Protein 7T63 (pdb70)

Foldseek 3Di:
DAPAADDPVCLVVVVVCQVVCVVAQVVLFDDPVRDDALCVLAQPPVDPCSVVRLVVLLVLLVPPDPLLLLLLLVLLLLLLLLVLVLVVLQLAPNLHDPPQDDPRSSHVCSVSLSVNSNRLSVNSLVSVVSNPQWDSVLSVLQSVQQNVVRFCLSQNSHVLLVLLLLLLVLLLQLLQLQLSLVVSVVSVNNSSSVSSNSVSVSSVSVNVSSLVVLLVCCVVPVASSLVSNLVSVVSPNDRRRCCTDRVPDNRSNVQSVVSSVVSPRRHLLVSLVSLVCSCVSSVLVPRPDYDPNSVVSSVVSVCVSVVSVVVDDWAFDVGRVRDTD/DVAADDPVCLVVVVVCQVVCVVAQVVLFDDPVRDDALCVLAQDPVDPCSVVRLVVLLVLCVPPDPLLVLLLLVLLLLLLLLVLLLVVLQLAPNLHDPPCDDPRSSHVCSVSLSVNSNRLSVNSLVSVVSNPQWDNVLSVLQSVQQNVVRFCLPQNSHVLLVLLLLLLVLLLSLQQLQLSLVVSVVSVNNSSSVSSNSVSVSSVSVNVSSLVVLLVCCVVPVQSSLLSNLVSVVSPRDRRRCCTDRVPDRRSNVLSVLSSVVSVRRHLLVSLVSLVVSCVSSVLQPRDDYDPSSVVSSVVSVPVSVVSVVVVVVCVVVPDDDDWAFDVGRVRDTD

Solvent-accessible surface area: 25269 Å² total; per-residue (Å²): 188,126,90,45,66,20,34,114,124,46,24,118,22,0,80,65,4,55,43,38,1,86,108,53,0,38,93,60,32,80,70,24,86,114,8,35,0,1,35,59,17,10,9,59,6,69,38,155,22,2,51,131,66,5,55,73,2,42,132,64,1,53,151,3,50,33,42,0,0,0,1,1,0,0,11,2,0,19,13,18,1,5,4,3,24,1,2,22,27,20,17,10,52,48,9,64,1,86,44,1,28,4,114,62,6,9,0,47,4,9,14,22,14,0,2,2,9,32,7,0,2,12,0,2,1,2,0,1,7,0,4,12,47,1,34,7,66,20,0,9,19,0,5,6,37,2,0,19,34,1,5,74,8,16,15,18,22,4,0,5,0,14,16,0,16,14,0,0,21,11,44,2,30,4,42,20,3,29,11,0,3,111,18,0,135,126,86,48,0,107,91,0,2,96,0,0,34,31,0,14,57,8,2,93,49,0,7,41,0,1,4,59,0,0,58,33,0,11,118,70,14,23,32,9,0,0,40,0,1,12,21,0,5,106,60,148,14,41,51,14,0,42,73,4,54,1,31,135,23,118,73,1,44,121,39,6,22,51,3,10,77,113,37,26,4,30,33,59,118,23,41,4,37,0,1,68,61,2,21,80,94,16,24,0,84,146,22,147,61,20,175,111,85,0,117,122,0,28,110,50,0,44,26,6,15,81,158,55,90,222,91,121,132,123,27,80,1,17,0,0,92,41,99,87,14,170,107,45,63,17,33,114,121,44,20,123,30,0,75,80,7,51,42,37,1,89,111,52,0,37,94,62,34,79,72,25,80,117,5,32,0,0,43,60,17,12,10,63,6,72,34,150,20,2,43,118,67,5,48,86,0,44,145,65,1,52,145,6,51,32,43,0,0,0,1,1,0,0,15,1,0,20,12,18,1,5,5,3,26,1,2,19,27,18,16,10,51,49,10,67,1,91,36,1,26,3,114,69,5,13,2,46,4,10,12,22,12,0,2,3,10,33,8,0,2,12,0,1,2,2,0,3,6,0,4,12,49,0,34,7,70,19,0,12,15,0,6,6,37,2,0,19,38,1,4,80,6,18,11,20,18,4,0,3,0,12,17,0,16,13,0,0,19,11,47,2,36,3,44,16,3,29,10,0,3,128,22,0,139,130,81,54,0,108,83,0,1,96,1,0,35,31,0,15,57,8,2,94,52,0,7,31,0,1,1,54,2,0,62,29,0,13,114,75,17,38,37,10,0,0,47,0,2,32,19,0,6,110,63,143,13,42,52,17,0,40,66,4,55,1,35,124,23,119,73,0,43,119,41,6,22,54,2,9,80,87,38,27,7,21,32,62,129,24,39,2,39,0,2,68,62,2,18,79,101,14,20,0,82,158,22,148,77,34,168,90,83,0,139,149,0,14,81,66,0,43,27,11,15,61,162,53,64,143,101,31,123,144,56,158,70,218,74,165,184,84,79,115,27,81,0,16,0,0,87,39,98,86,10

B-factor: mean 32.15, std 7.55, range [19.86, 80.08]

Structure (mmCIF, N/CA/C/O backbone):
data_7T63
#
_entry.id   7T63
#
_cell.length_a   100.896
_cell.length_b   129.700
_cell.length_c   62.996
_cell.angle_alpha   90.000
_cell.angle_beta   90.000
_cell.angle_gamma   90.000
#
_symmetry.space_group_name_H-M   'P 21 21 2'
#
loop_
_entity.id
_entity.type
_entity.pdbx_description
1 polymer DESATURASE
2 non-polymer 'FE (II) ION'
3 water water
#
loop_
_atom_site.group_PDB
_atom_site.id
_atom_site.type_symbol
_atom_site.label_atom_id
_atom_site.label_alt_id
_atom_site.label_comp_id
_atom_site.label_asym_id
_atom_site.label_entity_id
_atom_site.label_seq_id
_atom_site.pdbx_PDB_ins_code
_atom_site.Cartn_x
_atom_site.Cartn_y
_atom_site.Cartn_z
_atom_site.occupancy
_atom_site.B_iso_or_equiv
_atom_site.auth_seq_id
_atom_site.auth_comp_id
_atom_site.auth_asym_id
_atom_site.auth_atom_id
_atom_site.pdbx_PDB_model_num
ATOM 1 N N . VAL A 1 11 ? 96.06903 20.99990 26.65933 1.000 51.41190 22 VAL A N 1
ATOM 2 C CA . VAL A 1 11 ? 96.21800 20.83706 25.21867 1.000 51.81446 22 VAL A CA 1
ATOM 3 C C . VAL A 1 11 ? 94.86857 20.96991 24.52374 1.000 48.51657 22 VAL A C 1
ATOM 4 O O . VAL A 1 11 ? 93.96627 20.16099 24.74208 1.000 49.16080 22 VAL A O 1
ATOM 8 N N . ARG A 1 12 ? 94.73400 21.99413 23.68545 1.000 46.33316 23 ARG A N 1
ATOM 9 C CA . ARG A 1 12 ? 93.51675 22.20735 22.91378 1.000 45.14248 23 ARG A CA 1
ATOM 10 C C . ARG A 1 12 ? 93.64371 21.48293 21.57915 1.000 44.44763 23 ARG A C 1
ATOM 11 O O . ARG A 1 12 ? 94.58527 21.73317 20.81837 1.000 46.28985 23 ARG A O 1
ATOM 19 N N . THR A 1 13 ? 92.69725 20.58818 21.29715 1.000 40.09710 24 THR A N 1
ATOM 20 C CA . THR A 1 13 ? 92.73189 19.80515 20.07021 1.000 40.79775 24 THR A CA 1
ATOM 21 C C . THR A 1 13 ? 92.01311 20.47616 18.90897 1.000 39.51302 24 THR A C 1
ATOM 22 O O . THR A 1 13 ? 92.26221 20.11324 17.75402 1.000 39.46459 24 THR A O 1
ATOM 26 N N . HIS A 1 14 ? 91.13295 21.44121 19.17965 1.000 36.53677 25 HIS A N 1
ATOM 27 C CA . HIS A 1 14 ? 90.29815 22.04641 18.14055 1.000 36.31497 25 HIS A CA 1
ATOM 28 C C . HIS A 1 14 ? 90.04598 23.51140 18.47567 1.000 36.18454 25 HIS A C 1
ATOM 29 O O . HIS A 1 14 ? 88.91607 23.91400 18.77217 1.000 32.48723 25 HIS A O 1
ATOM 36 N N . PRO A 1 15 ? 91.08556 24.34412 18.43264 1.000 37.67774 26 PRO A N 1
ATOM 37 C CA . PRO A 1 15 ? 90.87148 25.78021 18.63462 1.000 37.31041 26 PRO A CA 1
ATOM 38 C C . PRO A 1 15 ? 90.23246 26.41065 17.40865 1.000 36.64433 26 PRO A C 1
ATOM 39 O O . PRO A 1 15 ? 90.37131 25.92178 16.28467 1.000 35.13162 26 PRO A O 1
ATOM 43 N N . MET A 1 16 ? 89.52191 27.51144 17.63623 1.000 34.13727 27 MET A N 1
ATOM 44 C CA . MET A 1 16 ? 88.83594 28.19659 16.55065 1.000 36.69457 27 MET A CA 1
ATOM 45 C C . MET A 1 16 ? 89.83296 28.99965 15.72616 1.000 38.04608 27 MET A C 1
ATOM 46 O O . MET A 1 16 ? 90.69297 29.69309 16.27865 1.000 37.50320 27 MET A O 1
ATOM 51 N N . ALA A 1 17 ? 89.72051 28.89545 14.40611 1.000 39.57909 28 ALA A N 1
ATOM 52 C CA . ALA A 1 17 ? 90.53780 29.71397 13.52520 1.000 41.01291 28 ALA A CA 1
ATOM 53 C C . ALA A 1 17 ? 90.21641 31.19050 13.74653 1.000 42.44882 28 ALA A C 1
ATOM 54 O O . ALA A 1 17 ? 89.04705 31.55043 13.93035 1.000 40.33190 28 ALA A O 1
ATOM 56 N N . PRO A 1 18 ? 91.22279 32.06818 13.74826 1.000 43.37292 29 PRO A N 1
ATOM 57 C CA . PRO A 1 18 ? 90.95444 33.48287 14.05626 1.000 43.22326 29 PRO A CA 1
ATOM 58 C C . PRO A 1 18 ? 90.04307 34.16323 13.05049 1.000 43.17298 29 PRO A C 1
ATOM 59 O O . PRO A 1 18 ? 89.33169 35.10714 13.41701 1.000 43.70664 29 PRO A O 1
ATOM 63 N N . GLU A 1 19 ? 90.03705 33.71605 11.79269 1.000 44.46378 30 GLU A N 1
ATOM 64 C CA . GLU A 1 19 ? 89.17932 34.33476 10.78924 1.000 45.24092 30 GLU A CA 1
ATOM 65 C C . GLU A 1 19 ? 87.70285 34.03396 11.00962 1.000 45.56798 30 GLU A C 1
ATOM 66 O O . GLU A 1 19 ? 86.85794 34.69287 10.39411 1.000 46.18598 30 GLU A O 1
ATOM 72 N N . LYS A 1 20 ? 87.37178 33.06370 11.86490 1.000 39.69501 31 LYS A N 1
ATOM 73 C CA . LYS A 1 20 ? 85.97766 32.77261 12.17411 1.000 40.95448 31 LYS A CA 1
ATOM 74 C C . LYS A 1 20 ? 85.33413 33.84978 13.03748 1.000 40.86332 31 LYS A C 1
ATOM 75 O O . LYS A 1 20 ? 84.11238 33.82210 13.22196 1.000 39.77930 31 LYS A O 1
ATOM 81 N N . ALA A 1 21 ? 86.12586 34.78497 13.57266 1.000 40.33874 32 ALA A N 1
ATOM 82 C CA . ALA A 1 21 ? 85.57326 35.89901 14.33741 1.000 39.42793 32 ALA A CA 1
ATOM 83 C C . ALA A 1 21 ? 84.60407 36.73442 13.51273 1.000 41.92779 32 ALA A C 1
ATOM 84 O O . ALA A 1 21 ? 83.62778 37.26602 14.05450 1.000 40.77348 32 ALA A O 1
ATOM 86 N N . GLU A 1 22 ? 84.85780 36.86667 12.20850 1.000 41.86978 33 GLU A N 1
ATOM 87 C CA . GLU A 1 22 ? 83.99195 37.67785 11.35884 1.000 43.03135 33 GLU A CA 1
ATOM 88 C C . GLU A 1 22 ? 82.58447 37.09897 11.27065 1.000 41.83422 33 GLU A C 1
ATOM 89 O O . GLU A 1 22 ? 81.61761 37.84431 11.07133 1.000 41.85301 33 GLU A O 1
ATOM 95 N N . ILE A 1 23 ? 82.44463 35.78353 11.44077 1.000 41.41559 34 ILE A N 1
ATOM 96 C CA . ILE A 1 23 ? 81.12275 35.16433 11.41016 1.000 41.43172 34 ILE A CA 1
ATOM 97 C C . ILE A 1 23 ? 80.29314 35.61828 12.60601 1.000 39.78300 34 ILE A C 1
ATOM 98 O O . ILE A 1 23 ? 79.14115 36.04326 12.45852 1.000 38.14400 34 ILE A O 1
ATOM 103 N N . PHE A 1 24 ? 80.86640 35.53710 13.80914 1.000 38.01605 35 PHE A N 1
ATOM 104 C CA . PHE A 1 24 ? 80.12398 35.91402 15.00762 1.000 37.51724 35 PHE A CA 1
ATOM 105 C C . PHE A 1 24 ? 79.89620 37.41847 15.08538 1.000 36.97843 35 PHE A C 1
ATOM 106 O O . PHE A 1 24 ? 78.86165 37.85925 15.59912 1.000 37.57963 35 PHE A O 1
ATOM 114 N N . ASN A 1 25 ? 80.84144 38.21956 14.58738 1.000 39.75909 36 ASN A N 1
ATOM 115 C CA . ASN A 1 25 ? 80.66582 39.66726 14.59346 1.000 40.22280 36 ASN A CA 1
ATOM 116 C C . ASN A 1 25 ? 79.57340 40.12198 13.63498 1.000 39.66800 36 ASN A C 1
ATOM 117 O O . ASN A 1 25 ? 79.05702 41.23416 13.78672 1.000 40.11130 36 ASN A O 1
ATOM 122 N N . SER A 1 26 ? 79.21151 39.29363 12.65887 1.000 37.85333 37 SER A N 1
ATOM 123 C CA . SER A 1 26 ? 78.14076 39.60609 11.72298 1.000 37.71905 37 SER A CA 1
ATOM 124 C C . SER A 1 26 ? 76.77302 39.15834 12.22034 1.000 38.25550 37 SER A C 1
ATOM 125 O O . SER A 1 26 ? 75.77291 39.39380 11.53444 1.000 36.40985 37 SER A O 1
ATOM 128 N N . LEU A 1 27 ? 76.70510 38.52113 13.38873 1.000 36.50254 38 LEU A N 1
ATOM 129 C CA . LEU A 1 27 ? 75.46754 37.95306 13.90585 1.000 35.86319 38 LEU A CA 1
ATOM 130 C C . LEU A 1 27 ? 74.89164 38.74323 15.07324 1.000 34.83474 38 LEU A C 1
ATOM 131 O O . LEU A 1 27 ? 73.96849 38.25863 15.73407 1.000 33.23178 38 LEU A O 1
ATOM 136 N N . HIS A 1 28 ? 75.40686 39.94512 15.34313 1.000 35.55570 39 HIS A N 1
ATOM 137 C CA . HIS A 1 28 ? 74.91461 40.72181 16.47789 1.000 36.33915 39 HIS A CA 1
ATOM 138 C C . HIS A 1 28 ? 73.44490 41.08427 16.30055 1.000 36.04247 39 HIS A C 1
ATOM 139 O O . HIS A 1 28 ? 72.63888 40.93092 17.22581 1.000 36.92058 39 HIS A O 1
ATOM 146 N N . GLY A 1 29 ? 73.07779 41.57169 15.11468 1.000 34.70264 40 GLY A N 1
ATOM 147 C CA . GLY A 1 29 ? 71.67903 41.86748 14.85300 1.000 35.49546 40 GLY A CA 1
ATOM 148 C C . GLY A 1 29 ? 70.82096 40.61809 14.80070 1.000 34.94351 40 GLY A C 1
ATOM 149 O O . GLY A 1 29 ? 69.69882 40.60185 15.31502 1.000 32.86858 40 GLY A O 1
ATOM 150 N N . TRP A 1 30 ? 71.33311 39.55706 14.17203 1.000 35.46807 41 TRP A N 1
ATOM 151 C CA . TRP A 1 30 ? 70.60045 38.29597 14.11942 1.000 34.40985 41 TRP A CA 1
ATOM 152 C C . TRP A 1 30 ? 70.40989 37.70525 15.51185 1.000 31.55037 41 TRP A C 1
ATOM 153 O O . TRP A 1 30 ? 69.34141 37.16608 15.82392 1.000 32.02755 41 TRP A O 1
ATOM 164 N N . PHE A 1 31 ? 71.44045 37.78666 16.35848 1.000 31.45759 42 PHE A N 1
ATOM 165 C CA . PHE A 1 31 ? 71.34345 37.23077 17.70566 1.000 31.55006 42 PHE A CA 1
ATOM 166 C C . PHE A 1 31 ? 70.26422 37.93583 18.51762 1.000 29.78882 42 PHE A C 1
ATOM 167 O O . PHE A 1 31 ? 69.49741 37.28794 19.24029 1.000 27.23603 42 PHE A O 1
ATOM 175 N N . GLU A 1 32 ? 70.19712 39.26593 18.41883 1.000 32.00103 43 GLU A N 1
ATOM 176 C CA . GLU A 1 32 ? 69.17442 40.01540 19.14212 1.000 33.34848 43 GLU A CA 1
ATOM 177 C C . GLU A 1 32 ? 67.77379 39.63248 18.68163 1.000 30.75052 43 GLU A C 1
ATOM 178 O O . GLU A 1 32 ? 66.85189 39.52148 19.49824 1.000 33.19529 43 GLU A O 1
ATOM 184 N N . ASP A 1 33 ? 67.59431 39.42585 17.37636 1.000 32.78783 44 ASP A N 1
ATOM 185 C CA . ASP A 1 33 ? 66.26420 39.16777 16.83845 1.000 32.97120 44 ASP A CA 1
ATOM 186 C C . ASP A 1 33 ? 65.81584 37.72590 17.04391 1.000 31.50911 44 ASP A C 1
ATOM 187 O O . ASP A 1 33 ? 64.60912 37.46346 17.09456 1.000 30.58717 44 ASP A O 1
ATOM 192 N N . ASN A 1 34 ? 66.75040 36.78500 17.16533 1.000 29.72995 45 ASN A N 1
ATOM 193 C CA . ASN A 1 34 ? 66.41050 35.36901 17.12465 1.000 30.24269 45 ASN A CA 1
ATOM 194 C C . ASN A 1 34 ? 66.74300 34.59605 18.39246 1.000 27.93039 45 ASN A C 1
ATOM 195 O O . ASN A 1 34 ? 66.05285 33.61898 18.68985 1.000 29.56614 45 ASN A O 1
ATOM 200 N N . ILE A 1 35 ? 67.76526 34.99085 19.14355 1.000 25.77503 46 ILE A N 1
ATOM 201 C CA . ILE A 1 35 ? 68.20735 34.23325 20.31298 1.000 27.18128 46 ILE A CA 1
ATOM 202 C C . ILE A 1 35 ? 67.73871 34.87569 21.61205 1.000 26.47772 46 ILE A C 1
ATOM 203 O O . ILE A 1 35 ? 67.25805 34.18783 22.51259 1.000 26.19646 46 ILE A O 1
ATOM 208 N N . LEU A 1 36 ? 67.88560 36.19473 21.73234 1.000 27.41098 47 LEU A N 1
ATOM 209 C CA . LEU A 1 36 ? 67.44048 36.87735 22.94499 1.000 28.33086 47 LEU A CA 1
ATOM 210 C C . LEU A 1 36 ? 65.96009 36.67620 23.26208 1.000 28.99749 47 LEU A C 1
ATOM 211 O O . LEU A 1 36 ? 65.62762 36.59348 24.45745 1.000 30.58505 47 LEU A O 1
ATOM 216 N N . PRO A 1 37 ? 65.03580 36.60597 22.29314 1.000 27.95279 48 PRO A N 1
ATOM 217 C CA . PRO A 1 37 ? 63.63447 36.31289 22.64512 1.000 27.70200 48 PRO A CA 1
ATOM 218 C C . PRO A 1 37 ? 63.43464 34.99737 23.38589 1.000 28.16269 48 PRO A C 1
ATOM 219 O O . PRO A 1 37 ? 62.35873 34.79973 23.96491 1.000 30.13767 48 PRO A O 1
ATOM 223 N N . PHE A 1 38 ? 64.42082 34.09660 23.39058 1.000 26.56929 49 PHE A N 1
ATOM 224 C CA . PHE A 1 38 ? 64.28344 32.85965 24.15065 1.000 27.61248 49 PHE A CA 1
ATOM 225 C C . PHE A 1 38 ? 64.38574 33.09020 25.65223 1.000 25.95588 49 PHE A C 1
ATOM 226 O O . PHE A 1 38 ? 64.00550 32.20734 26.42879 1.000 26.97451 49 PHE A O 1
ATOM 234 N N . LEU A 1 39 ? 64.88822 34.24632 26.07719 1.000 27.68698 50 LEU A N 1
ATOM 235 C CA . LEU A 1 39 ? 64.93148 34.56120 27.49727 1.000 27.05202 50 LEU A CA 1
ATOM 236 C C . LEU A 1 39 ? 63.53613 34.87708 28.01699 1.000 29.83492 50 LEU A C 1
ATOM 237 O O . LEU A 1 39 ? 62.71892 35.49081 27.32474 1.000 30.04370 50 LEU A O 1
ATOM 242 N N . LYS A 1 40 ? 63.26859 34.45392 29.23951 1.000 28.81615 51 LYS A N 1
ATOM 243 C CA . LYS A 1 40 ? 61.99775 34.77814 29.87413 1.000 30.25889 51 LYS A CA 1
ATOM 244 C C . LYS A 1 40 ? 62.13790 36.07454 30.66157 1.000 30.08143 51 LYS A C 1
ATOM 245 O O . LYS A 1 40 ? 63.05159 36.18985 31.48851 1.000 27.55705 51 LYS A O 1
ATOM 251 N N . PRO A 1 41 ? 61.28543 37.06968 30.41891 1.000 29.62202 52 PRO A N 1
ATOM 252 C CA . PRO A 1 41 ? 61.37029 38.31976 31.18273 1.000 28.48042 52 PRO A CA 1
ATOM 253 C C . PRO A 1 41 ? 61.27718 38.06477 32.68135 1.000 27.03578 52 PRO A C 1
ATOM 254 O O . PRO A 1 41 ? 60.55521 37.17424 33.13457 1.000 26.87562 52 PRO A O 1
ATOM 258 N N . VAL A 1 42 ? 62.03097 38.85686 33.44731 1.000 28.03849 53 VAL A N 1
ATOM 259 C CA . VAL A 1 42 ? 62.12710 38.63848 34.88918 1.000 28.14590 53 VAL A CA 1
ATOM 260 C C . VAL A 1 42 ? 60.76071 38.78015 35.54738 1.000 28.91124 53 VAL A C 1
ATOM 261 O O . VAL A 1 42 ? 60.39899 37.99630 36.43402 1.000 28.70123 53 VAL A O 1
ATOM 265 N N . GLU A 1 43 ? 59.97897 39.77850 35.12665 1.000 28.31349 54 GLU A N 1
ATOM 266 C CA . GLU A 1 43 ? 58.65774 39.98388 35.70960 1.000 31.12227 54 GLU A CA 1
ATOM 267 C C . GLU A 1 43 ? 57.70675 38.83159 35.41106 1.000 31.13173 54 GLU A C 1
ATOM 268 O O . GLU A 1 43 ? 56.72330 38.65163 36.13744 1.000 33.15461 54 GLU A O 1
ATOM 274 N N . GLU A 1 44 ? 57.97600 38.05151 34.36626 1.000 30.58509 55 GLU A N 1
ATOM 275 C CA . GLU A 1 44 ? 57.15488 36.90445 34.00721 1.000 31.50625 55 GLU A CA 1
ATOM 276 C C . GLU A 1 44 ? 57.77658 35.58068 34.42828 1.000 31.98415 55 GLU A C 1
ATOM 277 O O . GLU A 1 44 ? 57.19727 34.52496 34.15545 1.000 31.85354 55 GLU A O 1
ATOM 283 N N . SER A 1 45 ? 58.93455 35.60924 35.08150 1.000 30.15136 56 SER A N 1
ATOM 284 C CA . SER A 1 45 ? 59.65285 34.39372 35.43219 1.000 30.03852 56 SER A CA 1
ATOM 285 C C . SER A 1 45 ? 59.23517 33.89872 36.80941 1.000 29.60355 56 SER A C 1
ATOM 286 O O . SER A 1 45 ? 58.99465 34.69220 37.72395 1.000 28.36785 56 SER A O 1
ATOM 289 N N . TRP A 1 46 ? 59.14825 32.57916 36.94769 1.000 28.71748 57 TRP A N 1
ATOM 290 C CA . TRP A 1 46 ? 58.92279 31.97855 38.25202 1.000 29.44736 57 TRP A CA 1
ATOM 291 C C . TRP A 1 46 ? 60.12671 32.21487 39.15681 1.000 29.08869 57 TRP A C 1
ATOM 292 O O . TRP A 1 46 ? 61.25495 32.40254 38.69374 1.000 28.73085 57 TRP A O 1
ATOM 303 N N . GLN A 1 47 ? 59.87628 32.20426 40.45553 1.000 28.60607 58 GLN A N 1
ATOM 304 C CA . GLN A 1 47 ? 60.90747 32.35691 41.47106 1.000 26.19735 58 GLN A CA 1
ATOM 305 C C . GLN A 1 47 ? 60.75452 31.26293 42.50430 1.000 26.75058 58 GLN A C 1
ATOM 306 O O . GLN A 1 47 ? 59.66430 30.69596 42.66943 1.000 26.52135 58 GLN A O 1
ATOM 312 N N . PRO A 1 48 ? 61.83323 30.90896 43.21345 1.000 26.76825 59 PRO A N 1
ATOM 313 C CA . PRO A 1 48 ? 61.73526 29.85997 44.24094 1.000 26.61531 59 PRO A CA 1
ATOM 314 C C . PRO A 1 48 ? 60.65049 30.10735 45.27590 1.000 26.86634 59 PRO A C 1
ATOM 315 O O . PRO A 1 48 ? 60.09882 29.14402 45.82292 1.000 26.90853 59 PRO A O 1
ATOM 319 N N . THR A 1 49 ? 60.32757 31.37214 45.56107 1.000 26.52992 60 THR A N 1
ATOM 320 C CA . THR A 1 49 ? 59.26335 31.67608 46.51330 1.000 29.23313 60 THR A CA 1
ATOM 321 C C . THR A 1 49 ? 57.92878 31.08122 46.07669 1.000 29.64401 60 THR A C 1
ATOM 322 O O . THR A 1 49 ? 57.12205 30.67667 46.92283 1.000 29.44284 60 THR A O 1
ATOM 326 N N . ASP A 1 50 ? 57.68641 31.00243 44.76543 1.000 26.92280 61 ASP A N 1
ATOM 327 C CA . ASP A 1 50 ? 56.41254 30.49848 44.26424 1.000 28.06182 61 ASP A CA 1
ATOM 328 C C . ASP A 1 50 ? 56.17661 29.03613 44.62126 1.000 27.88552 61 ASP A C 1
ATOM 329 O O . ASP A 1 50 ? 55.02064 28.60015 44.65823 1.000 28.60470 61 ASP A O 1
ATOM 334 N N . PHE A 1 51 ? 57.23557 28.27063 44.88455 1.000 28.57005 62 PHE A N 1
ATOM 335 C CA . PHE A 1 51 ? 57.12037 26.84039 45.13866 1.000 29.48035 62 PHE A CA 1
ATOM 336 C C . PHE A 1 51 ? 57.50295 26.45795 46.56318 1.000 29.55600 62 PHE A C 1
ATOM 337 O O . PHE A 1 51 ? 57.54118 25.26538 46.88437 1.000 31.87914 62 PHE A O 1
ATOM 345 N N . LEU A 1 52 ? 57.78209 27.43015 47.42010 1.000 27.76467 63 LEU A N 1
ATOM 346 C CA . LEU A 1 52 ? 58.18310 27.18796 48.79515 1.000 28.34817 63 LEU A CA 1
ATOM 347 C C . LEU A 1 52 ? 57.10208 27.64854 49.76366 1.000 28.83206 63 LEU A C 1
ATOM 348 O O . LEU A 1 52 ? 56.24634 28.46650 49.41178 1.000 28.53398 63 LEU A O 1
ATOM 353 N N . PRO A 1 53 ? 57.09654 27.12120 50.98960 1.000 30.46900 64 PRO A N 1
ATOM 354 C CA . PRO A 1 53 ? 56.16303 27.63103 52.00110 1.000 29.55469 64 PRO A CA 1
ATOM 355 C C . PRO A 1 53 ? 56.32071 29.13151 52.19412 1.000 31.47011 64 PRO A C 1
ATOM 356 O O . PRO A 1 53 ? 57.43238 29.66366 52.19945 1.000 28.20515 64 PRO A O 1
ATOM 360 N N . ASP A 1 54 ? 55.18872 29.81237 52.35489 1.000 30.02224 65 ASP A N 1
ATOM 361 C CA . ASP A 1 54 ? 55.17362 31.26532 52.48428 1.000 31.97773 65 ASP A CA 1
ATOM 362 C C . ASP A 1 54 ? 55.54979 31.62849 53.91552 1.000 32.82817 65 ASP A C 1
ATOM 363 O O . ASP A 1 54 ? 54.78707 31.36883 54.85174 1.000 32.55098 65 ASP A O 1
ATOM 368 N N . SER A 1 55 ? 56.72475 32.23386 54.08760 1.000 31.75893 66 SER A N 1
ATOM 369 C CA . SER A 1 55 ? 57.21917 32.56161 55.41754 1.000 32.25145 66 SER A CA 1
ATOM 370 C C . SER A 1 55 ? 56.56055 33.79658 56.01323 1.000 32.05077 66 SER A C 1
ATOM 371 O O . SER A 1 55 ? 56.73003 34.05009 57.21065 1.000 30.71832 66 SER A O 1
ATOM 374 N N . THR A 1 56 ? 55.82486 34.56723 55.21682 1.000 34.57595 67 THR A N 1
ATOM 375 C CA . THR A 1 56 ? 55.07114 35.70173 55.72842 1.000 33.58421 67 THR A CA 1
ATOM 376 C C . THR A 1 56 ? 53.65679 35.32695 56.14769 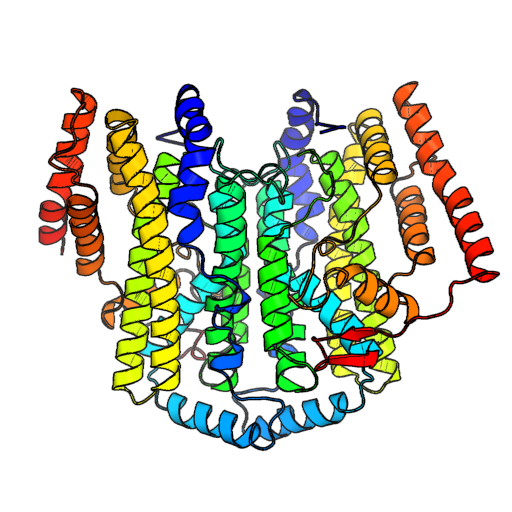1.000 35.32482 67 THR A C 1
ATOM 377 O O . THR A 1 56 ? 52.95447 36.16479 56.72386 1.000 39.48122 67 THR A O 1
ATOM 381 N N . SER A 1 57 ? 53.22935 34.09866 55.87718 1.000 36.88561 68 SER A N 1
ATOM 382 C CA . SER A 1 57 ? 51.87260 33.65818 56.15661 1.000 39.72194 68 SER A CA 1
ATOM 383 C C . SER A 1 57 ? 51.78298 33.00996 57.53503 1.000 40.04591 68 SER A C 1
ATOM 384 O O . SER A 1 57 ? 52.76879 32.51158 58.08420 1.000 40.25672 68 SER A O 1
ATOM 387 N N . ASP A 1 58 ? 50.57008 33.02582 58.09313 1.000 43.40730 69 ASP A N 1
ATOM 388 C CA . ASP A 1 58 ? 50.32286 32.36238 59.36748 1.000 44.54301 69 ASP A CA 1
ATOM 389 C C . ASP A 1 58 ? 50.39619 30.84595 59.25561 1.000 43.28298 69 ASP A C 1
ATOM 390 O O . ASP A 1 58 ? 50.64855 30.17547 60.26127 1.000 46.64720 69 ASP A O 1
ATOM 395 N N . GLY A 1 59 ? 50.18128 30.29330 58.06543 1.000 40.04116 70 GLY A N 1
ATOM 396 C CA . GLY A 1 59 ? 50.25158 28.85903 57.87324 1.000 41.39572 70 GLY A CA 1
ATOM 397 C C . GLY A 1 59 ? 51.62321 28.38804 57.43909 1.000 37.92310 70 GLY A C 1
ATOM 398 O O . GLY A 1 59 ? 51.76058 27.30406 56.86485 1.000 37.96760 70 GLY A O 1
ATOM 399 N N . PHE A 1 60 ? 52.64438 29.20829 57.70041 1.000 36.33611 71 PHE A N 1
ATOM 400 C CA . PHE A 1 60 ? 54.01095 28.85278 57.32678 1.000 35.05661 71 PHE A CA 1
ATOM 401 C C . PHE A 1 60 ? 54.42516 27.51883 57.93642 1.000 34.10947 71 PHE A C 1
ATOM 402 O O . PHE A 1 60 ? 54.90603 26.62372 57.23151 1.000 34.21198 71 PHE A O 1
ATOM 410 N N . HIS A 1 61 ? 54.24788 27.36983 59.25180 1.000 33.52266 72 HIS A N 1
ATOM 411 C CA . HIS A 1 61 ? 54.63196 26.12688 59.91438 1.000 36.46256 72 HIS A CA 1
ATOM 412 C C . HIS A 1 61 ? 53.82757 24.94271 59.39170 1.000 35.16859 72 HIS A C 1
ATOM 413 O O . HIS A 1 61 ? 54.35266 23.82836 59.28177 1.000 35.29401 72 HIS A O 1
ATOM 420 N N . GLN A 1 62 ? 52.55168 25.16063 59.06341 1.000 33.63769 73 GLN A N 1
ATOM 421 C CA . GLN A 1 62 ? 51.74862 24.07751 58.50497 1.000 36.51580 73 GLN A CA 1
ATOM 422 C C . GLN A 1 62 ? 52.21134 23.72029 57.09829 1.000 34.27160 73 GLN A C 1
ATOM 423 O O . GLN A 1 62 ? 52.21588 22.54308 56.71965 1.000 34.23131 73 GLN A O 1
ATOM 429 N N . GLN A 1 63 ? 52.59965 24.72387 56.30854 1.000 33.52256 74 GLN A N 1
ATOM 430 C CA . GLN A 1 63 ? 53.10201 24.45612 54.96524 1.000 34.88028 74 GLN A CA 1
ATOM 431 C C . GLN A 1 63 ? 54.44106 23.72955 55.01135 1.000 33.30671 74 GLN A C 1
ATOM 432 O O . GLN A 1 63 ? 54.70359 22.84848 54.18449 1.000 32.98567 74 GLN A O 1
ATOM 438 N N . VAL A 1 64 ? 55.30232 24.08781 55.96651 1.000 31.90047 75 VAL A N 1
ATOM 439 C CA . VAL A 1 64 ? 56.57348 23.38628 56.12144 1.000 32.90394 75 VAL A CA 1
ATOM 440 C C . VAL A 1 64 ? 56.34246 21.94104 56.54615 1.000 31.76816 75 VAL A C 1
ATOM 441 O O . VAL A 1 64 ? 56.98704 21.01899 56.03172 1.000 30.41829 75 VAL A O 1
ATOM 445 N N . GLU A 1 65 ? 55.42016 21.71756 57.48606 1.000 32.06505 76 GLU A N 1
ATOM 446 C CA . GLU A 1 65 ? 55.14475 20.35765 57.93978 1.000 35.30708 76 GLU A CA 1
ATOM 447 C C . GLU A 1 65 ? 54.54358 19.50932 56.82669 1.000 35.12009 76 GLU A C 1
ATOM 448 O O . GLU A 1 65 ? 54.85913 18.31942 56.70855 1.000 36.34514 76 GLU A O 1
ATOM 454 N N . GLU A 1 66 ? 53.67852 20.10031 55.99906 1.000 33.81299 77 GLU A N 1
ATOM 455 C CA . GLU A 1 66 ? 53.12009 19.35643 54.87559 1.000 36.80922 77 GLU A CA 1
ATOM 456 C C . GLU A 1 66 ? 54.20138 19.02029 53.85649 1.000 34.92527 77 GLU A C 1
ATOM 457 O O . GLU A 1 66 ? 54.16902 17.95183 53.23497 1.000 34.50853 77 GLU A O 1
ATOM 463 N N . LEU A 1 67 ? 55.16843 19.92363 53.67412 1.000 33.18123 78 LEU A N 1
ATOM 464 C CA . LEU A 1 67 ? 56.30813 19.63152 52.81030 1.000 33.21553 78 LEU A CA 1
ATOM 465 C C . LEU A 1 67 ? 57.10093 18.44130 53.33565 1.000 32.94788 78 LEU A C 1
ATOM 466 O O . LEU A 1 67 ? 57.51041 17.56619 52.56331 1.000 31.52033 78 LEU A O 1
ATOM 471 N N . ARG A 1 68 ? 57.32791 18.39438 54.65046 1.000 32.22768 79 ARG A N 1
ATOM 472 C CA . ARG A 1 68 ? 58.08917 17.29849 55.23937 1.000 33.40947 79 ARG A CA 1
ATOM 473 C C . ARG A 1 68 ? 57.33205 15.97979 55.15513 1.000 32.63625 79 ARG A C 1
ATOM 474 O O . ARG A 1 68 ? 57.95419 14.91592 55.05949 1.000 33.65472 79 ARG A O 1
ATOM 482 N N . ARG A 1 69 ? 55.99813 16.02652 55.18958 1.000 33.54626 80 ARG A N 1
ATOM 483 C CA . ARG A 1 69 ? 55.21423 14.80118 55.07512 1.000 35.57579 80 ARG A CA 1
ATOM 484 C C . ARG A 1 69 ? 55.34551 14.19244 53.68526 1.000 35.64693 80 ARG A C 1
ATOM 485 O O . ARG A 1 69 ? 55.49469 12.97255 53.54717 1.000 37.13470 80 ARG A O 1
ATOM 493 N N . ARG A 1 70 ? 55.28567 15.02605 52.64293 1.000 36.82507 81 ARG A N 1
ATOM 494 C CA . ARG A 1 70 ? 55.39653 14.51506 51.28120 1.000 36.58072 81 ARG A CA 1
ATOM 495 C C . ARG A 1 70 ? 56.79201 13.97984 50.98634 1.000 33.91068 81 ARG A C 1
ATOM 496 O O . ARG A 1 70 ? 56.94113 13.06506 50.16859 1.000 34.86438 81 ARG A O 1
ATOM 504 N N . THR A 1 71 ? 57.81832 14.52910 51.63394 1.000 33.15468 82 THR A N 1
ATOM 505 C CA . THR A 1 71 ? 59.19164 14.09333 51.41832 1.000 33.08416 82 THR A CA 1
ATOM 506 C C . THR A 1 71 ? 59.64888 13.01699 52.39402 1.000 33.61328 82 THR A C 1
ATOM 507 O O . THR A 1 71 ? 60.74856 12.47938 52.22252 1.000 33.86575 82 THR A O 1
ATOM 511 N N . ALA A 1 72 ? 58.84383 12.68939 53.40776 1.000 34.86964 83 ALA A N 1
ATOM 512 C CA . ALA A 1 72 ? 59.27803 11.73011 54.41702 1.000 36.29372 83 ALA A CA 1
ATOM 513 C C . ALA A 1 72 ? 59.40233 10.31410 53.87000 1.000 39.65122 83 ALA A C 1
ATOM 514 O O . ALA A 1 72 ? 60.08183 9.48542 54.48494 1.000 41.80606 83 ALA A O 1
ATOM 516 N N . GLU A 1 73 ? 58.76742 10.01633 52.73795 1.000 37.95979 84 GLU A N 1
ATOM 517 C CA . GLU A 1 73 ? 58.77823 8.67659 52.16857 1.000 41.49153 84 GLU A CA 1
ATOM 518 C C . GLU A 1 73 ? 59.65574 8.55505 50.93081 1.000 37.82021 84 GLU A C 1
ATOM 519 O O . GLU A 1 73 ? 59.73412 7.46583 50.35187 1.000 37.59565 84 GLU A O 1
ATOM 525 N N . LEU A 1 74 ? 60.30401 9.63325 50.50567 1.000 36.84581 85 LEU A N 1
ATOM 526 C CA . LEU A 1 74 ? 61.19876 9.58057 49.35688 1.000 35.96746 85 LEU A CA 1
ATOM 527 C C . LEU A 1 74 ? 62.34948 8.61803 49.63174 1.000 35.47432 85 LEU A C 1
ATOM 528 O O . LEU A 1 74 ? 63.05413 8.77871 50.64030 1.000 34.44434 85 LEU A O 1
ATOM 533 N N . PRO A 1 75 ? 62.57569 7.62110 48.78040 1.000 32.31562 86 PRO A N 1
ATOM 534 C CA . PRO A 1 75 ? 63.65002 6.65771 49.03864 1.000 32.51768 86 PRO A CA 1
ATOM 535 C C . PRO A 1 75 ? 65.02524 7.28684 48.87419 1.000 31.17830 86 PRO A C 1
ATOM 536 O O . PRO A 1 75 ? 65.18831 8.36660 48.30155 1.000 30.29866 86 PRO A O 1
ATOM 540 N N . ASP A 1 76 ? 66.02923 6.57823 49.39767 1.000 33.30044 87 ASP A N 1
ATOM 541 C CA . ASP A 1 76 ? 67.39187 7.10198 49.39449 1.000 31.60020 87 ASP A CA 1
ATOM 542 C C . ASP A 1 76 ? 67.93217 7.25252 47.97773 1.000 29.74359 87 ASP A C 1
ATOM 543 O O . ASP A 1 76 ? 68.65941 8.20855 47.68346 1.000 27.62286 87 ASP A O 1
ATOM 548 N N . ASP A 1 77 ? 67.59471 6.31674 47.08588 1.000 29.50812 88 ASP A N 1
ATOM 549 C CA . ASP A 1 77 ? 68.12192 6.38168 45.72639 1.000 28.59619 88 ASP A CA 1
ATOM 550 C C . ASP A 1 77 ? 67.57916 7.58462 44.96513 1.000 27.33109 88 ASP A C 1
ATOM 551 O O . ASP A 1 77 ? 68.29864 8.17509 44.15150 1.000 28.00335 88 ASP A O 1
ATOM 556 N N . TYR A 1 78 ? 66.32405 7.96606 45.21262 1.000 28.48698 89 TYR A N 1
ATOM 557 C CA . TYR A 1 78 ? 65.79423 9.17101 44.58354 1.000 27.86263 89 TYR A CA 1
ATOM 558 C C . TYR A 1 78 ? 66.42207 10.42500 45.17754 1.000 27.50018 89 TYR A C 1
ATOM 559 O O . TYR A 1 78 ? 66.69551 11.39000 44.45376 1.000 26.68873 89 TYR A O 1
ATOM 568 N N . LEU A 1 79 ? 66.64343 10.43547 46.49490 1.000 25.79997 90 LEU A N 1
ATOM 569 C CA . LEU A 1 79 ? 67.28776 11.58198 47.12775 1.000 26.55283 90 LEU A CA 1
ATOM 570 C C . LEU A 1 79 ? 68.68295 11.81301 46.56109 1.000 26.83199 90 LEU A C 1
ATOM 571 O O . LEU A 1 79 ? 69.07089 12.95652 46.29560 1.000 25.54120 90 LEU A O 1
ATOM 576 N N . VAL A 1 80 ? 69.45047 10.73774 46.36674 1.000 25.32084 91 VAL A N 1
ATOM 577 C CA . VAL A 1 80 ? 70.80158 10.87223 45.82793 1.000 26.35402 91 VAL A CA 1
ATOM 578 C C . VAL A 1 80 ? 70.75837 11.43154 44.41164 1.000 25.87339 91 VAL A C 1
ATOM 579 O O . VAL A 1 80 ? 71.53989 12.32232 44.05535 1.000 23.82237 91 VAL A O 1
ATOM 583 N N . ALA A 1 81 ? 69.84362 10.92189 43.58316 1.000 24.58477 92 ALA A N 1
ATOM 584 C CA . ALA A 1 81 ? 69.70961 11.43434 42.22319 1.000 26.15424 92 ALA A CA 1
ATOM 585 C C . ALA A 1 81 ? 69.27725 12.89546 42.22132 1.000 27.09104 92 ALA A C 1
ATOM 586 O O . ALA A 1 81 ? 69.76597 13.69471 41.41373 1.000 25.77335 92 ALA A O 1
ATOM 588 N N . LEU A 1 82 ? 68.35891 13.26274 43.11812 1.000 24.73322 93 LEU A N 1
ATOM 589 C CA . LEU A 1 82 ? 67.89194 14.64440 43.17693 1.000 24.37649 93 LEU A CA 1
ATOM 590 C C . LEU A 1 82 ? 68.97826 15.57771 43.69797 1.000 25.08936 93 LEU A C 1
ATOM 591 O O . LEU A 1 82 ? 69.16517 16.67841 43.16523 1.000 24.06297 93 LEU A O 1
ATOM 596 N N . VAL A 1 83 ? 69.69911 15.15951 44.74159 1.000 23.67312 94 VAL A N 1
ATOM 597 C CA . VAL A 1 83 ? 70.74785 16.00318 45.31233 1.000 23.77769 94 VAL A CA 1
ATOM 598 C C . VAL A 1 83 ? 71.84856 16.25334 44.28779 1.000 24.06643 94 VAL A C 1
ATOM 599 O O . VAL A 1 83 ? 72.31511 17.38603 44.11692 1.000 23.35484 94 VAL A O 1
ATOM 603 N N . GLY A 1 84 ? 72.28108 15.19747 43.59265 1.000 23.04196 95 GLY A N 1
ATOM 604 C CA . GLY A 1 84 ? 73.33626 15.34933 42.60442 1.000 24.59077 95 GLY A CA 1
ATOM 605 C C . GLY A 1 84 ? 72.97286 16.30014 41.48297 1.000 23.74391 95 GLY A C 1
ATOM 606 O O . GLY A 1 84 ? 73.83098 17.03170 40.98244 1.000 23.11934 95 GLY A O 1
ATOM 607 N N . ALA A 1 85 ? 71.70340 16.30881 41.07271 1.000 25.15095 96 ALA A N 1
ATOM 608 C CA . ALA A 1 85 ? 71.26602 17.28029 40.07883 1.000 25.14346 96 ALA A CA 1
ATOM 609 C C . ALA A 1 85 ? 71.25976 18.68944 40.65949 1.000 24.50034 96 ALA A C 1
ATOM 610 O O . ALA A 1 85 ? 71.57897 19.65385 39.95512 1.000 25.48480 96 ALA A O 1
ATOM 612 N N . MET A 1 86 ? 70.89719 18.83247 41.94191 1.000 24.17803 97 MET A N 1
ATOM 613 C CA . MET A 1 86 ? 70.93271 20.15387 42.56686 1.000 25.02383 97 MET A CA 1
ATOM 614 C C . MET A 1 86 ? 72.36044 20.64585 42.73592 1.000 24.95246 97 MET A C 1
ATOM 615 O O . MET A 1 86 ? 72.64857 21.82252 42.49241 1.000 24.08387 97 MET A O 1
ATOM 620 N N . VAL A 1 87 ? 73.26581 19.76188 43.15521 1.000 21.84854 98 VAL A N 1
ATOM 621 C CA . VAL A 1 87 ? 74.66487 20.14606 43.31076 1.000 24.80128 98 VAL A CA 1
ATOM 622 C C . VAL A 1 87 ? 75.23969 20.60932 41.97896 1.000 24.55492 98 VAL A C 1
ATOM 623 O O . VAL A 1 87 ? 76.00739 21.57831 41.91711 1.000 24.09925 98 VAL A O 1
ATOM 627 N N . THR A 1 88 ? 74.86847 19.93096 40.89184 1.000 24.10184 99 THR A N 1
ATOM 628 C CA . THR A 1 88 ? 75.26925 20.38087 39.56372 1.000 25.15935 99 THR A CA 1
ATOM 629 C C . THR A 1 88 ? 74.75862 21.78999 39.28648 1.000 24.45313 99 THR A C 1
ATOM 630 O O . THR A 1 88 ? 75.49225 22.63227 38.75608 1.000 24.20222 99 THR A O 1
ATOM 634 N N . GLU A 1 89 ? 73.50433 22.06661 39.65079 1.000 25.57995 100 GLU A N 1
ATOM 635 C CA . GLU A 1 89 ? 72.94717 23.40201 39.45623 1.000 25.40635 100 GLU A CA 1
ATOM 636 C C . GLU A 1 89 ? 73.66668 24.44128 40.30682 1.000 25.48857 100 GLU A C 1
ATOM 637 O O . GLU A 1 89 ? 73.83622 25.59013 39.88203 1.000 25.16679 100 GLU A O 1
ATOM 643 N N . GLU A 1 90 ? 74.08896 24.06180 41.51470 1.000 24.68894 101 GLU A N 1
ATOM 644 C CA . GLU A 1 90 ? 74.70671 25.01051 42.43354 1.000 25.37251 101 GLU A CA 1
ATOM 645 C C . GLU A 1 90 ? 76.10396 25.43116 41.99877 1.000 25.40466 101 GLU A C 1
ATOM 646 O O . GLU A 1 90 ? 76.62241 26.42454 42.52089 1.000 26.45087 101 GLU A O 1
ATOM 652 N N . ALA A 1 91 ? 76.72224 24.70897 41.06377 1.000 24.71203 102 ALA A N 1
ATOM 653 C CA . ALA A 1 91 ? 78.03104 25.08479 40.54240 1.000 24.72033 102 ALA A CA 1
ATOM 654 C C . ALA A 1 91 ? 77.90799 26.09287 39.40779 1.000 26.78427 102 ALA A C 1
ATOM 655 O O . ALA A 1 91 ? 78.77893 26.15730 38.53557 1.000 28.50820 102 ALA A O 1
ATOM 657 N N . LEU A 1 92 ? 76.82324 26.86621 39.40387 1.000 27.39224 103 LEU A N 1
ATOM 658 C CA . LEU A 1 92 ? 76.58224 27.85268 38.34971 1.000 25.47123 103 LEU A CA 1
ATOM 659 C C . LEU A 1 92 ? 77.75061 28.79906 38.08464 1.000 26.99247 103 LEU A C 1
ATOM 660 O O . LEU A 1 92 ? 78.06258 29.02990 36.90416 1.000 27.93881 103 LEU A O 1
ATOM 665 N N . PRO A 1 93 ? 78.41864 29.38531 39.09150 1.000 26.82719 104 PRO A N 1
ATOM 666 C CA . PRO A 1 93 ? 79.53663 30.29663 38.78308 1.000 27.70235 104 PRO A CA 1
ATOM 667 C C . PRO A 1 93 ? 80.58589 29.70024 37.85763 1.000 29.30956 104 PRO A C 1
ATOM 668 O O . PRO A 1 93 ? 81.22846 30.44165 37.10267 1.000 30.50006 104 PRO A O 1
ATOM 672 N N . THR A 1 94 ? 80.77956 28.38005 37.89148 1.000 28.01193 105 THR A N 1
ATOM 673 C CA . THR A 1 94 ? 81.68558 27.73995 36.94404 1.000 27.78503 105 THR A CA 1
ATOM 674 C C . THR A 1 94 ? 81.15412 27.81954 35.51723 1.000 28.86050 105 THR A C 1
ATOM 675 O O . THR A 1 94 ? 81.93908 27.92009 34.56684 1.000 29.16442 105 THR A O 1
ATOM 679 N N . TYR A 1 95 ? 79.83080 27.79391 35.34935 1.000 28.66589 106 TYR A N 1
ATOM 680 C CA . TYR A 1 95 ? 79.24530 27.69092 34.01668 1.000 28.23538 106 TYR A CA 1
ATOM 681 C C . TYR A 1 95 ? 79.27422 29.02244 33.27530 1.000 28.22519 106 TYR A C 1
ATOM 682 O O . TYR A 1 95 ? 79.52947 29.05166 32.06617 1.000 28.73248 106 TYR A O 1
ATOM 691 N N . GLN A 1 96 ? 79.00865 30.13164 33.97098 1.000 26.72897 107 GLN A N 1
ATOM 692 C CA . GLN A 1 96 ? 79.12836 31.43673 33.32750 1.000 27.61053 107 GLN A CA 1
ATOM 693 C C . GLN A 1 96 ? 80.57129 31.71576 32.92827 1.000 27.49460 107 GLN A C 1
ATOM 694 O O . GLN A 1 96 ? 80.82901 32.30996 31.87439 1.000 28.70478 107 GLN A O 1
ATOM 700 N N . THR A 1 97 ? 81.52659 31.29783 33.76264 1.000 26.74139 108 THR A N 1
ATOM 701 C CA . THR A 1 97 ? 82.93258 31.39284 33.38480 1.000 28.18251 108 THR A CA 1
ATOM 702 C C . THR A 1 97 ? 83.21388 30.56574 32.13583 1.000 27.38537 108 THR A C 1
ATOM 703 O O . THR A 1 97 ? 83.92601 31.01504 31.23030 1.000 30.17481 108 THR A O 1
ATOM 707 N N . MET A 1 98 ? 82.64197 29.36052 32.06463 1.000 28.44635 109 MET A N 1
ATOM 708 C CA . MET A 1 98 ? 82.81703 28.50251 30.89534 1.000 30.86013 109 MET A CA 1
ATOM 709 C C . MET A 1 98 ? 82.31825 29.17448 29.62400 1.000 29.68225 109 MET A C 1
ATOM 710 O O . MET A 1 98 ? 82.99855 29.15461 28.59179 1.000 30.68437 109 MET A O 1
ATOM 715 N N . LEU A 1 99 ? 81.12616 29.77031 29.67581 1.000 28.72238 110 LEU A N 1
ATOM 716 C CA . LEU A 1 99 ? 80.61292 30.47700 28.50815 1.000 29.57811 110 LEU A CA 1
ATOM 717 C C . LEU A 1 99 ? 81.49793 31.65894 28.13399 1.000 28.32522 110 LEU A C 1
ATOM 718 O O . LEU A 1 99 ? 81.60549 32.00344 26.95156 1.000 30.70045 110 LEU A O 1
ATOM 723 N N . ASN A 1 100 ? 82.14047 32.28521 29.11735 1.000 26.98915 111 ASN A N 1
ATOM 724 C CA . ASN A 1 100 ? 83.00777 33.43070 28.88141 1.000 29.67383 111 ASN A CA 1
ATOM 725 C C . ASN A 1 100 ? 84.45287 33.04171 28.58671 1.000 30.46361 111 ASN A C 1
ATOM 726 O O . ASN A 1 100 ? 85.31600 33.92318 28.52151 1.000 30.96573 111 ASN A O 1
ATOM 731 N N . THR A 1 101 ? 84.74087 31.75170 28.42075 1.000 29.63751 112 THR A N 1
ATOM 732 C CA . THR A 1 101 ? 86.02884 31.32742 27.88810 1.000 31.93269 112 THR A CA 1
ATOM 733 C C . THR A 1 101 ? 86.03903 31.25223 26.36837 1.000 32.82081 112 THR A C 1
ATOM 734 O O . THR A 1 101 ? 87.11504 31.11435 25.77693 1.000 33.52481 112 THR A O 1
ATOM 738 N N . ALA A 1 102 ? 84.87683 31.34405 25.72880 1.000 32.49928 113 ALA A N 1
ATOM 739 C CA . ALA A 1 102 ? 84.80790 31.24356 24.27929 1.000 33.41407 113 ALA A CA 1
ATOM 740 C C . ALA A 1 102 ? 85.35553 32.50816 23.63134 1.000 34.42729 113 ALA A C 1
ATOM 741 O O . ALA A 1 102 ? 85.10341 33.62408 24.09375 1.000 33.99457 113 ALA A O 1
ATOM 743 N N . ASP A 1 103 ? 86.11616 32.32548 22.55606 1.000 34.40165 114 ASP A N 1
ATOM 744 C CA . ASP A 1 103 ? 86.69264 33.45709 21.84606 1.000 35.45016 114 ASP A CA 1
ATOM 745 C C . ASP A 1 103 ? 85.59949 34.32283 21.22872 1.000 33.80614 114 ASP A C 1
ATOM 746 O O . ASP A 1 103 ? 84.51960 33.84159 20.87312 1.000 33.24255 114 ASP A O 1
ATOM 751 N N . VAL A 1 104 ? 85.88651 35.62399 21.13851 1.000 35.09831 115 VAL A N 1
ATOM 752 C CA . VAL A 1 104 ? 85.07556 36.60738 20.42052 1.000 33.86584 115 VAL A CA 1
ATOM 753 C C . VAL A 1 104 ? 83.75782 36.89089 21.13456 1.000 34.43506 115 VAL A C 1
ATOM 754 O O . VAL A 1 104 ? 83.41180 38.05310 21.37430 1.000 37.19377 115 VAL A O 1
ATOM 758 N N . VAL A 1 105 ? 83.00842 35.83772 21.47912 1.000 33.72843 116 VAL A N 1
ATOM 759 C CA . VAL A 1 105 ? 81.65587 36.01031 22.00173 1.000 34.48526 116 VAL A CA 1
ATOM 760 C C . VAL A 1 105 ? 81.61081 36.15262 23.51720 1.000 33.71298 116 VAL A C 1
ATOM 761 O O . VAL A 1 105 ? 80.51601 36.28310 24.08186 1.000 35.88735 11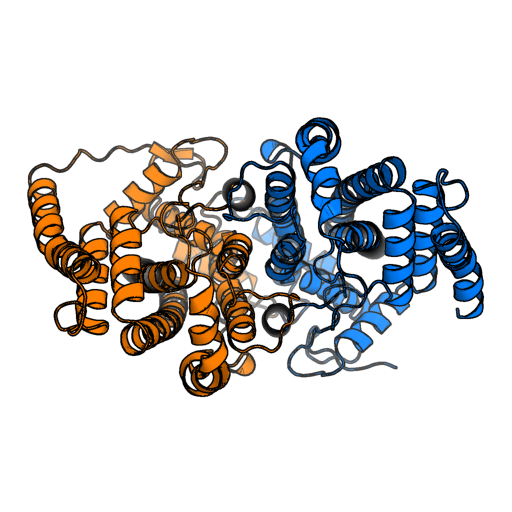6 VAL A O 1
ATOM 765 N N . HIS A 1 106 ? 82.75453 36.13202 24.19490 1.000 34.38266 117 HIS A N 1
ATOM 766 C CA . HIS A 1 106 ? 82.75437 36.22099 25.64639 1.000 34.74433 117 HIS A CA 1
ATOM 767 C C . HIS A 1 106 ? 82.47162 37.64759 26.11199 1.000 35.68821 117 HIS A C 1
ATOM 768 O O . HIS A 1 106 ? 82.60234 38.61754 25.36030 1.000 35.26685 117 HIS A O 1
ATOM 775 N N . ASP A 1 107 ? 82.07631 37.76007 27.37891 1.000 35.77068 118 ASP A N 1
ATOM 776 C CA . ASP A 1 107 ? 81.84253 39.05187 28.01700 1.000 34.58405 118 ASP A CA 1
ATOM 777 C C . ASP A 1 107 ? 83.18755 39.62881 28.44457 1.000 35.07632 118 ASP A C 1
ATOM 778 O O . ASP A 1 107 ? 83.79646 39.15398 29.40894 1.000 35.36732 118 ASP A O 1
ATOM 783 N N . GLU A 1 108 ? 83.65329 40.65590 27.73082 1.000 36.22570 119 GLU A N 1
ATOM 784 C CA . GLU A 1 108 ? 84.99164 41.18378 27.97346 1.000 37.28246 119 GLU A CA 1
ATOM 785 C C . GLU A 1 108 ? 85.06717 42.04289 29.23052 1.000 37.60321 119 GLU A C 1
ATOM 786 O O . GLU A 1 108 ? 86.11237 42.07126 29.88956 1.000 37.73773 119 GLU A O 1
ATOM 792 N N . SER A 1 109 ? 83.99038 42.74528 29.57971 1.000 39.67828 120 SER A N 1
ATOM 793 C CA . SER A 1 109 ? 84.00719 43.68690 30.69093 1.000 39.31393 120 SER A CA 1
ATOM 794 C C . SER A 1 109 ? 83.10716 43.27956 31.84923 1.000 41.27961 120 SER A C 1
ATOM 795 O O . SER A 1 109 ? 83.09644 43.96829 32.87513 1.000 40.96701 120 SER A O 1
ATOM 798 N N . GLY A 1 110 ? 82.35476 42.18740 31.72078 1.000 37.09988 121 GLY A N 1
ATOM 799 C CA . GLY A 1 110 ? 81.41795 41.77298 32.73947 1.000 34.32067 121 GLY A CA 1
ATOM 800 C C . GLY A 1 110 ? 80.05424 42.42419 32.65012 1.000 31.71264 121 GLY A C 1
ATOM 801 O O . GLY A 1 110 ? 79.10877 41.94230 33.28461 1.000 28.12418 121 GLY A O 1
ATOM 802 N N . ALA A 1 111 ? 79.92784 43.51014 31.88466 1.000 31.08297 122 ALA A N 1
ATOM 803 C CA . ALA A 1 111 ? 78.64423 44.15391 31.63823 1.000 31.10579 122 ALA A CA 1
ATOM 804 C C . ALA A 1 111 ? 78.54560 44.62433 30.19339 1.000 33.29481 122 ALA A C 1
ATOM 805 O O . ALA A 1 111 ? 77.91479 45.64897 29.90949 1.000 34.54980 122 ALA A O 1
ATOM 807 N N . SER A 1 112 ? 79.16759 43.88942 29.27664 1.000 32.31300 123 SER A N 1
ATOM 808 C CA . SER A 1 112 ? 79.20293 44.29640 27.88161 1.000 32.07811 123 SER A CA 1
ATOM 809 C C . SER A 1 112 ? 77.79813 44.27866 27.28266 1.000 31.42105 123 SER A C 1
ATOM 810 O O . SER A 1 112 ? 77.01635 43.36081 27.55348 1.000 29.03160 123 SER A O 1
ATOM 813 N N . PRO A 1 113 ? 77.44894 45.27469 26.46661 1.000 30.73257 124 PRO A N 1
ATOM 814 C CA . PRO A 1 113 ? 76.13552 45.28333 25.81410 1.000 31.92409 124 PRO A CA 1
ATOM 815 C C . PRO A 1 113 ? 76.05408 44.40845 24.57437 1.000 31.81562 124 PRO A C 1
ATOM 816 O O . PRO A 1 113 ? 74.99188 44.36659 23.94347 1.000 32.53070 124 PRO A O 1
ATOM 820 N N . LEU A 1 114 ? 77.13728 43.73081 24.20398 1.000 30.18273 125 LEU A N 1
ATOM 821 C CA . LEU A 1 114 ? 77.09890 42.83418 23.05938 1.000 33.13422 125 LEU A CA 1
ATOM 822 C C . LEU A 1 114 ? 76.04729 41.74979 23.28274 1.000 31.04354 125 LEU A C 1
ATOM 823 O O . LEU A 1 114 ? 75.90332 41.24702 24.40357 1.000 29.65032 125 LEU A O 1
ATOM 828 N N . PRO A 1 115 ? 75.29220 41.37557 22.24639 1.000 32.23734 126 PRO A N 1
ATOM 829 C CA . PRO A 1 115 ? 74.18671 40.42354 22.44798 1.000 28.47132 126 PRO A CA 1
ATOM 830 C C . PRO A 1 115 ? 74.62866 39.08452 23.00991 1.000 26.82686 126 PRO A C 1
ATOM 831 O O . PRO A 1 115 ? 73.88046 38.47292 23.78302 1.000 26.70195 126 PRO A O 1
ATOM 835 N N . TRP A 1 116 ? 75.82129 38.60887 22.64191 1.000 29.22277 127 TRP A N 1
ATOM 836 C CA . TRP A 1 116 ? 76.31981 37.35100 23.18917 1.000 28.26832 127 TRP A CA 1
ATOM 837 C C . TRP A 1 116 ? 76.47646 37.43251 24.70243 1.000 27.28057 127 TRP A C 1
ATOM 838 O O . TRP A 1 116 ? 76.13937 36.48475 25.42187 1.000 27.16765 127 TRP A O 1
ATOM 849 N N . ALA A 1 117 ? 76.98626 38.55969 25.20397 1.000 28.63905 128 ALA A N 1
ATOM 850 C CA . ALA A 1 117 ? 77.17952 38.71941 26.64017 1.000 28.88636 128 ALA A CA 1
ATOM 851 C C . ALA A 1 117 ? 75.87014 38.99385 27.36696 1.000 26.97743 128 ALA A C 1
ATOM 852 O O . ALA A 1 117 ? 75.70529 38.56634 28.51511 1.000 25.99664 128 ALA A O 1
ATOM 854 N N . VAL A 1 118 ? 74.94155 39.70981 26.72724 1.000 26.46015 129 VAL A N 1
ATOM 855 C CA . VAL A 1 118 ? 73.62304 39.92012 27.31912 1.000 25.83066 129 VAL A CA 1
ATOM 856 C C . VAL A 1 118 ? 72.94221 38.58284 27.57675 1.000 25.28531 129 VAL A C 1
ATOM 857 O O . VAL A 1 118 ? 72.31402 38.37822 28.62312 1.000 22.93925 129 VAL A O 1
ATOM 861 N N . TRP A 1 119 ? 73.06059 37.65008 26.62942 1.000 24.08122 130 TRP A N 1
ATOM 862 C CA . TRP A 1 119 ? 72.48260 36.32381 26.81674 1.000 25.03950 130 TRP A CA 1
ATOM 863 C C . TRP A 1 119 ? 73.15087 35.59097 27.97326 1.000 24.24666 130 TRP A C 1
ATOM 864 O O . TRP A 1 119 ? 72.47309 35.01128 28.82913 1.000 25.81053 130 TRP A O 1
ATOM 875 N N . THR A 1 120 ? 74.48695 35.60113 28.00755 1.000 24.54571 131 THR A N 1
ATOM 876 C CA . THR A 1 120 ? 75.21739 34.83695 29.01572 1.000 26.15878 131 THR A CA 1
ATOM 877 C C . THR A 1 120 ? 74.84910 35.27704 30.42819 1.000 24.12132 131 THR A C 1
ATOM 878 O O . THR A 1 120 ? 74.62406 34.43778 31.30852 1.000 23.87740 131 THR A O 1
ATOM 882 N N . ARG A 1 121 ? 74.77623 36.58861 30.66343 1.000 23.44401 132 ARG A N 1
ATOM 883 C CA . ARG A 1 121 ? 74.41056 37.08168 31.98764 1.000 25.13012 132 ARG A CA 1
ATOM 884 C C . ARG A 1 121 ? 72.96511 36.73396 32.32335 1.000 24.18662 132 ARG A C 1
ATOM 885 O O . ARG A 1 121 ? 72.66672 36.28385 33.43579 1.000 22.41161 132 ARG A O 1
ATOM 893 N N . ALA A 1 122 ? 72.05128 36.93872 31.37140 1.000 23.86363 133 ALA A N 1
ATOM 894 C CA . ALA A 1 122 ? 70.64598 36.63158 31.61802 1.000 23.89585 133 ALA A CA 1
ATOM 895 C C . ALA A 1 122 ? 70.42132 35.13053 31.75629 1.000 24.40814 133 ALA A C 1
ATOM 896 O O . ALA A 1 122 ? 69.59651 34.69432 32.56780 1.000 22.52768 133 ALA A O 1
ATOM 898 N N . TRP A 1 123 ? 71.13764 34.32526 30.96662 1.000 24.39014 134 TRP A N 1
ATOM 899 C CA . TRP A 1 123 ? 71.06500 32.87615 31.12879 1.000 23.48259 134 TRP A CA 1
ATOM 900 C C . TRP A 1 123 ? 71.54056 32.46058 32.51362 1.000 24.10894 134 TRP A C 1
ATOM 901 O O . TRP A 1 123 ? 70.91314 31.62063 33.16927 1.000 22.88660 134 TRP A O 1
ATOM 912 N N . THR A 1 124 ? 72.65510 33.03633 32.97051 1.000 21.96139 135 THR A N 1
ATOM 913 C CA . THR A 1 124 ? 73.14093 32.75970 34.31796 1.000 23.78510 135 THR A CA 1
ATOM 914 C C . THR A 1 124 ? 72.10954 33.15991 35.36634 1.000 23.37454 135 THR A C 1
ATOM 915 O O . THR A 1 124 ? 71.91761 32.45234 36.36242 1.000 23.17664 135 THR A O 1
ATOM 919 N N . ALA A 1 125 ? 71.42646 34.28736 35.15169 1.000 22.97908 136 ALA A N 1
ATOM 920 C CA . ALA A 1 125 ? 70.41658 34.73819 36.10420 1.000 20.65704 136 ALA A CA 1
ATOM 921 C C . ALA A 1 125 ? 69.25483 33.75542 36.19011 1.000 22.79896 136 ALA A C 1
ATOM 922 O O . ALA A 1 125 ? 68.73424 33.49204 37.28066 1.000 24.05410 136 ALA A O 1
ATOM 924 N N . GLU A 1 126 ? 68.82811 33.20815 35.04875 1.000 21.46628 137 GLU A N 1
ATOM 925 C CA . GLU A 1 126 ? 67.78817 32.18244 35.06438 1.000 21.52177 137 GLU A CA 1
ATOM 926 C C . GLU A 1 126 ? 68.27824 30.91982 35.76122 1.000 23.69905 137 GLU A C 1
ATOM 927 O O . GLU A 1 126 ? 67.52368 30.26946 36.49243 1.000 24.00809 137 GLU A O 1
ATOM 933 N N . GLU A 1 127 ? 69.54353 30.56278 35.54144 1.000 23.78540 138 GLU A N 1
ATOM 934 C CA . GLU A 1 127 ? 70.11867 29.36670 36.14663 1.000 24.73264 138 GLU A CA 1
ATOM 935 C C . GLU A 1 127 ? 70.19872 29.46061 37.65961 1.000 24.07360 138 GLU A C 1
ATOM 936 O O . GLU A 1 127 ? 70.14452 28.43409 38.34637 1.000 25.10297 138 GLU A O 1
ATOM 942 N N . ASN A 1 128 ? 70.33639 30.67320 38.19415 1.000 24.82379 139 ASN A N 1
ATOM 943 C CA . ASN A 1 128 ? 70.53193 30.83294 39.62903 1.000 24.89222 139 ASN A CA 1
ATOM 944 C C . ASN A 1 128 ? 69.33547 30.32539 40.42515 1.000 25.13461 139 ASN A C 1
ATOM 945 O O . ASN A 1 128 ? 69.48426 29.94123 41.59095 1.000 27.12731 139 ASN A O 1
ATOM 950 N N . ARG A 1 129 ? 68.14831 30.30634 39.81659 1.000 25.44569 140 ARG A N 1
ATOM 951 C CA . ARG A 1 129 ? 66.94713 29.87704 40.52007 1.000 25.38286 140 ARG A CA 1
ATOM 952 C C . ARG A 1 129 ? 66.78177 28.36348 40.54885 1.000 25.05213 140 ARG A C 1
ATOM 953 O O . ARG A 1 129 ? 66.00135 27.85843 41.36222 1.000 22.17310 140 ARG A O 1
ATOM 961 N N . HIS A 1 130 ? 67.49334 27.63005 39.68980 1.000 24.15231 141 HIS A N 1
ATOM 962 C CA . HIS A 1 130 ? 67.26970 26.19065 39.58728 1.000 23.82903 141 HIS A CA 1
ATOM 963 C C . HIS A 1 130 ? 67.82591 25.45836 40.80198 1.000 25.93244 141 HIS A C 1
ATOM 964 O O . HIS A 1 130 ? 67.11930 24.67240 41.44333 1.000 24.33159 141 HIS A O 1
ATOM 971 N N . GLY A 1 131 ? 69.09801 25.69283 41.12628 1.000 24.33287 142 GLY A N 1
ATOM 972 C CA . GLY A 1 131 ? 69.65465 25.12848 42.34224 1.000 25.54387 142 GLY A CA 1
ATOM 973 C C . GLY A 1 131 ? 69.03149 25.69897 43.59830 1.000 27.81510 142 GLY A C 1
ATOM 974 O O . GLY A 1 131 ? 68.95954 25.01595 44.62338 1.000 27.06099 142 GLY A O 1
ATOM 975 N N . GLU A 1 132 ? 68.56853 26.94923 43.53637 1.000 26.52051 143 GLU A N 1
ATOM 976 C CA . GLU A 1 132 ? 68.04345 27.61659 44.72383 1.000 27.72507 143 GLU A CA 1
ATOM 977 C C . GLU A 1 132 ? 66.77817 26.93528 45.23421 1.000 28.02944 143 GLU A C 1
ATOM 978 O O . GLU A 1 132 ? 66.62897 26.70185 46.43967 1.000 26.68917 143 GLU A O 1
ATOM 984 N N . ILE A 1 133 ? 65.85132 26.61046 44.32948 1.000 24.10216 144 ILE A N 1
ATOM 985 C CA . ILE A 1 133 ? 64.56379 26.06896 44.75538 1.000 25.04719 144 ILE A CA 1
ATOM 986 C C . ILE A 1 133 ? 64.72952 24.66664 45.33175 1.000 24.56139 144 ILE A C 1
ATOM 987 O O . ILE A 1 133 ? 64.12985 24.33126 46.35981 1.000 25.00832 144 ILE A O 1
ATOM 992 N N . VAL A 1 134 ? 65.54872 23.82895 44.69197 1.000 23.71392 145 VAL A N 1
ATOM 993 C CA . VAL A 1 134 ? 65.74293 22.47037 45.18815 1.000 26.04956 145 VAL A CA 1
ATOM 994 C C . VAL A 1 134 ? 66.55042 22.47734 46.48002 1.000 23.96357 145 VAL A C 1
ATOM 995 O O . VAL A 1 134 ? 66.31834 21.64951 47.37041 1.000 24.01693 145 VAL A O 1
ATOM 999 N N . ASN A 1 135 ? 67.50129 23.40529 46.61096 1.000 24.86281 146 ASN A N 1
ATOM 1000 C CA . ASN A 1 135 ? 68.29939 23.48416 47.83073 1.000 25.82428 146 ASN A CA 1
ATOM 1001 C C . ASN A 1 135 ? 67.42595 23.82409 49.03300 1.000 25.12706 146 ASN A C 1
ATOM 1002 O O . ASN A 1 135 ? 67.49884 23.16333 50.07591 1.000 24.36923 146 ASN A O 1
ATOM 1007 N N . LYS A 1 136 ? 66.59346 24.86131 48.90574 1.000 24.58227 147 LYS A N 1
ATOM 1008 C CA . LYS A 1 136 ? 65.69705 25.22852 49.99798 1.000 24.31586 147 LYS A CA 1
ATOM 1009 C C . LYS A 1 136 ? 64.66728 24.13657 50.25983 1.000 24.00738 147 LYS A C 1
ATOM 1010 O O . LYS A 1 136 ? 64.33836 23.85080 51.41694 1.000 23.21932 147 LYS A O 1
ATOM 1016 N N . TYR A 1 137 ? 64.14414 23.52192 49.19619 1.000 23.76478 148 TYR A N 1
ATOM 1017 C CA . TYR A 1 137 ? 63.17185 22.44423 49.35443 1.000 24.41865 148 TYR A CA 1
ATOM 1018 C C . TYR A 1 137 ? 63.76864 21.27201 50.12468 1.000 23.85660 148 TYR A C 1
ATOM 1019 O O . TYR A 1 137 ? 63.14931 20.74454 51.05603 1.000 24.66976 148 TYR A O 1
ATOM 1028 N N . LEU A 1 138 ? 64.97718 20.84873 49.74590 1.000 24.87313 149 LEU A N 1
ATOM 1029 C CA . LEU A 1 138 ? 65.62399 19.73898 50.43806 1.000 24.63205 149 LEU A CA 1
ATOM 1030 C C . LEU A 1 138 ? 66.01859 20.11088 51.86101 1.000 26.37696 149 LEU A C 1
ATOM 1031 O O . LEU A 1 138 ? 66.01110 19.24813 52.74718 1.000 25.73294 149 LEU A O 1
ATOM 1036 N N . TYR A 1 139 ? 66.37652 21.37513 52.09875 1.000 24.67938 150 TYR A N 1
ATOM 1037 C CA . TYR A 1 139 ? 66.66678 21.81247 53.46051 1.000 26.71874 150 TYR A CA 1
ATOM 1038 C C . TYR A 1 139 ? 65.44831 21.64755 54.35942 1.000 26.23845 150 TYR A C 1
ATOM 1039 O O . TYR A 1 139 ? 65.53793 21.06235 55.44371 1.000 24.78882 150 TYR A O 1
ATOM 1048 N N . LEU A 1 140 ? 64.29428 22.15618 53.92040 1.000 25.73208 151 LEU A N 1
ATOM 1049 C CA . LEU A 1 140 ? 63.08765 22.06234 54.73573 1.000 25.88767 151 LEU A CA 1
ATOM 1050 C C . LEU A 1 140 ? 62.64199 20.61862 54.92663 1.000 26.36705 151 LEU A C 1
ATOM 1051 O O . LEU A 1 140 ? 62.02585 20.29422 55.94797 1.000 25.76077 151 LEU A O 1
ATOM 1056 N N . SER A 1 141 ? 62.94252 19.74362 53.96351 1.000 24.35779 152 SER A N 1
ATOM 1057 C CA . SER A 1 141 ? 62.53168 18.34730 54.07387 1.000 25.42867 152 SER A CA 1
ATOM 1058 C C . SER A 1 141 ? 63.20226 17.65961 55.25672 1.000 27.52048 152 SER A C 1
ATOM 1059 O O . SER A 1 141 ? 62.59813 16.79760 55.90602 1.000 28.46766 152 SER A O 1
ATOM 1062 N N . GLY A 1 142 ? 64.44959 18.02230 55.55028 1.000 26.45775 153 GLY A N 1
ATOM 1063 C CA . GLY A 1 142 ? 65.19159 17.34435 56.59280 1.000 28.43356 153 GLY A CA 1
ATOM 1064 C C . GLY A 1 142 ? 65.60365 15.92997 56.26152 1.000 29.25988 153 GLY A C 1
ATOM 1065 O O . GLY A 1 142 ? 66.00983 15.19061 57.16298 1.000 29.24186 153 GLY A O 1
ATOM 1066 N N . ARG A 1 143 ? 65.51102 15.52975 54.99473 1.000 27.41421 154 ARG A N 1
ATOM 1067 C CA . ARG A 1 143 ? 65.79402 14.16363 54.57992 1.000 29.13594 154 ARG A CA 1
ATOM 1068 C C . ARG A 1 143 ? 67.23755 13.94629 54.14641 1.000 28.84081 154 ARG A C 1
ATOM 1069 O O . ARG A 1 143 ? 67.62348 12.79849 53.90038 1.000 30.29778 154 ARG A O 1
ATOM 1077 N N . VAL A 1 144 ? 68.04110 15.00438 54.04392 1.000 27.39477 155 VAL A N 1
ATOM 1078 C CA . VAL A 1 144 ? 69.38933 14.90504 53.49956 1.000 27.55302 155 VAL A CA 1
ATOM 1079 C C . VAL A 1 144 ? 70.34788 15.71558 54.36062 1.000 28.47462 155 VAL A C 1
ATOM 1080 O O . VAL A 1 144 ? 69.96123 16.69144 55.01087 1.000 27.09987 155 VAL A O 1
ATOM 1084 N N . ASP A 1 145 ? 71.61184 15.29775 54.35768 1.000 27.61280 156 ASP A N 1
ATOM 1085 C CA . ASP A 1 145 ? 72.67039 15.96832 55.10994 1.000 26.53253 156 ASP A CA 1
ATOM 1086 C C . ASP A 1 145 ? 73.07593 17.22263 54.34525 1.000 26.46436 156 ASP A C 1
ATOM 1087 O O . ASP A 1 145 ? 73.83208 17.15681 53.37348 1.000 26.24339 156 ASP A O 1
ATOM 1092 N N . MET A 1 146 ? 72.57275 18.37716 54.78907 1.000 25.50527 157 MET A N 1
ATOM 1093 C CA . MET A 1 146 ? 72.82169 19.62078 54.06698 1.000 25.44360 157 MET A CA 1
ATOM 1094 C C . MET A 1 146 ? 74.27897 20.05865 54.15688 1.000 26.89731 157 MET A C 1
ATOM 1095 O O . MET A 1 146 ? 74.79863 20.66071 53.21032 1.000 25.73977 157 MET A O 1
ATOM 1100 N N . LYS A 1 147 ? 74.95376 19.77559 55.27444 1.000 26.16518 158 LYS A N 1
ATOM 1101 C CA . LYS A 1 147 ? 76.34653 20.19426 55.40752 1.000 26.20833 158 LYS A CA 1
ATOM 1102 C C . LYS A 1 147 ? 77.25201 19.42020 54.45754 1.000 24.83336 158 LYS A C 1
ATOM 1103 O O . LYS A 1 147 ? 78.15701 19.99973 53.84530 1.000 24.73910 158 LYS A O 1
ATOM 1109 N N . GLN A 1 148 ? 77.02742 18.11033 54.32332 1.000 24.55994 159 GLN A N 1
ATOM 1110 C CA . GLN A 1 148 ? 77.79150 17.32905 53.35660 1.000 26.05432 159 GLN A CA 1
ATOM 1111 C C . GLN A 1 148 ? 77.50448 17.77670 51.92962 1.000 25.34468 159 GLN A C 1
ATOM 1112 O O . GLN A 1 148 ? 78.39513 17.73189 51.07331 1.000 26.10779 159 GLN A O 1
ATOM 1118 N N . ILE A 1 149 ? 76.27332 18.21270 51.65610 1.000 24.88823 160 ILE A N 1
ATOM 1119 C CA . ILE A 1 149 ? 75.94708 18.74092 50.33575 1.000 24.58068 160 ILE A CA 1
ATOM 1120 C C . ILE A 1 149 ? 76.65280 20.07197 50.10954 1.000 24.14282 160 ILE A C 1
ATOM 1121 O O . ILE A 1 149 ? 77.20498 20.32362 49.03130 1.000 24.58339 160 ILE A O 1
ATOM 1126 N N . GLU A 1 150 ? 76.64747 20.94428 51.12176 1.000 24.64017 161 GLU A N 1
ATOM 1127 C CA . GLU A 1 150 ? 77.34627 22.21991 51.00781 1.000 24.93118 161 GLU A CA 1
ATOM 1128 C C . GLU A 1 150 ? 78.84924 22.02101 50.86213 1.000 22.94630 161 GLU A C 1
ATOM 1129 O O . GLU A 1 150 ? 79.51361 22.80249 50.17192 1.000 23.85738 161 GLU A O 1
ATOM 1135 N N . LYS A 1 151 ? 79.40308 20.98907 51.50493 1.000 24.81409 162 LYS A N 1
ATOM 1136 C CA . LYS A 1 151 ? 80.80188 20.64258 51.27402 1.000 23.30337 162 LYS A CA 1
ATOM 1137 C C . LYS A 1 151 ? 81.02426 20.21316 49.83030 1.000 24.54785 162 LYS A C 1
ATOM 1138 O O . LYS A 1 151 ? 82.02920 20.58140 49.21047 1.000 22.90503 162 LYS A O 1
ATOM 1144 N N . THR A 1 152 ? 80.09080 19.43253 49.27941 1.000 22.91753 163 THR A N 1
ATOM 1145 C CA . THR A 1 152 ? 80.20454 18.99029 47.89325 1.000 23.17693 163 THR A CA 1
ATOM 1146 C C . THR A 1 152 ? 80.17784 20.17175 46.93192 1.000 23.72648 163 THR A C 1
ATOM 1147 O O . THR A 1 152 ? 80.95034 20.21561 45.96684 1.000 23.92381 163 THR A O 1
ATOM 1151 N N . ILE A 1 153 ? 79.29048 21.13789 47.17880 1.000 22.08773 164 ILE A N 1
ATOM 1152 C CA . ILE A 1 153 ? 79.20000 22.31155 46.31464 1.000 24.10112 164 ILE A CA 1
ATOM 1153 C C . ILE A 1 153 ? 80.49685 23.10915 46.36043 1.000 22.49889 164 ILE A C 1
ATOM 1154 O O . ILE A 1 153 ? 80.99697 23.56949 45.32662 1.000 22.75921 164 ILE A O 1
ATOM 1159 N N . GLN A 1 154 ? 81.06341 23.28318 47.55729 1.000 21.16545 165 GLN A N 1
ATOM 1160 C CA . GLN A 1 154 ? 82.32445 24.00816 47.68017 1.000 23.36079 165 GLN A CA 1
ATOM 1161 C C . GLN A 1 154 ? 83.45339 23.27647 46.96318 1.000 20.72437 165 GLN A C 1
ATOM 1162 O O . GLN A 1 154 ? 84.27749 23.90231 46.28617 1.000 22.66995 165 GLN A O 1
ATOM 1168 N N . TYR A 1 155 ? 83.51066 21.94978 47.10586 1.000 24.85298 166 TYR A N 1
ATOM 1169 C CA . TYR A 1 155 ? 84.49137 21.16341 46.36268 1.000 24.43441 166 TYR A CA 1
ATOM 1170 C C . TYR A 1 155 ? 84.29240 21.30383 44.85855 1.000 22.92582 166 TYR A C 1
ATOM 1171 O O . TYR A 1 155 ? 85.26426 21.44194 44.10592 1.000 23.77204 166 TYR A O 1
ATOM 1180 N N . LEU A 1 156 ? 83.03839 21.26837 44.40271 1.000 22.92664 167 LEU A N 1
ATOM 1181 C CA . LEU A 1 156 ? 82.76359 21.27998 42.96897 1.000 23.32919 167 LEU A CA 1
ATOM 1182 C C . LEU A 1 156 ? 83.13972 22.61767 42.34273 1.000 22.07805 167 LEU A C 1
ATOM 1183 O O . LEU A 1 156 ? 83.76152 22.66016 41.27448 1.000 23.83175 167 LEU A O 1
ATOM 1188 N N . ILE A 1 157 ? 82.76160 23.72318 42.98870 1.000 22.24881 168 ILE A N 1
ATOM 1189 C CA . ILE A 1 157 ? 83.12379 25.04208 42.47590 1.000 23.67254 168 ILE A CA 1
ATOM 1190 C C . ILE A 1 157 ? 84.63794 25.21085 42.46421 1.000 23.27425 168 ILE A C 1
ATOM 1191 O O . ILE A 1 157 ? 85.20949 25.76419 41.51645 1.000 23.38102 168 ILE A O 1
ATOM 1196 N N . GLY A 1 158 ? 85.31221 24.73114 43.51145 1.000 22.11502 169 GLY A N 1
ATOM 1197 C CA . GLY A 1 158 ? 86.76351 24.79127 43.53608 1.000 22.88040 169 GLY A CA 1
ATOM 1198 C C . GLY A 1 158 ? 87.41548 23.95257 42.45518 1.000 24.01063 169 GLY A C 1
ATOM 1199 O O . GLY A 1 158 ? 88.47058 24.31975 41.93103 1.000 22.24906 169 GLY A O 1
ATOM 1200 N N . SER A 1 159 ? 86.80410 22.81862 42.10644 1.000 23.73853 170 SER A N 1
ATOM 1201 C CA . SER A 1 159 ? 87.35554 21.96993 41.05657 1.000 25.39862 170 SER A CA 1
ATOM 1202 C C . SER A 1 159 ? 87.05264 22.50690 39.66382 1.000 26.21125 170 SER A C 1
ATOM 1203 O O . SER A 1 159 ? 87.87388 22.35105 38.75316 1.000 25.41410 170 SER A O 1
ATOM 1206 N N . GLY A 1 160 ? 85.89304 23.13597 39.47903 1.000 24.97939 171 GLY A N 1
ATOM 1207 C CA . GLY A 1 160 ? 85.51191 23.61389 38.16504 1.000 25.29023 171 GLY A CA 1
ATOM 1208 C C . GLY A 1 160 ? 85.10291 22.47580 37.24418 1.000 26.13020 171 GLY A C 1
ATOM 1209 O O . GLY A 1 160 ? 84.65192 21.41235 37.67991 1.000 25.57372 171 GLY A O 1
ATOM 1210 N N . MET A 1 161 ? 85.26544 22.70836 35.94299 1.000 27.87016 172 MET A N 1
ATOM 1211 C CA . MET A 1 161 ? 84.94247 21.70455 34.94014 1.000 30.36629 172 MET A CA 1
ATOM 1212 C C . MET A 1 161 ? 85.78514 21.94939 33.69780 1.000 31.37735 172 MET A C 1
ATOM 1213 O O . MET A 1 161 ? 86.23737 23.06745 33.43834 1.000 32.51161 172 MET A O 1
ATOM 1218 N N . ASP A 1 162 ? 85.99137 20.88070 32.92946 1.000 33.53058 173 ASP A N 1
ATOM 1219 C CA . ASP A 1 162 ? 86.74186 20.94830 31.67746 1.000 38.21069 173 ASP A CA 1
ATOM 1220 C C . ASP A 1 162 ? 86.00701 20.11323 30.63477 1.000 36.79572 173 ASP A C 1
ATOM 1221 O O . ASP A 1 162 ? 86.28661 18.92413 30.46007 1.000 38.97815 173 ASP A O 1
ATOM 1226 N N . PRO A 1 163 ? 85.05371 20.71997 29.92108 1.000 35.40557 174 PRO A N 1
ATOM 1227 C CA . PRO A 1 163 ? 84.32165 19.98051 28.88422 1.000 35.98999 174 PRO A CA 1
ATOM 1228 C C . PRO A 1 163 ? 85.07742 19.84017 27.57428 1.000 33.87018 174 PRO A C 1
ATOM 1229 O O . PRO A 1 163 ? 84.55806 19.20859 26.64684 1.000 35.38868 174 PRO A O 1
ATOM 1233 N N . GLY A 1 164 ? 86.27618 20.40772 27.47095 1.000 34.54117 175 GLY A N 1
ATOM 1234 C CA . GLY A 1 164 ? 87.05615 20.29227 26.25605 1.000 36.55252 175 GLY A CA 1
ATOM 1235 C C . GLY A 1 164 ? 86.59476 21.17306 25.12036 1.000 35.72533 175 GLY A C 1
ATOM 1236 O O . GLY A 1 164 ? 86.70220 20.77632 23.95549 1.000 35.04465 175 GLY A O 1
ATOM 1237 N N . THR A 1 165 ? 86.08124 22.36521 25.42379 1.000 34.34835 176 THR A N 1
ATOM 1238 C CA . THR A 1 165 ? 85.59985 23.26739 24.38707 1.000 34.65885 176 THR A CA 1
ATOM 1239 C C . THR A 1 165 ? 86.71208 24.11158 23.77923 1.000 32.66884 176 THR A C 1
ATOM 1240 O O . THR A 1 165 ? 86.47063 24.78593 22.77240 1.000 32.29180 176 THR A O 1
ATOM 1244 N N . ASP A 1 166 ? 87.91056 24.09378 24.36945 1.000 34.15843 177 ASP A N 1
ATOM 1245 C CA . ASP A 1 166 ? 89.11147 24.68799 23.77682 1.000 34.56050 177 ASP A CA 1
ATOM 1246 C C . ASP A 1 166 ? 88.91792 26.15926 23.42077 1.000 34.09616 177 ASP A C 1
ATOM 1247 O O . ASP A 1 166 ? 89.46996 26.64165 22.42804 1.000 33.98798 177 ASP A O 1
ATOM 1252 N N . ASN A 1 167 ? 88.13104 26.87792 24.22340 1.000 33.45192 178 ASN A N 1
ATOM 1253 C CA . ASN A 1 167 ? 87.81913 28.28873 23.99721 1.000 33.01798 178 ASN A CA 1
ATOM 1254 C C . ASN A 1 167 ? 87.17156 28.52518 22.63673 1.000 33.63663 178 ASN A C 1
ATOM 1255 O O . ASN A 1 167 ? 87.24177 29.63369 22.09448 1.000 34.19153 178 ASN A O 1
ATOM 1260 N N . ASN A 1 168 ? 86.54052 27.49435 22.07397 1.000 30.76044 179 ASN A N 1
ATOM 1261 C CA . ASN A 1 168 ? 85.94982 27.57975 20.74937 1.000 30.36884 179 ASN A CA 1
ATOM 1262 C C . ASN A 1 168 ? 84.44514 27.72989 20.88364 1.000 28.62073 179 ASN A C 1
ATOM 1263 O O . ASN A 1 168 ? 83.78712 26.80757 21.39129 1.000 30.22013 179 ASN A O 1
ATOM 1268 N N . PRO A 1 169 ? 83.86082 28.85540 20.46324 1.000 29.40494 180 PRO A N 1
ATOM 1269 C CA . PRO A 1 169 ? 82.39862 28.99741 20.56217 1.000 28.52248 180 PRO A CA 1
ATOM 1270 C C . PRO A 1 169 ? 81.63963 27.95286 19.76488 1.000 28.62036 180 PRO A C 1
ATOM 1271 O O . PRO A 1 169 ? 80.51755 27.59592 20.14539 1.000 29.55786 180 PRO A O 1
ATOM 1275 N N . TYR A 1 170 ? 82.21388 27.45703 18.66516 1.000 28.15560 181 TYR A N 1
ATOM 1276 C CA . TYR A 1 170 ? 81.61856 26.32720 17.95802 1.000 28.25780 181 TYR A CA 1
ATOM 1277 C C . TYR A 1 170 ? 81.40210 25.15041 18.90117 1.000 27.92672 181 TYR A C 1
ATOM 1278 O O . TYR A 1 170 ? 80.29754 24.60397 18.99307 1.000 26.67721 181 TYR A O 1
ATOM 1287 N N . LEU A 1 171 ? 82.45640 24.74926 19.61537 1.000 27.53071 182 LEU A N 1
ATOM 1288 C CA . LEU A 1 171 ? 82.34573 23.62513 20.53915 1.000 27.97199 182 LEU A CA 1
ATOM 1289 C C . LEU A 1 171 ? 81.46571 23.97308 21.73364 1.000 26.83662 182 LEU A C 1
ATOM 1290 O O . LEU A 1 171 ? 80.68173 23.13683 22.19772 1.000 26.99164 182 LEU A O 1
ATOM 1295 N N . GLY A 1 172 ? 81.58413 25.20054 22.24551 1.000 27.79969 183 GLY A N 1
ATOM 1296 C CA . GLY A 1 172 ? 80.80170 25.58748 23.40893 1.000 27.21730 183 GLY A CA 1
ATOM 1297 C C . GLY A 1 172 ? 79.30802 25.57078 23.14924 1.000 27.16563 183 GLY A C 1
ATOM 1298 O O . GLY A 1 172 ? 78.52577 25.13552 23.99777 1.000 27.57538 183 GLY A O 1
ATOM 1299 N N . PHE A 1 173 ? 78.89035 26.04517 21.97391 1.000 24.85045 184 PHE A N 1
ATOM 1300 C CA . PHE A 1 173 ? 77.46751 26.06039 21.65456 1.000 25.48517 184 PHE A CA 1
ATOM 1301 C C . PHE A 1 173 ? 76.95115 24.66400 21.33323 1.000 26.52113 184 PHE A C 1
ATOM 1302 O O . PHE A 1 173 ? 75.79199 24.35177 21.62754 1.000 22.89687 184 PHE A O 1
ATOM 1310 N N . ILE A 1 174 ? 77.78768 23.81608 20.73182 1.000 24.10239 185 ILE A N 1
ATOM 1311 C CA . ILE A 1 174 ? 77.40663 22.42344 20.51415 1.000 24.69186 185 ILE A CA 1
ATOM 1312 C C . ILE A 1 174 ? 77.30699 21.68595 21.84394 1.000 23.59439 185 ILE A C 1
ATOM 1313 O O . ILE A 1 174 ? 76.34116 20.95504 22.09568 1.000 23.25208 185 ILE A O 1
ATOM 1318 N N . TYR A 1 175 ? 78.30860 21.86014 22.71096 1.000 24.73746 186 TYR A N 1
ATOM 1319 C CA . TYR A 1 175 ? 78.27298 21.22885 24.02742 1.000 24.73083 186 TYR A CA 1
ATOM 1320 C C . TYR A 1 175 ? 77.04458 21.66602 24.81343 1.000 25.36165 186 TYR A C 1
ATOM 1321 O O . TYR A 1 175 ? 76.35165 20.83775 25.41704 1.000 25.05366 186 TYR A O 1
ATOM 1330 N N . THR A 1 176 ? 76.76300 22.97092 24.82535 1.000 23.71902 187 THR A N 1
ATOM 1331 C CA . THR A 1 176 ? 75.63909 23.46079 25.61273 1.000 25.73134 187 THR A CA 1
ATOM 1332 C C . THR A 1 176 ? 74.31506 23.00282 25.01675 1.000 25.99553 187 THR A C 1
ATOM 1333 O O . THR A 1 176 ? 73.39503 22.63860 25.75392 1.000 25.51685 187 THR A O 1
ATOM 1337 N N . SER A 1 177 ? 74.20997 22.98245 23.68469 1.000 22.56426 188 SER A N 1
ATOM 1338 C CA . SER A 1 177 ? 73.02708 22.41040 23.04716 1.000 23.47189 188 SER A CA 1
ATOM 1339 C C . SER A 1 177 ? 72.80062 20.97491 23.50380 1.000 25.61561 188 SER A C 1
ATOM 1340 O O . SER A 1 177 ? 71.66633 20.57628 23.79322 1.000 25.03944 188 SER A O 1
ATOM 1343 N N . TYR A 1 178 ? 73.87393 20.18667 23.57843 1.000 23.09380 189 TYR A N 1
ATOM 1344 C CA . TYR A 1 178 ? 73.76310 18.80095 24.02062 1.000 24.13734 189 TYR A CA 1
ATOM 1345 C C . TYR A 1 178 ? 73.39445 18.71926 25.49772 1.000 24.37179 189 TYR A C 1
ATOM 1346 O O . TYR A 1 178 ? 72.49130 17.96748 25.88304 1.000 24.55607 189 TYR A O 1
ATOM 1355 N N . GLN A 1 179 ? 74.08488 19.49135 26.34167 1.000 22.68500 190 GLN A N 1
ATOM 1356 C CA . GLN A 1 179 ? 73.88900 19.37468 27.78349 1.000 24.05502 190 GLN A CA 1
ATOM 1357 C C . GLN A 1 179 ? 72.57733 20.00425 28.23484 1.000 26.12975 190 GLN A C 1
ATOM 1358 O O . GLN A 1 179 ? 72.00054 19.57311 29.24068 1.000 24.95512 190 GLN A O 1
ATOM 1364 N N . GLU A 1 180 ? 72.09529 21.02223 27.51752 1.000 22.05905 191 GLU A N 1
ATOM 1365 C CA . GLU A 1 180 ? 70.81082 21.62095 27.86627 1.000 23.50285 191 GLU A CA 1
ATOM 1366 C C . GLU A 1 180 ? 69.67918 20.61620 27.72533 1.000 25.19082 191 GLU A C 1
ATOM 1367 O O . GLU A 1 180 ? 68.78270 20.55380 28.57496 1.000 24.19435 191 GLU A O 1
ATOM 1373 N N . ARG A 1 181 ? 69.69975 19.82689 26.65181 1.000 22.81924 192 ARG A N 1
ATOM 1374 C CA . ARG A 1 181 ? 68.70993 18.76971 26.49452 1.000 24.39106 192 ARG A CA 1
ATOM 1375 C C . ARG A 1 181 ? 68.88640 17.69389 27.55797 1.000 23.83938 192 ARG A C 1
ATOM 1376 O O . ARG A 1 181 ? 67.90007 17.15884 28.07719 1.000 24.30318 192 ARG A O 1
ATOM 1384 N N . ALA A 1 182 ? 70.13699 17.36822 27.89608 1.000 24.04418 193 ALA A N 1
ATOM 1385 C CA . ALA A 1 182 ? 70.39399 16.37329 28.93229 1.000 27.15914 193 ALA A CA 1
ATOM 1386 C C . ALA A 1 182 ? 69.83430 16.81440 30.27877 1.000 24.99015 193 ALA A C 1
ATOM 1387 O O . ALA A 1 182 ? 69.24911 16.00724 31.01041 1.000 25.61269 193 ALA A O 1
ATOM 1389 N N . THR A 1 183 ? 70.00056 18.09367 30.62316 1.000 24.79575 194 THR A N 1
ATOM 1390 C CA . THR A 1 183 ? 69.49417 18.58109 31.90169 1.000 25.56384 194 THR A CA 1
ATOM 1391 C C . THR A 1 183 ? 67.97518 18.70961 31.89051 1.000 25.89340 194 THR A C 1
ATOM 1392 O O . THR A 1 183 ? 67.32791 18.48579 32.92042 1.000 24.96201 194 THR A O 1
ATOM 1396 N N . ALA A 1 184 ? 67.39064 19.06445 30.74285 1.000 24.22139 195 ALA A N 1
ATOM 1397 C CA . ALA A 1 184 ? 65.93582 19.08576 30.63066 1.000 26.20352 195 ALA A CA 1
ATOM 1398 C C . ALA A 1 184 ? 65.35445 17.69125 30.81309 1.000 25.28913 195 ALA A C 1
ATOM 1399 O O . ALA A 1 184 ? 64.34132 17.51519 31.49989 1.000 24.84603 195 ALA A O 1
ATOM 1401 N N . ILE A 1 185 ? 65.98193 16.68798 30.19701 1.000 25.10611 196 ILE A N 1
ATOM 1402 C CA . ILE A 1 185 ? 65.55333 15.30544 30.38399 1.000 26.62086 196 ILE A CA 1
ATOM 1403 C C . ILE A 1 185 ? 65.74982 14.87799 31.83304 1.000 25.90669 196 ILE A C 1
ATOM 1404 O O . ILE A 1 185 ? 64.89383 14.20327 32.41920 1.000 25.17852 196 ILE A O 1
ATOM 1409 N N . SER A 1 186 ? 66.87842 15.26584 32.43299 1.000 26.03064 197 SER A N 1
ATOM 1410 C CA . SER A 1 186 ? 67.17572 14.86426 33.80524 1.000 27.17620 197 SER A CA 1
ATOM 1411 C C . SER A 1 186 ? 66.12530 15.39081 34.77632 1.000 24.88575 197 SER A C 1
ATOM 1412 O O . SER A 1 186 ? 65.53790 14.62425 35.54858 1.000 25.58293 197 SER A O 1
ATOM 1415 N N . HIS A 1 187 ? 65.87890 16.70340 34.75672 1.000 24.60174 198 HIS A N 1
ATOM 1416 C CA . HIS A 1 187 ? 64.86030 17.27177 35.63430 1.000 25.60505 198 HIS A CA 1
ATOM 1417 C C . HIS A 1 187 ? 63.46660 16.77141 35.27960 1.000 25.76105 198 HIS A C 1
ATOM 1418 O O . HIS A 1 187 ? 62.60808 16.66074 36.16224 1.000 26.55332 198 HIS A O 1
ATOM 1425 N N . GLY A 1 188 ? 63.22088 16.47122 34.00311 1.000 25.46093 199 GLY A N 1
ATOM 1426 C CA . GLY A 1 188 ? 61.93807 15.90253 33.62543 1.000 24.83560 199 GLY A CA 1
ATOM 1427 C C . GLY A 1 188 ? 61.70157 14.54445 34.25649 1.000 26.70647 199 GLY A C 1
ATOM 1428 O O . GLY A 1 188 ? 60.60280 14.25414 34.73596 1.000 26.47702 199 GLY A O 1
ATOM 1429 N N . SER A 1 189 ? 62.73054 13.69369 34.26559 1.000 27.32745 200 SER A N 1
ATOM 1430 C CA . SER A 1 189 ? 62.60269 12.38550 34.89890 1.000 27.60797 200 SER A CA 1
ATOM 1431 C C . SER A 1 189 ? 62.51193 12.51321 36.41458 1.000 28.19093 200 SER A C 1
ATOM 1432 O O . SER A 1 189 ? 61.78219 11.75466 37.06383 1.000 28.16400 200 SER A O 1
ATOM 1435 N N . LEU A 1 190 ? 63.24902 13.46441 36.99617 1.000 25.77452 201 LEU A N 1
ATOM 1436 C CA . LEU A 1 190 ? 63.15886 13.69598 38.43428 1.000 26.90160 201 LEU A CA 1
ATOM 1437 C C . LEU A 1 190 ? 61.76807 14.16286 38.84156 1.000 27.27370 201 LEU A C 1
ATOM 1438 O O . LEU A 1 190 ? 61.30719 13.85032 39.94521 1.000 28.25387 201 LEU A O 1
ATOM 1443 N N . GLY A 1 191 ? 61.08873 14.90725 37.97296 1.000 25.66702 202 GLY A N 1
ATOM 1444 C CA . GLY A 1 191 ? 59.73229 15.34019 38.24190 1.000 26.27601 202 GLY A CA 1
ATOM 1445 C C . GLY A 1 191 ? 58.73840 14.21290 38.07045 1.000 27.08114 202 GLY A C 1
ATOM 1446 O O . GLY A 1 191 ? 57.77655 14.09388 38.83503 1.000 27.46035 202 GLY A O 1
ATOM 1447 N N . ARG A 1 192 ? 58.96752 13.37727 37.05586 1.000 28.18969 203 ARG A N 1
ATOM 1448 C CA . ARG A 1 192 ? 58.09778 12.22945 36.82789 1.000 30.48083 203 ARG A CA 1
ATOM 1449 C C . ARG A 1 192 ? 58.18398 11.23478 37.97823 1.000 32.00601 203 ARG A C 1
ATOM 1450 O O . ARG A 1 192 ? 57.16779 10.66811 38.39657 1.000 32.55285 203 ARG A O 1
ATOM 1458 N N . LEU A 1 193 ? 59.38809 11.02222 38.51459 1.000 28.87039 204 LEU A N 1
ATOM 1459 C CA . LEU A 1 193 ? 59.54132 10.12089 39.65210 1.000 31.28395 204 LEU A CA 1
ATOM 1460 C C . LEU A 1 193 ? 58.93950 10.71618 40.91919 1.000 30.64349 204 LEU A C 1
ATOM 1461 O O . LEU A 1 193 ? 58.37148 9.98901 41.74242 1.000 30.84263 204 LEU A O 1
ATOM 1466 N N . ALA A 1 194 ? 59.05868 12.03455 41.09755 1.000 30.19991 205 ALA A N 1
ATOM 1467 C CA . ALA A 1 194 ? 58.43909 12.67962 42.25075 1.000 30.64041 205 ALA A CA 1
ATOM 1468 C C . ALA A 1 194 ? 56.92132 12.57066 42.19533 1.000 31.55745 205 ALA A C 1
ATOM 1469 O O . ALA A 1 194 ? 56.26806 12.36908 43.22584 1.000 31.19673 205 ALA A O 1
ATOM 1471 N N . ARG A 1 195 ? 56.34141 12.70711 41.00048 1.000 29.40364 206 ARG A N 1
ATOM 1472 C CA . ARG A 1 195 ? 54.89603 12.56158 40.85951 1.000 32.94399 206 ARG A CA 1
ATOM 1473 C C . ARG A 1 195 ? 54.45013 11.13889 41.17505 1.000 33.18498 206 ARG A C 1
ATOM 1474 O O . ARG A 1 195 ? 53.39777 10.93353 41.79200 1.000 34.49581 206 ARG A O 1
ATOM 1482 N N . GLN A 1 196 ? 55.23292 10.14228 40.74871 1.000 34.47591 207 GLN A N 1
ATOM 1483 C CA . GLN A 1 196 ? 54.89474 8.75274 41.04308 1.000 35.46948 207 GLN A CA 1
ATOM 1484 C C . GLN A 1 196 ? 54.84332 8.49044 42.54234 1.000 34.01614 207 GLN A C 1
ATOM 1485 O O . GLN A 1 196 ? 54.04883 7.66103 42.99998 1.000 36.41135 207 GLN A O 1
ATOM 1491 N N . LYS A 1 197 ? 55.67522 9.18093 43.31874 1.000 32.42000 208 LYS A N 1
ATOM 1492 C CA . LYS A 1 197 ? 55.72390 9.01202 44.76412 1.000 32.70861 208 LYS A CA 1
ATOM 1493 C C . LYS A 1 197 ? 54.77914 9.95148 45.50567 1.000 33.41904 208 LYS A C 1
ATOM 1494 O O . LYS A 1 197 ? 54.90632 10.10045 46.72522 1.000 34.28863 208 LYS A O 1
ATOM 1500 N N . GLY A 1 198 ? 53.83943 10.58360 44.80466 1.000 32.13974 209 GLY A N 1
ATOM 1501 C CA . GLY A 1 198 ? 52.86470 11.44632 45.43758 1.000 33.01114 209 GLY A CA 1
ATOM 1502 C C . GLY A 1 198 ? 53.35624 12.83019 45.79676 1.000 31.55596 209 GLY A C 1
ATOM 1503 O O . GLY A 1 198 ? 52.57539 13.62387 46.33622 1.000 30.72807 209 GLY A O 1
ATOM 1504 N N . GLU A 1 199 ? 54.61759 13.14936 45.51764 1.000 31.50793 210 GLU A N 1
ATOM 1505 C CA . GLU A 1 199 ? 55.18427 14.46002 45.83295 1.000 31.06402 210 GLU A CA 1
ATOM 1506 C C . GLU A 1 199 ? 54.93420 15.36440 44.63066 1.000 30.96674 210 GLU A C 1
ATOM 1507 O O . GLU A 1 199 ? 55.76185 15.48863 43.72634 1.000 29.94578 210 GLU A O 1
ATOM 1513 N N . LEU A 1 200 ? 53.75813 15.99701 44.62157 1.000 28.80938 211 LEU A N 1
ATOM 1514 C CA . LEU A 1 200 ? 53.32424 16.76253 43.45679 1.000 29.71341 211 LEU A CA 1
ATOM 1515 C C . LEU A 1 200 ? 54.05338 18.09689 43.34979 1.000 28.99436 211 LEU A C 1
ATOM 1516 O O . LEU A 1 200 ? 54.37061 18.54666 42.24205 1.000 27.95929 211 LEU A O 1
ATOM 1521 N N . ARG A 1 201 ? 54.31113 18.75286 44.48394 1.000 29.20804 212 ARG A N 1
ATOM 1522 C CA . ARG A 1 201 ? 54.94745 20.06749 44.45303 1.000 29.55942 212 ARG A CA 1
ATOM 1523 C C . ARG A 1 201 ? 56.34667 19.99066 43.84929 1.000 27.32609 212 ARG A C 1
ATOM 1524 O O . ARG A 1 201 ? 56.69800 20.78106 42.96554 1.000 26.63812 212 ARG A O 1
ATOM 1532 N N . LEU A 1 202 ? 57.16407 19.04595 44.32178 1.000 26.69614 213 LEU A N 1
ATOM 1533 C CA . LEU A 1 202 ? 58.49530 18.86317 43.74875 1.000 28.08661 213 LEU A CA 1
ATOM 1534 C C . LEU A 1 202 ? 58.41676 18.43773 42.28793 1.000 27.79137 213 LEU A C 1
ATOM 1535 O O . LEU A 1 202 ? 59.27337 18.81270 41.47816 1.000 27.27891 213 LEU A O 1
ATOM 1540 N N . ALA A 1 203 ? 57.40434 17.64003 41.93594 1.000 27.21617 214 ALA A N 1
ATOM 1541 C CA . ALA A 1 203 ? 57.20133 17.27567 40.53739 1.000 27.16567 214 ALA A CA 1
ATOM 1542 C C . ALA A 1 203 ? 56.99377 18.51079 39.67092 1.000 29.01228 214 ALA A C 1
ATOM 1543 O O . ALA A 1 203 ? 57.54211 18.60320 38.56617 1.000 26.30688 214 ALA A O 1
ATOM 1545 N N . GLN A 1 204 ? 56.20233 19.47093 40.15428 1.000 28.18044 215 GLN A N 1
ATOM 1546 C CA . GLN A 1 204 ? 56.03882 20.72507 39.42687 1.000 29.40808 215 GLN A CA 1
ATOM 1547 C C . GLN A 1 204 ? 57.33666 21.52314 39.41049 1.000 27.78855 215 GLN A C 1
ATOM 1548 O O . GLN A 1 204 ? 57.65120 22.18607 38.41532 1.000 25.71938 215 GLN A O 1
ATOM 1554 N N . ILE A 1 205 ? 58.10095 21.47166 40.50432 1.000 25.42515 216 ILE A N 1
ATOM 1555 C CA . ILE A 1 205 ? 59.37704 22.18152 40.56189 1.000 27.54860 216 ILE A CA 1
ATOM 1556 C C . ILE A 1 205 ? 60.33555 21.64081 39.50860 1.000 26.22819 216 ILE A C 1
ATOM 1557 O O . ILE A 1 205 ? 60.89990 22.39781 38.70984 1.000 24.60219 216 ILE A O 1
ATOM 1562 N N . CYS A 1 206 ? 60.53317 20.32053 39.49118 1.000 24.58255 217 CYS A N 1
ATOM 1563 C CA . CYS A 1 206 ? 61.45050 19.72752 38.52355 1.000 25.55095 217 CYS A CA 1
ATOM 1564 C C . CYS A 1 206 ? 60.94651 19.91939 37.09894 1.000 26.31971 217 CYS A C 1
ATOM 1565 O O . CYS A 1 206 ? 61.74049 20.12520 36.17319 1.000 25.94010 217 CYS A O 1
ATOM 1568 N N . GLY A 1 207 ? 59.62768 19.85704 36.90324 1.000 25.87687 218 GLY A N 1
ATOM 1569 C CA . GLY A 1 207 ? 59.07305 20.10134 35.58416 1.000 26.91748 218 GLY A CA 1
ATOM 1570 C C . GLY A 1 207 ? 59.20038 21.54555 35.14629 1.000 25.80682 218 GLY A C 1
ATOM 1571 O O . GLY A 1 207 ? 59.38370 21.82266 33.95724 1.000 23.71844 218 GLY A O 1
ATOM 1572 N N . THR A 1 208 ? 59.10469 22.48374 36.09159 1.000 24.10026 219 THR A N 1
ATOM 1573 C CA . THR A 1 208 ? 59.28173 23.89198 35.75329 1.000 25.47119 219 THR A CA 1
ATOM 1574 C C . THR A 1 208 ? 60.73696 24.19350 35.41782 1.000 25.49112 219 THR A C 1
ATOM 1575 O O . THR A 1 208 ? 61.02083 24.97500 34.50226 1.000 24.14294 219 THR A O 1
ATOM 1579 N N . ILE A 1 209 ? 61.67238 23.58290 36.14926 1.000 24.94353 220 ILE A N 1
ATOM 1580 C CA . ILE A 1 209 ? 63.08662 23.72660 35.81636 1.000 25.39418 220 ILE A CA 1
ATOM 1581 C C . ILE A 1 209 ? 63.36745 23.13335 34.44296 1.000 23.91625 220 ILE A C 1
ATOM 1582 O O . ILE A 1 209 ? 64.08903 23.72471 33.63090 1.000 25.65306 220 ILE A O 1
ATOM 1587 N N . SER A 1 210 ? 62.79469 21.95951 34.15985 1.000 23.56566 221 SER A N 1
ATOM 1588 C CA . SER A 1 210 ? 62.99604 21.32087 32.86225 1.000 25.19705 221 SER A CA 1
ATOM 1589 C C . SER A 1 210 ? 62.53497 22.22126 31.72312 1.000 23.76809 221 SER A C 1
ATOM 1590 O O . SER A 1 210 ? 63.16844 22.26550 30.66194 1.000 23.34825 221 SER A O 1
ATOM 1593 N N . ALA A 1 211 ? 61.43035 22.94421 31.92245 1.000 23.58152 222 ALA A N 1
ATOM 1594 C CA . ALA A 1 211 ? 60.93910 23.84228 30.88251 1.000 24.29619 222 ALA A CA 1
ATOM 1595 C C . ALA A 1 211 ? 61.91896 24.98070 30.62725 1.000 24.85766 222 ALA A C 1
ATOM 1596 O O . ALA A 1 211 ? 62.06249 25.43931 29.48786 1.000 23.95910 222 ALA A O 1
ATOM 1598 N N . ASP A 1 212 ? 62.59638 25.45372 31.67690 1.000 23.56457 223 ASP A N 1
ATOM 1599 C CA . ASP A 1 212 ? 63.64599 26.45090 31.49186 1.000 24.46256 223 ASP A CA 1
ATOM 1600 C C . ASP A 1 212 ? 64.77192 25.90859 30.62204 1.000 24.69093 223 ASP A C 1
ATOM 1601 O O . ASP A 1 212 ? 65.29044 26.61859 29.75188 1.000 23.89428 223 ASP A O 1
ATOM 1606 N N . GLU A 1 213 ? 65.16626 24.65102 30.84442 1.000 24.02401 224 GLU A N 1
ATOM 1607 C CA . GLU A 1 213 ? 66.24785 24.06757 30.05941 1.000 25.99507 224 GLU A CA 1
ATOM 1608 C C . GLU A 1 213 ? 65.84215 23.88787 28.60381 1.000 24.84870 224 GLU A C 1
ATOM 1609 O O . GLU A 1 213 ? 66.69328 23.96091 27.71050 1.000 23.68286 224 GLU A O 1
ATOM 1615 N N . LYS A 1 214 ? 64.55432 23.64096 28.34930 1.000 23.57255 225 LYS A N 1
ATOM 1616 C CA . LYS A 1 214 ? 64.08119 23.50711 26.97583 1.000 25.19600 225 LYS A CA 1
ATOM 1617 C C . LYS A 1 214 ? 64.21690 24.82085 26.21743 1.000 24.36611 225 LYS A C 1
ATOM 1618 O O . LYS A 1 214 ? 64.57216 24.82604 25.03291 1.000 24.69265 225 LYS A O 1
ATOM 1624 N N . ARG A 1 215 ? 63.93821 25.94488 26.88266 1.000 23.15145 226 ARG A N 1
ATOM 1625 C CA . ARG A 1 215 ? 64.15579 27.24386 26.25530 1.000 25.08839 226 ARG A CA 1
ATOM 1626 C C . ARG A 1 215 ? 65.63287 27.46591 25.96604 1.000 24.09780 226 ARG A C 1
ATOM 1627 O O . ARG A 1 215 ? 65.99924 27.94590 24.88707 1.000 23.97276 226 ARG A O 1
ATOM 1635 N N . HIS A 1 216 ? 66.49581 27.12441 26.92438 1.000 24.02282 227 HIS A N 1
ATOM 1636 C CA . HIS A 1 216 ? 67.93288 27.25595 26.71450 1.000 25.84824 227 HIS A CA 1
ATOM 1637 C C . HIS A 1 216 ? 68.41844 26.31470 25.61897 1.000 24.08157 227 HIS A C 1
ATOM 1638 O O . HIS A 1 216 ? 69.27816 26.68645 24.81213 1.000 24.10180 227 HIS A O 1
ATOM 1645 N N . GLU A 1 217 ? 67.88005 25.09349 25.57420 1.000 23.19792 228 GLU A N 1
ATOM 1646 C CA . GLU A 1 217 ? 68.24552 24.15902 24.51363 1.000 22.69285 228 GLU A CA 1
ATOM 1647 C C . GLU A 1 217 ? 67.88794 24.71776 23.14212 1.000 23.47733 228 GLU A C 1
ATOM 1648 O O . GLU A 1 217 ? 68.70569 24.68967 22.21598 1.000 23.52981 228 GLU A O 1
ATOM 1654 N N . ALA A 1 218 ? 66.66392 25.23303 22.99650 1.000 22.95630 229 ALA A N 1
ATOM 1655 C CA . ALA A 1 218 ? 66.22135 25.75528 21.70667 1.000 26.31378 229 ALA A CA 1
ATOM 1656 C C . ALA A 1 218 ? 67.08721 26.92242 21.24899 1.000 24.57089 229 ALA A C 1
ATOM 1657 O O . ALA A 1 218 ? 67.34593 27.08008 20.05001 1.000 24.10925 229 ALA A O 1
ATOM 1659 N N . ALA A 1 219 ? 67.54290 27.75279 22.18823 1.000 23.97210 230 ALA A N 1
ATOM 1660 C CA . ALA A 1 219 ? 68.36055 28.90495 21.82296 1.000 24.71094 230 ALA A CA 1
ATOM 1661 C C . ALA A 1 219 ? 69.72987 28.47229 21.31386 1.000 23.01202 230 ALA A C 1
ATOM 1662 O O . ALA A 1 219 ? 70.15615 28.88134 20.22730 1.000 22.77818 230 ALA A O 1
ATOM 1664 N N . TYR A 1 220 ? 70.43830 27.64743 22.08966 1.000 21.94917 231 TYR A N 1
ATOM 1665 C CA . TYR A 1 220 ? 71.76034 27.19589 21.66664 1.000 23.68588 231 TYR A CA 1
ATOM 1666 C C . TYR A 1 220 ? 71.67181 26.33037 20.41636 1.000 24.69995 231 TYR A C 1
ATOM 1667 O O . TYR A 1 220 ? 72.56379 26.37235 19.56099 1.000 24.64583 231 TYR A O 1
ATOM 1676 N N . THR A 1 221 ? 70.60587 25.53572 20.29620 1.000 22.10928 232 THR A N 1
ATOM 1677 C CA . THR A 1 221 ? 70.38366 24.77583 19.07075 1.000 24.59300 232 THR A CA 1
ATOM 1678 C C . THR A 1 221 ? 70.18654 25.70439 17.87913 1.000 24.70389 232 THR A C 1
ATOM 1679 O O . THR A 1 221 ? 70.69000 25.43663 16.78152 1.000 24.79207 232 THR A O 1
ATOM 1683 N N . ARG A 1 222 ? 69.46197 26.80791 18.07961 1.000 23.09942 233 ARG A N 1
ATOM 1684 C CA . ARG A 1 222 ? 69.27973 27.78100 17.00854 1.000 25.31604 233 ARG A CA 1
ATOM 1685 C C . ARG A 1 222 ? 70.59792 28.44142 16.62419 1.000 25.17180 233 ARG A C 1
ATOM 1686 O O . ARG A 1 222 ? 70.80773 28.76625 15.44974 1.000 26.20433 233 ARG A O 1
ATOM 1694 N N . ILE A 1 223 ? 71.49201 28.64686 17.59426 1.000 24.45124 234 ILE A N 1
ATOM 1695 C CA . ILE A 1 223 ? 72.80032 29.22687 17.29890 1.000 24.21333 234 ILE A CA 1
ATOM 1696 C C . ILE A 1 223 ? 73.60741 28.29125 16.40634 1.000 25.50742 234 ILE A C 1
ATOM 1697 O O . ILE A 1 223 ? 74.20831 28.71558 15.41189 1.000 25.50047 234 ILE A O 1
ATOM 1702 N N . VAL A 1 224 ? 73.63383 27.00161 16.75136 1.000 24.54804 235 VAL A N 1
ATOM 1703 C CA . VAL A 1 224 ? 74.40811 26.03840 15.97393 1.000 24.80657 235 VAL A CA 1
ATOM 1704 C C . VAL A 1 224 ? 73.80828 25.86373 14.58407 1.000 27.06566 235 VAL A C 1
ATOM 1705 O O . VAL A 1 224 ? 74.53489 25.68224 13.59925 1.000 27.64717 235 VAL A O 1
ATOM 1709 N N . GLU A 1 225 ? 72.47685 25.90988 14.48051 1.000 25.19119 236 GLU A N 1
ATOM 1710 C CA . GLU A 1 225 ? 71.83468 25.86802 13.17008 1.000 27.68956 236 GLU A CA 1
ATOM 1711 C C . GLU A 1 225 ? 72.32053 27.00757 12.28334 1.000 26.78936 236 GLU A C 1
ATOM 1712 O O . GLU A 1 225 ? 72.59906 26.80553 11.09520 1.000 27.75924 236 GLU A O 1
ATOM 1718 N N . LYS A 1 226 ? 72.42584 28.21467 12.84455 1.000 26.03915 237 LYS A N 1
ATOM 1719 C CA . LYS A 1 226 ? 72.94497 29.34489 12.08163 1.000 28.73539 237 LYS A CA 1
ATOM 1720 C C . LYS A 1 226 ? 74.39830 29.11906 11.68465 1.000 28.39220 237 LYS A C 1
ATOM 1721 O O . LYS A 1 226 ? 74.81526 29.49694 10.58324 1.000 31.03910 237 LYS A O 1
ATOM 1727 N N . LEU A 1 227 ? 75.18753 28.50943 12.57335 1.000 26.25627 238 LEU A N 1
ATOM 1728 C CA . LEU A 1 227 ? 76.58492 28.23529 12.25386 1.000 27.68149 238 LEU A CA 1
ATOM 1729 C C . LEU A 1 227 ? 76.70521 27.20801 11.13492 1.000 26.92392 238 LEU A C 1
ATOM 1730 O O . LEU A 1 227 ? 77.59326 27.31433 10.28161 1.000 25.88295 238 LEU A O 1
ATOM 1735 N N . PHE A 1 228 ? 75.82567 26.20276 11.12455 1.000 25.04637 239 PHE A N 1
ATOM 1736 C CA . PHE A 1 228 ? 75.80322 25.25424 10.01480 1.000 26.87725 239 PHE A CA 1
ATOM 1737 C C . PHE A 1 228 ? 75.45435 25.94921 8.70545 1.000 28.94312 239 PHE A C 1
ATOM 1738 O O . PHE A 1 228 ? 75.96166 25.57836 7.64034 1.000 29.14166 239 PHE A O 1
ATOM 1746 N N . GLU A 1 229 ? 74.58303 26.95690 8.76482 1.000 27.54083 240 GLU A N 1
ATOM 1747 C CA . GLU A 1 229 ? 74.20690 27.68752 7.55957 1.000 29.98165 240 GLU A CA 1
ATOM 1748 C C . GLU A 1 229 ? 75.35574 28.55770 7.05995 1.000 31.09401 240 GLU A C 1
ATOM 1749 O O . GLU A 1 229 ? 75.67813 28.55255 5.86590 1.000 32.03480 240 GLU A O 1
ATOM 1755 N N . MET A 1 230 ? 75.98931 29.31177 7.96163 1.000 30.72869 241 MET A N 1
ATOM 1756 C CA . MET A 1 230 ? 77.02870 30.24957 7.55024 1.000 31.70110 241 MET A CA 1
ATOM 1757 C C . MET A 1 230 ? 78.38800 29.58091 7.39043 1.000 31.99379 241 MET A C 1
ATOM 1758 O O . MET A 1 230 ? 79.22536 30.06892 6.62283 1.000 30.85865 241 MET A O 1
ATOM 1763 N N . ASP A 1 231 ? 78.62817 28.47884 8.09639 1.000 30.05000 242 ASP A N 1
ATOM 1764 C CA . ASP A 1 231 ? 79.90871 27.77266 8.03015 1.000 29.98105 242 ASP A CA 1
ATOM 1765 C C . ASP A 1 231 ? 79.64988 26.28768 8.22153 1.000 30.35234 242 ASP A C 1
ATOM 1766 O O . ASP A 1 231 ? 79.87543 25.72962 9.30185 1.000 27.02749 242 ASP A O 1
ATOM 1771 N N . PRO A 1 232 ? 79.16092 25.60842 7.17985 1.000 30.32574 243 PRO A N 1
ATOM 1772 C CA . PRO A 1 232 ? 78.89323 24.16652 7.31709 1.000 30.18740 243 PRO A CA 1
ATOM 1773 C C . PRO A 1 232 ? 80.14027 23.34264 7.57940 1.000 29.89910 243 PRO A C 1
ATOM 1774 O O . PRO A 1 232 ? 80.09514 22.39736 8.37594 1.000 29.16370 243 PRO A O 1
ATOM 1778 N N . GLU A 1 233 ? 81.25652 23.67496 6.92798 1.000 31.26997 244 GLU A N 1
ATOM 1779 C CA . GLU A 1 233 ? 82.48493 22.91045 7.11934 1.000 31.08736 244 GLU A CA 1
ATOM 1780 C C . GLU A 1 233 ? 82.99705 23.04239 8.54870 1.000 30.93894 244 GLU A C 1
ATOM 1781 O O . GLU A 1 233 ? 83.27074 22.03951 9.21784 1.000 29.71626 244 GLU A O 1
ATOM 1787 N N . GLY A 1 234 ? 83.13793 24.27882 9.03105 1.000 30.90066 245 GLY A N 1
ATOM 1788 C CA . GLY A 1 234 ? 83.63988 24.48645 10.38057 1.000 30.08618 245 GLY A CA 1
ATOM 1789 C C . GLY A 1 234 ? 82.75082 23.87433 11.44619 1.000 29.47631 245 GLY A C 1
ATOM 1790 O O . GLY A 1 234 ? 83.23780 23.23961 12.38541 1.000 28.49308 245 GLY A O 1
ATOM 1791 N N . THR A 1 235 ? 81.43517 24.05888 11.31869 1.000 27.98193 246 THR A N 1
ATOM 1792 C CA . THR A 1 235 ? 80.51767 23.54502 12.33106 1.000 28.56110 246 THR A CA 1
ATOM 1793 C C . THR A 1 235 ? 80.46814 22.02040 12.31247 1.000 27.52018 246 THR A C 1
ATOM 1794 O O . THR A 1 235 ? 80.33605 21.38634 13.36630 1.000 27.37563 246 THR A O 1
ATOM 1798 N N . MET A 1 236 ? 80.56851 21.41347 11.12609 1.000 28.90117 247 MET A N 1
ATOM 1799 C CA . MET A 1 236 ? 80.61069 19.95581 11.04612 1.000 28.94350 247 MET A CA 1
ATOM 1800 C C . MET A 1 236 ? 81.86903 19.40517 11.70488 1.000 29.12597 247 MET A C 1
ATOM 1801 O O . MET A 1 236 ? 81.81129 18.40907 12.43576 1.000 28.94334 247 MET A O 1
ATOM 1806 N N . LEU A 1 237 ? 83.01881 20.03500 11.44836 1.000 28.94223 248 LEU A N 1
ATOM 1807 C CA . LEU A 1 237 ? 84.25887 19.60596 12.08763 1.000 29.55163 248 LEU A CA 1
ATOM 1808 C C . LEU A 1 237 ? 84.18693 19.78032 13.59908 1.000 29.54894 248 LEU A C 1
ATOM 1809 O O . LEU A 1 237 ? 84.73507 18.96780 14.35349 1.000 29.94018 248 LEU A O 1
ATOM 1814 N N . ALA A 1 238 ? 83.51678 20.83886 14.05942 1.000 29.97825 249 ALA A N 1
ATOM 1815 C CA . ALA A 1 238 ? 83.35093 21.04550 15.49396 1.000 29.33372 249 ALA A CA 1
ATOM 1816 C C . ALA A 1 238 ? 82.45619 19.97701 16.10999 1.000 30.15017 249 ALA A C 1
ATOM 1817 O O . ALA A 1 238 ? 82.72822 19.49509 17.21594 1.000 30.84181 249 ALA A O 1
ATOM 1819 N N . LEU A 1 239 ? 81.38166 19.59835 15.41267 1.000 27.78099 250 LEU A N 1
ATOM 1820 C CA . LEU A 1 239 ? 80.48241 18.57426 15.93595 1.000 28.32370 250 LEU A CA 1
ATOM 1821 C C . LEU A 1 239 ? 81.19269 17.23398 16.07913 1.000 30.79219 250 LEU A C 1
ATOM 1822 O O . LEU A 1 239 ? 80.99603 16.52211 17.07101 1.000 27.97238 250 LEU A O 1
ATOM 1827 N N . GLU A 1 240 ? 82.02051 16.87174 15.09609 1.000 29.72375 251 GLU A N 1
ATOM 1828 C CA . GLU A 1 240 ? 82.79763 15.64052 15.19745 1.000 31.16478 251 GLU A CA 1
ATOM 1829 C C . GLU A 1 240 ? 83.75537 15.68630 16.38139 1.000 31.93555 251 GLU A C 1
ATOM 1830 O O . GLU A 1 240 ? 83.91362 14.69248 17.10012 1.000 31.49701 251 GLU A O 1
ATOM 1836 N N . ASP A 1 241 ? 84.40256 16.83340 16.60051 1.000 30.31796 252 ASP A N 1
ATOM 1837 C CA . ASP A 1 241 ? 85.38402 16.93897 17.67552 1.000 31.50824 252 ASP A CA 1
ATOM 1838 C C . ASP A 1 241 ? 84.73023 16.81158 19.04697 1.000 31.19190 252 ASP A C 1
ATOM 1839 O O . ASP A 1 241 ? 85.29784 16.19198 19.95452 1.000 32.10590 252 ASP A O 1
ATOM 1844 N N . MET A 1 242 ? 83.53990 17.39181 19.22066 1.000 31.36518 253 MET A N 1
ATOM 1845 C CA . MET A 1 242 ? 82.85718 17.29451 20.50801 1.000 31.32237 253 MET A CA 1
ATOM 1846 C C . MET A 1 242 ? 82.37709 15.87449 20.77903 1.000 31.52863 253 MET A C 1
ATOM 1847 O O . MET A 1 242 ? 82.46323 15.39053 21.91387 1.000 31.54643 253 MET A O 1
ATOM 1852 N N . MET A 1 243 ? 81.86673 15.19078 19.75305 1.000 32.48385 254 MET A N 1
ATOM 1853 C CA . MET A 1 243 ? 81.36526 13.83689 19.95750 1.000 33.37550 254 MET A CA 1
ATOM 1854 C C . MET A 1 243 ? 82.49724 12.85356 20.22528 1.000 32.58226 254 MET A C 1
ATOM 1855 O O . MET A 1 243 ? 82.29877 11.86400 20.93915 1.000 34.86863 254 MET A O 1
ATOM 1860 N N . LYS A 1 244 ? 83.68430 13.10368 19.66751 1.000 33.41118 255 LYS A N 1
ATOM 1861 C CA . LYS A 1 244 ? 84.84226 12.28431 20.01012 1.000 36.04639 255 LYS A CA 1
ATOM 1862 C C . LYS A 1 244 ? 85.26526 12.50998 21.45651 1.000 33.81435 255 LYS A C 1
ATOM 1863 O O . LYS A 1 244 ? 85.65119 11.56315 22.15177 1.000 34.70712 255 LYS A O 1
ATOM 1869 N N . LYS A 1 245 ? 85.19878 13.75917 21.92478 1.000 34.18849 256 LYS A N 1
ATOM 1870 C CA . LYS A 1 245 ? 85.52854 14.07613 23.31010 1.000 34.62270 256 LYS A CA 1
ATOM 1871 C C . LYS A 1 245 ? 84.46291 13.61737 24.29454 1.000 35.58090 256 LYS A C 1
ATOM 1872 O O . LYS A 1 245 ? 84.73296 13.59671 25.50074 1.000 39.21082 256 LYS A O 1
ATOM 1878 N N . LYS A 1 246 ? 83.26037 13.29544 23.80887 1.000 35.55796 257 LYS A N 1
ATOM 1879 C CA . LYS A 1 246 ? 82.11141 12.89761 24.61900 1.000 37.46796 257 LYS A CA 1
ATOM 1880 C C . LYS A 1 246 ? 81.55485 14.09642 25.38011 1.000 35.34357 257 LYS A C 1
ATOM 1881 O O . LYS A 1 246 ? 82.30631 14.98590 25.79389 1.000 35.14649 257 LYS A O 1
ATOM 1887 N N . ILE A 1 247 ? 80.23675 14.13714 25.55594 1.000 33.72942 258 ILE A N 1
ATOM 1888 C CA . ILE A 1 247 ? 79.57613 15.22751 26.26529 1.000 31.64859 258 ILE A CA 1
ATOM 1889 C C . ILE A 1 247 ? 79.58714 14.85171 27.74270 1.000 33.54167 258 ILE A C 1
ATOM 1890 O O . ILE A 1 247 ? 78.81458 14.00193 28.18949 1.000 34.35551 258 ILE A O 1
ATOM 1895 N N . VAL A 1 248 ? 80.46920 15.48081 28.50091 1.000 33.23159 259 VAL A N 1
ATOM 1896 C CA . VAL A 1 248 ? 80.63356 15.17221 29.91538 1.000 33.26566 259 VAL A CA 1
ATOM 1897 C C . VAL A 1 248 ? 79.65684 16.01210 30.72594 1.000 32.84941 259 VAL A C 1
ATOM 1898 O O . VAL A 1 248 ? 79.32607 17.14695 30.36487 1.000 34.26414 259 VAL A O 1
ATOM 1902 N N . MET A 1 249 ? 79.16311 15.43698 31.81777 1.000 31.26769 260 MET A N 1
ATOM 1903 C CA . MET A 1 249 ? 78.31639 16.19167 32.72693 1.000 31.86566 260 MET A CA 1
ATOM 1904 C C . MET A 1 249 ? 79.14068 17.28303 33.40739 1.000 31.45178 260 MET A C 1
ATOM 1905 O O . MET A 1 249 ? 80.27657 17.03220 33.82301 1.000 31.49369 260 MET A O 1
ATOM 1910 N N . PRO A 1 250 ? 78.60635 18.50317 33.52098 1.000 31.67652 261 PRO A N 1
ATOM 1911 C CA . PRO A 1 250 ? 79.41164 19.60786 34.07115 1.000 31.84596 261 PRO A CA 1
ATOM 1912 C C . PRO A 1 250 ? 79.94523 19.35089 35.47042 1.000 29.78526 261 PRO A C 1
ATOM 1913 O O . PRO A 1 250 ? 80.96910 19.93427 35.84715 1.000 28.31837 261 PRO A O 1
ATOM 1917 N N . SER A 1 251 ? 79.28489 18.49913 36.25471 1.000 28.95943 262 SER A N 1
ATOM 1918 C CA . SER A 1 251 ? 79.68126 18.21829 37.62889 1.000 28.05281 262 SER A CA 1
ATOM 1919 C C . SER A 1 251 ? 80.51265 16.94352 37.75187 1.000 28.43424 262 SER A C 1
ATOM 1920 O O . SER A 1 251 ? 80.49079 16.29006 38.80068 1.000 27.21271 262 SER A O 1
ATOM 1923 N N . HIS A 1 252 ? 81.24701 16.57297 36.69977 1.000 27.62518 263 HIS A N 1
ATOM 1924 C CA . HIS A 1 252 ? 81.93613 15.28669 36.68429 1.000 29.57943 263 HIS A CA 1
ATOM 1925 C C . HIS A 1 252 ? 83.10670 15.21762 37.65726 1.000 29.11807 263 HIS A C 1
ATOM 1926 O O . HIS A 1 252 ? 83.59433 14.11532 37.92958 1.000 27.82444 263 HIS A O 1
ATOM 1933 N N . LEU A 1 253 ? 83.56753 16.35019 38.18386 1.000 27.52617 264 LEU A N 1
ATOM 1934 C CA . LEU A 1 253 ? 84.64256 16.37642 39.16588 1.000 28.15699 264 LEU A CA 1
ATOM 1935 C C . LEU A 1 253 ? 84.12789 16.42091 40.59855 1.000 29.21376 264 LEU A C 1
ATOM 1936 O O . LEU A 1 253 ? 84.90447 16.70543 41.51589 1.000 28.16692 264 LEU A O 1
ATOM 1941 N N . MET A 1 254 ? 82.84229 16.15122 40.80995 1.000 28.32329 265 MET A N 1
ATOM 1942 C CA . MET A 1 254 ? 82.25596 16.28303 42.13622 1.000 29.16671 265 MET A CA 1
ATOM 1943 C C . MET A 1 254 ? 82.83921 15.26121 43.10688 1.000 29.47287 265 MET A C 1
ATOM 1944 O O . MET A 1 254 ? 83.13297 14.11943 42.73945 1.000 28.29409 265 MET A O 1
ATOM 1949 N N . HIS A 1 255 ? 83.02946 15.69394 44.35059 1.000 27.31357 266 HIS A N 1
ATOM 1950 C CA . HIS A 1 255 ? 83.33119 14.79265 45.45295 1.000 29.38436 266 HIS A CA 1
ATOM 1951 C C . HIS A 1 255 ? 82.95213 15.50289 46.74313 1.000 29.27581 266 HIS A C 1
ATOM 1952 O O . HIS A 1 255 ? 82.89649 16.73411 46.80015 1.000 27.12474 266 HIS A O 1
ATOM 1959 N N . ASP A 1 256 ? 82.68662 14.71034 47.78046 1.000 29.32417 267 ASP A N 1
ATOM 1960 C CA . ASP A 1 256 ? 82.16322 15.22972 49.03717 1.000 28.56122 267 ASP A CA 1
ATOM 1961 C C . ASP A 1 256 ? 83.18219 15.15899 50.16759 1.000 30.70650 267 ASP A C 1
ATOM 1962 O O . ASP A 1 256 ? 82.81067 15.27464 51.33940 1.000 31.95964 267 ASP A O 1
ATOM 1967 N N . GLY A 1 257 ? 84.45880 14.97134 49.84384 1.000 30.23625 268 GLY A N 1
ATOM 1968 C CA . GLY A 1 257 ? 85.46207 14.79829 50.86950 1.000 31.37148 268 GLY A CA 1
ATOM 1969 C C . GLY A 1 257 ? 85.41490 13.46030 51.56653 1.000 32.26546 268 GLY A C 1
ATOM 1970 O O . GLY A 1 257 ? 86.21628 13.22502 52.47897 1.000 32.99962 268 GLY A O 1
ATOM 1971 N N . LYS A 1 258 ? 84.50359 12.57804 51.16374 1.000 32.80897 269 LYS A N 1
ATOM 1972 C CA . LYS A 1 258 ? 84.35597 11.25256 51.74538 1.000 32.83280 269 LYS A CA 1
ATOM 1973 C C . LYS A 1 258 ? 84.51394 10.16109 50.70110 1.000 33.00493 269 LYS A C 1
ATOM 1974 O O . LYS A 1 258 ? 85.21602 9.17138 50.94010 1.000 32.28845 269 LYS A O 1
ATOM 1980 N N . ASP A 1 259 ? 83.88000 10.32295 49.54227 1.000 31.66809 270 ASP A N 1
ATOM 1981 C CA . ASP A 1 259 ? 83.93267 9.35149 48.45674 1.000 32.90308 270 ASP A CA 1
ATOM 1982 C C . ASP A 1 259 ? 84.66503 9.95854 47.26859 1.000 32.83592 270 ASP A C 1
ATOM 1983 O O . ASP A 1 259 ? 84.10473 10.83288 46.58777 1.000 31.09484 270 ASP A O 1
ATOM 1988 N N . PRO A 1 260 ? 85.90380 9.54998 46.98236 1.000 35.02165 271 PRO A N 1
ATOM 1989 C CA . PRO A 1 260 ? 86.58927 10.06877 45.78587 1.000 34.51763 271 PRO A CA 1
ATOM 1990 C C . PRO A 1 260 ? 85.86701 9.75572 44.48607 1.000 34.87090 271 PRO A C 1
ATOM 1991 O O . PRO A 1 260 ? 86.05654 10.47860 43.50012 1.000 34.17474 271 PRO A O 1
ATOM 1995 N N . ASP A 1 261 ? 85.04837 8.70585 44.45063 1.000 35.26803 272 ASP A N 1
ATOM 1996 C CA . ASP A 1 261 ? 84.29889 8.31054 43.25898 1.000 34.82288 272 ASP A CA 1
ATOM 1997 C C . ASP A 1 261 ? 82.83135 8.70469 43.35986 1.000 34.05958 272 ASP A C 1
ATOM 1998 O O . ASP A 1 261 ? 81.94828 7.96194 42.92216 1.000 33.81377 272 ASP A O 1
ATOM 2003 N N . LEU A 1 262 ? 82.55122 9.87173 43.94689 1.000 32.00409 273 LEU A N 1
ATOM 2004 C CA . LEU A 1 262 ? 81.16940 10.28601 44.17534 1.000 31.33444 273 LEU A CA 1
ATOM 2005 C C . LEU A 1 262 ? 80.39398 10.41743 42.86922 1.000 29.65225 273 LEU A C 1
ATOM 2006 O O . LEU A 1 262 ? 79.23210 10.00139 42.78733 1.000 28.68672 273 LEU A O 1
ATOM 2011 N N . PHE A 1 263 ? 81.01482 10.99805 41.83899 1.000 30.61461 274 PHE A N 1
ATOM 2012 C CA . PHE A 1 263 ? 80.31488 11.20139 40.57310 1.000 32.15692 274 PHE A CA 1
ATOM 2013 C C . PHE A 1 263 ? 79.90779 9.87390 39.94550 1.000 30.77145 274 PHE A C 1
ATOM 2014 O O . PHE A 1 263 ? 78.75537 9.69727 39.53371 1.000 30.84376 274 PHE A O 1
ATOM 2022 N N . GLN A 1 264 ? 80.84867 8.93054 39.85276 1.000 31.67346 275 GLN A N 1
ATOM 2023 C CA . GLN A 1 264 ? 80.53542 7.62466 39.28045 1.000 33.45319 275 GLN A CA 1
ATOM 2024 C C . GLN A 1 264 ? 79.43990 6.92205 40.07264 1.000 32.03793 275 GLN A C 1
ATOM 2025 O O . GLN A 1 264 ? 78.54684 6.29477 39.49088 1.000 30.45267 275 GLN A O 1
ATOM 2031 N N . HIS A 1 265 ? 79.48726 7.02153 41.40288 1.000 31.44743 276 HIS A N 1
ATOM 2032 C CA . HIS A 1 265 ? 78.47036 6.37659 42.22686 1.000 31.33593 276 HIS A CA 1
ATOM 2033 C C . HIS A 1 265 ? 77.13140 7.09739 42.12239 1.000 30.07945 276 HIS A C 1
ATOM 2034 O O . HIS A 1 265 ? 76.07737 6.45263 42.06998 1.000 29.46779 276 HIS A O 1
ATOM 2041 N N . PHE A 1 266 ? 77.14950 8.43292 42.09719 1.000 28.79473 277 PHE A N 1
ATOM 2042 C CA . PHE A 1 266 ? 75.91260 9.18015 41.88931 1.000 29.23603 277 PHE A CA 1
ATOM 2043 C C . PHE A 1 266 ? 75.33223 8.91161 40.50659 1.000 30.04990 277 PHE A C 1
ATOM 2044 O O . PHE A 1 266 ? 74.11559 8.74558 40.35770 1.000 29.94313 277 PHE A O 1
ATOM 2052 N N . SER A 1 267 ? 76.18661 8.87464 39.48081 1.000 29.96827 278 SER A N 1
ATOM 2053 C CA . SER A 1 267 ? 75.70552 8.61984 38.12655 1.000 31.24521 278 SER A CA 1
ATOM 2054 C C . SER A 1 267 ? 75.07147 7.23942 38.01753 1.000 31.72427 278 SER A C 1
ATOM 2055 O O . SER A 1 267 ? 74.05177 7.06882 37.33934 1.000 32.21516 278 SER A O 1
ATOM 2058 N N . ALA A 1 268 ? 75.66077 6.24127 38.68089 1.000 28.98491 279 ALA A N 1
ATOM 2059 C CA . ALA A 1 268 ? 75.09684 4.89572 38.64674 1.000 30.85664 279 ALA A CA 1
ATOM 2060 C C . ALA A 1 268 ? 73.71128 4.86124 39.27905 1.000 30.35179 279 ALA A C 1
ATOM 2061 O O . ALA A 1 268 ? 72.79031 4.23726 38.73927 1.000 29.71118 279 ALA A O 1
ATOM 2063 N N . VAL A 1 269 ? 73.54569 5.52294 40.42683 1.000 30.61037 280 VAL A N 1
ATOM 2064 C CA . VAL A 1 269 ? 72.23635 5.58247 41.07165 1.000 31.14336 280 VAL A CA 1
ATOM 2065 C C . VAL A 1 269 ? 71.24459 6.33502 40.19375 1.000 30.91142 280 VAL A C 1
ATOM 2066 O O . VAL A 1 269 ? 70.09171 5.91530 40.03142 1.000 28.79372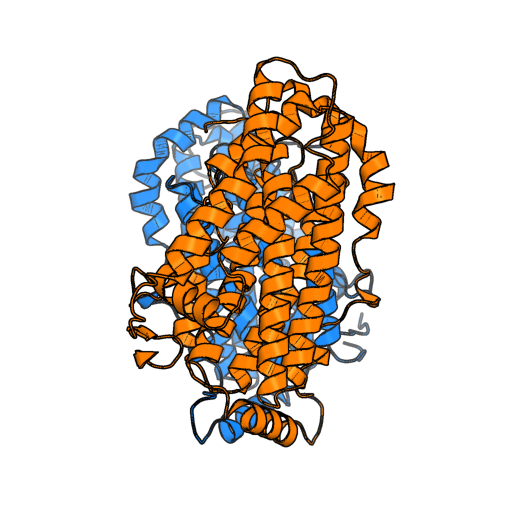 280 VAL A O 1
ATOM 2070 N N . SER A 1 270 ? 71.67646 7.45821 39.61432 1.000 28.73913 281 SER A N 1
ATOM 2071 C CA . SER A 1 270 ? 70.78420 8.25361 38.77672 1.000 29.52444 281 SER A CA 1
ATOM 2072 C C . SER A 1 270 ? 70.35668 7.48291 37.53351 1.000 30.90337 281 SER A C 1
ATOM 2073 O O . SER A 1 270 ? 69.18161 7.51253 37.14914 1.000 30.09893 281 SER A O 1
ATOM 2076 N N . GLN A 1 271 ? 71.29664 6.78652 36.88965 1.000 29.78569 282 GLN A N 1
ATOM 2077 C CA . GLN A 1 271 ? 70.95811 6.03373 35.68658 1.000 31.32708 282 GLN A CA 1
ATOM 2078 C C . GLN A 1 271 ? 70.16840 4.77270 36.01291 1.000 30.79624 282 GLN A C 1
ATOM 2079 O O . GLN A 1 271 ? 69.35068 4.32957 35.19817 1.000 30.76104 282 GLN A O 1
ATOM 2085 N N . ARG A 1 272 ? 70.40203 4.17793 37.18601 1.000 31.28683 283 ARG A N 1
ATOM 2086 C CA . ARG A 1 272 ? 69.60159 3.03076 37.60428 1.000 31.05019 283 ARG A CA 1
ATOM 2087 C C . ARG A 1 272 ? 68.12784 3.40001 37.72116 1.000 30.40337 283 ARG A C 1
ATOM 2088 O O . ARG A 1 272 ? 67.24856 2.58156 37.42658 1.000 30.70713 283 ARG A O 1
ATOM 2096 N N . LEU A 1 273 ? 67.83885 4.62734 38.14861 1.000 30.74165 284 LEU A N 1
ATOM 2097 C CA . LEU A 1 273 ? 66.46607 5.09598 38.28330 1.000 31.12138 284 LEU A CA 1
ATOM 2098 C C . LEU A 1 273 ? 65.86131 5.55328 36.96305 1.000 31.89011 284 LEU A C 1
ATOM 2099 O O . LEU A 1 273 ? 64.68986 5.94697 36.94232 1.000 33.38218 284 LEU A O 1
ATOM 2104 N N . GLY A 1 274 ? 66.62131 5.51650 35.87224 1.000 31.70330 285 GLY A N 1
ATOM 2105 C CA . GLY A 1 274 ? 66.11746 5.94222 34.58333 1.000 32.08309 285 GLY A CA 1
ATOM 2106 C C . GLY A 1 274 ? 66.25951 7.41675 34.28912 1.000 34.37150 285 GLY A C 1
ATOM 2107 O O . GLY A 1 274 ? 65.54940 7.92801 33.41584 1.000 34.72222 285 GLY A O 1
ATOM 2108 N N . ILE A 1 275 ? 67.15013 8.11826 34.98258 1.000 33.65016 286 ILE A N 1
ATOM 2109 C CA . ILE A 1 275 ? 67.36272 9.54639 34.78000 1.000 32.66418 286 ILE A CA 1
ATOM 2110 C C . ILE A 1 275 ? 68.57119 9.71212 33.86757 1.000 34.52507 286 ILE A C 1
ATOM 2111 O O . ILE A 1 275 ? 69.71296 9.49096 34.28667 1.000 34.60824 286 ILE A O 1
ATOM 2116 N N . TYR A 1 276 ? 68.31432 10.12299 32.62649 1.000 34.01267 287 TYR A N 1
ATOM 2117 C CA . TYR A 1 276 ? 69.33434 10.30669 31.59386 1.000 35.34749 287 TYR A CA 1
ATOM 2118 C C . TYR A 1 276 ? 70.28397 9.10619 31.53256 1.000 35.79753 287 TYR A C 1
ATOM 2119 O O . TYR A 1 276 ? 71.44301 9.15786 31.94402 1.000 36.53803 287 TYR A O 1
ATOM 2128 N N . THR A 1 277 ? 69.74607 8.01374 30.99947 1.000 34.04708 288 THR A N 1
ATOM 2129 C CA . THR A 1 277 ? 70.51448 6.79263 30.82781 1.000 37.61625 288 THR A CA 1
ATOM 2130 C C . THR A 1 277 ? 71.42034 6.90081 29.60248 1.000 39.13162 288 THR A C 1
ATOM 2131 O O . THR A 1 277 ? 71.38456 7.87837 28.84970 1.000 36.65195 288 THR A O 1
ATOM 2135 N N . ALA A 1 278 ? 72.25445 5.87448 29.41358 1.000 38.91880 289 ALA A N 1
ATOM 2136 C CA . ALA A 1 278 ? 73.09474 5.81800 28.22211 1.000 40.45361 289 ALA A CA 1
ATOM 2137 C C . ALA A 1 278 ? 72.25895 5.77338 26.95031 1.000 39.90865 289 ALA A C 1
ATOM 2138 O O . ALA A 1 278 ? 72.67609 6.30576 25.91499 1.000 38.53820 289 ALA A O 1
ATOM 2140 N N . ARG A 1 279 ? 71.08308 5.14193 27.00628 1.000 42.74730 290 ARG A N 1
ATOM 2141 C CA . ARG A 1 279 ? 70.19003 5.13199 25.85199 1.000 42.61896 290 ARG A CA 1
ATOM 2142 C C . ARG A 1 279 ? 69.72929 6.54136 25.50499 1.000 41.42835 290 ARG A C 1
ATOM 2143 O O . ARG A 1 279 ? 69.59478 6.88822 24.32551 1.000 40.24802 290 ARG A O 1
ATOM 2151 N N . GLU A 1 280 ? 69.48433 7.36900 26.52056 1.000 39.10694 291 GLU A N 1
ATOM 2152 C CA . GLU A 1 280 ? 69.02389 8.73036 26.28805 1.000 36.49004 291 GLU A CA 1
ATOM 2153 C C . GLU A 1 280 ? 70.15339 9.66353 25.87350 1.000 34.52405 291 GLU A C 1
ATOM 2154 O O . GLU A 1 280 ? 69.89016 10.68222 25.22481 1.000 33.53857 291 GLU A O 1
ATOM 2160 N N . TYR A 1 281 ? 71.39832 9.34354 26.23738 1.000 31.23255 292 TYR A N 1
ATOM 2161 C CA . TYR A 1 281 ? 72.53957 10.06343 25.68100 1.000 33.41525 292 TYR A CA 1
ATOM 2162 C C . TYR A 1 281 ? 72.57442 9.93380 24.16347 1.000 33.68290 292 TYR A C 1
ATOM 2163 O O . TYR A 1 281 ? 72.87288 10.90236 23.45438 1.000 30.85858 292 TYR A O 1
ATOM 2172 N N . THR A 1 282 ? 72.26775 8.74083 23.64754 1.000 34.32407 293 THR A N 1
ATOM 2173 C CA . THR A 1 282 ? 72.21054 8.54636 22.20315 1.000 35.98115 293 THR A CA 1
ATOM 2174 C C . THR A 1 282 ? 70.96969 9.19757 21.60359 1.000 34.58753 293 THR A C 1
ATOM 2175 O O . THR A 1 282 ? 71.01061 9.67634 20.46385 1.000 33.77152 293 THR A O 1
ATOM 2179 N N . ASP A 1 283 ? 69.86574 9.23154 22.35622 1.000 35.42528 294 ASP A N 1
ATOM 2180 C CA . ASP A 1 283 ? 68.65990 9.90605 21.88475 1.000 34.32888 294 ASP A CA 1
ATOM 2181 C C . ASP A 1 283 ? 68.92307 11.38080 21.60772 1.000 31.99357 294 ASP A C 1
ATOM 2182 O O . ASP A 1 283 ? 68.38392 11.94496 20.64838 1.000 31.89002 294 ASP A O 1
ATOM 2187 N N . VAL A 1 284 ? 69.74259 12.02395 22.44283 1.000 30.33450 295 VAL A N 1
ATOM 2188 C CA . VAL A 1 284 ? 70.05549 13.43672 22.24038 1.000 29.44581 295 VAL A CA 1
ATOM 2189 C C . VAL A 1 284 ? 70.81835 13.62723 20.93522 1.000 28.35648 295 VAL A C 1
ATOM 2190 O O . VAL A 1 284 ? 70.52565 14.53746 20.15040 1.000 27.57831 295 VAL A O 1
ATOM 2194 N N . LEU A 1 285 ? 71.81416 12.77235 20.68798 1.000 27.19480 296 LEU A N 1
ATOM 2195 C CA . LEU A 1 285 ? 72.57504 12.85448 19.44464 1.000 28.95162 296 LEU A CA 1
ATOM 2196 C C . LEU A 1 285 ? 71.67295 12.64902 18.23354 1.000 28.40592 296 LEU A C 1
ATOM 2197 O O . LEU A 1 285 ? 71.74112 13.40643 17.25844 1.000 27.94529 296 LEU A O 1
ATOM 2202 N N . GLU A 1 286 ? 70.82174 11.62019 18.27703 1.000 29.25934 297 GLU A N 1
ATOM 2203 C CA . GLU A 1 286 ? 69.90627 11.36801 17.16810 1.000 30.69935 297 GLU A CA 1
ATOM 2204 C C . GLU A 1 286 ? 68.95351 12.53821 16.96112 1.000 28.89695 297 GLU A C 1
ATOM 2205 O O . GLU A 1 286 ? 68.62488 12.88621 15.82065 1.000 28.65928 297 GLU A O 1
ATOM 2211 N N . HIS A 1 287 ? 68.49498 13.15509 18.05230 1.000 27.59383 298 HIS A N 1
ATOM 2212 C CA . HIS A 1 287 ? 67.62819 14.32225 17.92999 1.000 27.67399 298 HIS A CA 1
ATOM 2213 C C . HIS A 1 287 ? 68.36893 15.48720 17.28632 1.000 27.59580 298 HIS A C 1
ATOM 2214 O O . HIS A 1 287 ? 67.84763 16.14383 16.37820 1.000 28.12837 298 HIS A O 1
ATOM 2221 N N . LEU A 1 288 ? 69.59592 15.75342 17.74188 1.000 27.71120 299 LEU A N 1
ATOM 2222 C CA . LEU A 1 288 ? 70.36723 16.86279 17.19045 1.000 25.97704 299 LEU A CA 1
ATOM 2223 C C . LEU A 1 288 ? 70.75093 16.61663 15.73709 1.000 26.83759 299 LEU A C 1
ATOM 2224 O O . LEU A 1 288 ? 70.84834 17.56963 14.95553 1.000 28.04134 299 LEU A O 1
ATOM 2229 N N . ILE A 1 289 ? 70.98308 15.35729 15.36010 1.000 26.31436 300 ILE A N 1
ATOM 2230 C CA . ILE A 1 289 ? 71.24485 15.03643 13.95885 1.000 29.11072 300 ILE A CA 1
ATOM 2231 C C . ILE A 1 289 ? 70.04888 15.42235 13.09658 1.000 28.51955 300 ILE A C 1
ATOM 2232 O O . ILE A 1 289 ? 70.19579 16.05039 12.04115 1.000 30.45957 300 ILE A O 1
ATOM 2237 N N . ALA A 1 290 ? 68.84385 15.05870 13.53992 1.000 27.64952 301 ALA A N 1
ATOM 2238 C CA . ALA A 1 290 ? 67.64287 15.40084 12.78485 1.000 29.21321 301 ALA A CA 1
ATOM 2239 C C . ALA A 1 290 ? 67.30576 16.88094 12.91748 1.000 28.27013 301 ALA A C 1
ATOM 2240 O O . ALA A 1 290 ? 66.87672 17.51539 11.94623 1.000 30.87660 301 ALA A O 1
ATOM 2242 N N . ARG A 1 291 ? 67.49077 17.44512 14.11368 1.000 26.84176 302 ARG A N 1
ATOM 2243 C CA . ARG A 1 291 ? 67.16020 18.84916 14.33863 1.000 27.84976 302 ARG A CA 1
ATOM 2244 C C . ARG A 1 291 ? 68.04969 19.76638 13.50728 1.000 27.86901 302 ARG A C 1
ATOM 2245 O O . ARG A 1 291 ? 67.56609 20.72891 12.89973 1.000 25.95433 302 ARG A O 1
ATOM 2253 N N . TRP A 1 292 ? 69.35205 19.48888 13.47099 1.000 26.03621 303 TRP A N 1
ATOM 2254 C CA . TRP A 1 292 ? 70.28228 20.26334 12.66063 1.000 26.89285 303 TRP A CA 1
ATOM 2255 C C . TRP A 1 292 ? 70.35869 19.78754 11.21591 1.000 27.89320 303 TRP A C 1
ATOM 2256 O O . TRP A 1 292 ? 71.02626 20.43798 10.40425 1.000 26.36799 303 TRP A O 1
ATOM 2267 N N . GLY A 1 293 ? 69.68903 18.68755 10.87317 1.000 28.09232 304 GLY A N 1
ATOM 2268 C CA . GLY A 1 293 ? 69.78026 18.13143 9.53656 1.000 29.59745 304 GLY A CA 1
ATOM 2269 C C . GLY A 1 293 ? 71.20321 17.77097 9.16468 1.000 30.60988 304 GLY A C 1
ATOM 2270 O O . GLY A 1 293 ? 71.66048 18.08138 8.06138 1.000 30.22759 304 GLY A O 1
ATOM 2271 N N . VAL A 1 294 ? 71.90635 17.10232 10.08373 1.000 30.94591 305 VAL A N 1
ATOM 2272 C CA . VAL A 1 294 ? 73.33517 16.84517 9.91555 1.000 28.72890 305 VAL A CA 1
ATOM 2273 C C . VAL A 1 294 ? 73.61281 16.00796 8.67367 1.000 29.57219 305 VAL A C 1
ATOM 2274 O O . VAL A 1 294 ? 74.63680 16.19798 8.00490 1.000 28.71084 305 VAL A O 1
ATOM 2278 N N . ASP A 1 295 ? 72.71325 15.08835 8.32942 1.000 29.15844 306 ASP A N 1
ATOM 2279 C CA . ASP A 1 295 ? 72.94666 14.21924 7.18371 1.000 31.93014 306 ASP A CA 1
ATOM 2280 C C . ASP A 1 295 ? 72.65668 14.89132 5.84643 1.000 29.83340 306 ASP A C 1
ATOM 2281 O O . ASP A 1 295 ? 72.99121 14.31960 4.80331 1.000 31.53853 306 ASP A O 1
ATOM 2286 N N . LYS A 1 296 ? 72.05188 16.08056 5.84708 1.000 31.36548 307 LYS A N 1
ATOM 2287 C CA . LYS A 1 296 ? 71.68383 16.77708 4.61802 1.000 32.99588 307 LYS A CA 1
ATOM 2288 C C . LYS A 1 296 ? 72.36628 18.13283 4.46621 1.000 29.77722 307 LYS A C 1
ATOM 2289 O O . LYS A 1 296 ? 71.99308 18.90302 3.57278 1.000 32.67121 307 LYS A O 1
ATOM 2295 N N . ILE A 1 297 ? 73.34611 18.44824 5.31419 1.000 30.05641 308 ILE A N 1
ATOM 2296 C CA . ILE A 1 297 ? 73.98272 19.76039 5.29350 1.000 30.49503 308 ILE A CA 1
ATOM 2297 C C . ILE A 1 297 ? 74.74137 19.96088 3.98866 1.000 32.32428 308 ILE A C 1
ATOM 2298 O O . ILE A 1 297 ? 75.45891 19.06811 3.51629 1.000 29.77771 308 ILE A O 1
ATOM 2303 N N . MET A 1 298 ? 74.58181 21.14386 3.40067 1.000 31.97044 309 MET A N 1
ATOM 2304 C CA . MET A 1 298 ? 75.15514 21.47872 2.10744 1.000 33.31093 309 MET A CA 1
ATOM 2305 C C . MET A 1 298 ? 76.42784 22.29873 2.28339 1.000 32.42988 309 MET A C 1
ATOM 2306 O O . MET A 1 298 ? 76.73051 22.81287 3.36187 1.000 33.05750 309 MET A O 1
ATOM 2311 N N . GLY A 1 299 ? 77.17832 22.41441 1.19204 1.000 30.91676 310 GLY A N 1
ATOM 2312 C CA . GLY A 1 299 ? 78.40196 23.19138 1.20226 1.000 32.56428 310 GLY A CA 1
ATOM 2313 C C . GLY A 1 299 ? 79.55749 22.54405 1.93263 1.000 33.15037 310 GLY A C 1
ATOM 2314 O O . GLY A 1 299 ? 80.43931 23.25365 2.42813 1.000 32.15020 310 GLY A O 1
ATOM 2315 N N . LEU A 1 300 ? 79.58619 21.21566 2.01283 1.000 33.30318 311 LEU A N 1
ATOM 2316 C CA . LEU A 1 300 ? 80.68532 20.53150 2.67680 1.000 32.07345 311 LEU A CA 1
ATOM 2317 C C . LEU A 1 300 ? 81.78310 20.16522 1.68540 1.000 34.24309 311 LEU A C 1
ATOM 2318 O O . LEU A 1 300 ? 81.52576 19.88545 0.51121 1.000 33.96117 311 LEU A O 1
ATOM 2323 N N . ARG A 1 301 ? 83.01757 20.17523 2.17678 1.000 33.72266 312 ARG A N 1
ATOM 2324 C CA . ARG A 1 301 ? 84.18244 19.70252 1.44844 1.000 38.48709 312 ARG A CA 1
ATOM 2325 C C . ARG A 1 301 ? 84.47548 18.25206 1.83412 1.000 36.71677 312 ARG A C 1
ATOM 2326 O O . ARG A 1 301 ? 83.67162 17.58732 2.49399 1.000 34.22173 312 ARG A O 1
ATOM 2334 N N . ASP A 1 302 ? 85.63964 17.74868 1.41373 1.000 38.78554 313 ASP A N 1
ATOM 2335 C CA . ASP A 1 302 ? 85.99939 16.36390 1.70801 1.000 37.27468 313 ASP A CA 1
ATOM 2336 C C . ASP A 1 302 ? 86.14470 16.13314 3.20855 1.000 37.80792 313 ASP A C 1
ATOM 2337 O O . ASP A 1 302 ? 85.71854 15.09551 3.73017 1.000 36.04285 313 ASP A O 1
ATOM 2342 N N . GLU A 1 303 ? 86.74537 17.09009 3.91896 1.000 37.24286 314 GLU A N 1
ATOM 2343 C CA . GLU A 1 303 ? 86.92057 16.94675 5.36092 1.000 37.68987 314 GLU A CA 1
ATOM 2344 C C . GLU A 1 303 ? 85.58072 16.94691 6.08825 1.000 37.27910 314 GLU A C 1
ATOM 2345 O O . GLU A 1 303 ? 85.36347 16.14060 7.00084 1.000 34.20816 314 GLU A O 1
ATOM 2351 N N . GLY A 1 304 ? 84.67189 17.84533 5.70242 1.000 33.27856 315 GLY A N 1
ATOM 2352 C CA . GLY A 1 304 ? 83.36513 17.88023 6.33499 1.000 34.67354 315 GLY A CA 1
ATOM 2353 C C . GLY A 1 304 ? 82.52243 16.65334 6.05345 1.000 33.91601 315 GLY A C 1
ATOM 2354 O O . GLY A 1 304 ? 81.73782 16.22919 6.90707 1.000 30.44959 315 GLY A O 1
ATOM 2355 N N . ARG A 1 305 ? 82.66665 16.06603 4.86299 1.000 33.72884 316 ARG A N 1
ATOM 2356 C CA . ARG A 1 305 ? 81.93213 14.84283 4.55590 1.000 32.64379 316 ARG A CA 1
ATOM 2357 C C . ARG A 1 305 ? 82.44384 13.67130 5.38397 1.000 33.06315 316 ARG A C 1
ATOM 2358 O O . ARG A 1 305 ? 81.65689 12.82583 5.82569 1.000 31.35914 316 ARG A O 1
ATOM 2366 N N . ARG A 1 306 ? 83.75960 13.59920 5.59861 1.000 34.01429 317 ARG A N 1
ATOM 2367 C CA . ARG A 1 306 ? 84.30454 12.56409 6.47020 1.000 35.94764 317 ARG A CA 1
ATOM 2368 C C . ARG A 1 306 ? 83.84377 12.76534 7.90859 1.000 36.65221 317 ARG A C 1
ATOM 2369 O O . ARG A 1 306 ? 83.52126 11.79602 8.60552 1.000 36.50148 317 ARG A O 1
ATOM 2377 N N . ALA A 1 307 ? 83.80999 14.01835 8.36978 1.000 34.09636 318 ALA A N 1
ATOM 2378 C CA . ALA A 1 307 ? 83.26155 14.31006 9.69020 1.000 34.43441 318 ALA A CA 1
ATOM 2379 C C . ALA A 1 307 ? 81.77398 13.98846 9.74739 1.000 34.01965 318 ALA A C 1
ATOM 2380 O O . ALA A 1 307 ? 81.27701 13.48311 10.76106 1.000 32.64082 318 ALA A O 1
ATOM 2382 N N . GLN A 1 308 ? 81.04737 14.28164 8.66574 1.000 32.88895 319 GLN A N 1
ATOM 2383 C CA . GLN A 1 308 ? 79.61768 13.99182 8.62095 1.000 34.26729 319 GLN A CA 1
ATOM 2384 C C . GLN A 1 308 ? 79.35280 12.49496 8.71340 1.000 33.93801 319 GLN A C 1
ATOM 2385 O O . GLN A 1 308 ? 78.41925 12.06325 9.40015 1.000 31.50249 319 GLN A O 1
ATOM 2391 N N . ASP A 1 309 ? 80.16197 11.68672 8.02478 1.000 34.04140 320 ASP A N 1
ATOM 2392 C CA . ASP A 1 309 ? 79.97099 10.24161 8.06729 1.000 36.04842 320 ASP A CA 1
ATOM 2393 C C . ASP A 1 309 ? 80.26031 9.67712 9.45236 1.000 35.18664 320 ASP A C 1
ATOM 2394 O O . ASP A 1 309 ? 79.62302 8.70234 9.86717 1.000 34.91074 320 ASP A O 1
ATOM 2399 N N . TYR A 1 310 ? 81.21114 10.26858 10.17836 1.000 34.61094 321 TYR A N 1
ATOM 2400 C CA . TYR A 1 310 ? 81.48481 9.82436 11.54124 1.000 34.83238 321 TYR A CA 1
ATOM 2401 C C . TYR A 1 310 ? 80.31040 10.12299 12.46567 1.000 34.88677 321 TYR A C 1
ATOM 2402 O O . TYR A 1 310 ? 79.84613 9.24212 13.19897 1.000 34.51499 321 TYR A O 1
ATOM 2411 N N . VAL A 1 311 ? 79.82434 11.36698 12.45106 1.000 33.67332 322 VAL A N 1
ATOM 2412 C CA . VAL A 1 311 ? 78.77771 11.77546 13.38661 1.000 33.78527 322 VAL A CA 1
ATOM 2413 C C . VAL A 1 311 ? 77.49358 10.99643 13.12866 1.000 35.03654 322 VAL A C 1
ATOM 2414 O O . VAL A 1 311 ? 76.85885 10.48512 14.05891 1.000 34.25775 322 VAL A O 1
ATOM 2418 N N . CYS A 1 312 ? 77.09403 10.88840 11.85987 1.000 32.55938 323 CYS A N 1
ATOM 2419 C CA . CYS A 1 312 ? 75.85340 10.19571 11.53327 1.000 36.26591 323 CYS A CA 1
ATOM 2420 C C . CYS A 1 312 ? 75.95729 8.69116 11.74517 1.000 36.91799 323 CYS A C 1
ATOM 2421 O O . CYS A 1 312 ? 74.92597 8.02257 11.86937 1.000 37.44807 323 CYS A O 1
ATOM 2424 N N . GLY A 1 313 ? 77.17191 8.14577 11.78798 1.000 37.26947 324 GLY A N 1
ATOM 2425 C CA . GLY A 1 313 ? 77.37850 6.74724 12.10346 1.000 37.48249 324 GLY A CA 1
ATOM 2426 C C . GLY A 1 313 ? 77.45146 6.42611 13.57651 1.000 38.15104 324 GLY A C 1
ATOM 2427 O O . GLY A 1 313 ? 77.39514 5.25105 13.94928 1.000 40.32325 324 GLY A O 1
ATOM 2428 N N . LEU A 1 314 ? 77.57396 7.44621 14.42519 1.000 37.47721 325 LEU A N 1
ATOM 2429 C CA . LEU A 1 314 ? 77.69926 7.20945 15.86094 1.000 38.99623 325 LEU A CA 1
ATOM 2430 C C . LEU A 1 314 ? 76.47434 6.55845 16.49622 1.000 38.93461 325 LEU A C 1
ATOM 2431 O O . LEU A 1 314 ? 76.66498 5.67214 17.34723 1.000 39.54866 325 LEU A O 1
ATOM 2436 N N . PRO A 1 315 ? 75.22680 6.94516 16.17986 1.000 37.20231 326 PRO A N 1
ATOM 2437 C CA . PRO A 1 315 ? 74.08398 6.28616 16.83922 1.000 40.63262 326 PRO A CA 1
ATOM 2438 C C . PRO A 1 315 ? 74.09227 4.77270 16.70038 1.000 42.47850 326 PRO A C 1
ATOM 2439 O O . PRO A 1 315 ? 73.78178 4.06813 17.66789 1.000 41.00912 326 PRO A O 1
ATOM 2443 N N . SER A 1 316 ? 74.44929 4.25144 15.52428 1.000 42.11954 327 SER A N 1
ATOM 2444 C CA . SER A 1 316 ? 74.52448 2.80394 15.35277 1.000 43.83051 327 SER A CA 1
ATOM 2445 C C . SER A 1 316 ? 75.63859 2.20792 16.20494 1.000 43.64578 327 SER A C 1
ATOM 2446 O O . SER A 1 316 ? 75.48853 1.11029 16.75438 1.000 46.82137 327 SER A O 1
ATOM 2449 N N . ARG A 1 317 ? 76.76437 2.91678 16.32393 1.000 42.64739 328 ARG A N 1
ATOM 2450 C CA . ARG A 1 317 ? 77.85722 2.43997 17.16524 1.000 42.89085 328 ARG A CA 1
ATOM 2451 C C . ARG A 1 317 ? 77.45903 2.43568 18.63573 1.000 45.53340 328 ARG A C 1
ATOM 2452 O O . ARG A 1 317 ? 77.86257 1.54493 19.39261 1.000 45.71255 328 ARG A O 1
ATOM 2460 N N . PHE A 1 318 ? 76.66908 3.42596 19.05712 1.000 43.94735 329 PHE A N 1
ATOM 2461 C CA . PHE A 1 318 ? 76.28621 3.52786 20.46170 1.000 46.02574 329 PHE A CA 1
ATOM 2462 C C . PHE A 1 318 ? 75.26939 2.46040 20.85061 1.000 49.15093 329 PHE A C 1
ATOM 2463 O O . PHE A 1 318 ? 75.29462 1.96039 21.98132 1.000 51.54209 329 PHE A O 1
ATOM 2471 N N . ARG A 1 319 ? 74.36050 2.10462 19.93706 1.000 47.69792 330 ARG A N 1
ATOM 2472 C CA . ARG A 1 319 ? 73.34131 1.11140 20.26702 1.000 49.57278 330 ARG A CA 1
ATOM 2473 C C . ARG A 1 319 ? 73.95989 -0.25149 20.55279 1.000 53.98624 330 ARG A C 1
ATOM 2474 O O . ARG A 1 319 ? 73.51795 -0.96053 21.46471 1.000 56.87561 330 ARG A O 1
ATOM 2482 N N . ARG A 1 320 ? 74.98266 -0.63879 19.78557 1.000 56.43662 331 ARG A N 1
ATOM 2483 C CA . ARG A 1 320 ? 75.64549 -1.91300 20.04586 1.000 57.97447 331 ARG A CA 1
ATOM 2484 C C . ARG A 1 320 ? 76.43857 -1.88182 21.34569 1.000 57.30155 331 ARG A C 1
ATOM 2485 O O . ARG A 1 320 ? 76.54703 -2.90763 22.02751 1.000 60.05352 331 ARG A O 1
ATOM 2493 N N . VAL A 1 321 ? 76.99830 -0.72387 21.70445 1.000 57.28799 332 VAL A N 1
ATOM 2494 C CA . VAL A 1 321 ? 77.72116 -0.61634 22.96658 1.000 60.26821 332 VAL A CA 1
ATOM 2495 C C . VAL A 1 321 ? 76.78703 -0.76126 24.16046 1.000 63.68088 332 VAL A C 1
ATOM 2496 O O . VAL A 1 321 ? 77.20815 -1.23502 25.22195 1.000 66.56286 332 VAL A O 1
ATOM 2498 N N . GLU A 1 322 ? 75.52780 -0.36413 24.00882 1.000 67.93978 333 GLU A N 1
ATOM 2499 C CA . GLU A 1 322 ? 74.54347 -0.49836 25.07466 1.000 72.09853 333 GLU A CA 1
ATOM 2500 C C . GLU A 1 322 ? 74.13684 -1.95786 25.25325 1.000 72.00640 333 GLU A C 1
ATOM 2501 O O . GLU A 1 322 ? 73.76056 -2.38040 26.34659 1.000 72.74633 333 GLU A O 1
ATOM 2507 N N . SER A 1 333 ? 76.41240 -2.15796 42.12653 1.000 46.72317 344 SER A N 1
ATOM 2508 C CA . SER A 1 333 ? 77.00133 -2.06922 43.45681 1.000 46.72821 344 SER A CA 1
ATOM 2509 C C . SER A 1 333 ? 76.35723 -0.94854 44.26650 1.000 46.69715 344 SER A C 1
ATOM 2510 O O . SER A 1 333 ? 76.04497 0.11636 43.73363 1.000 49.05210 344 SER A O 1
ATOM 2513 N N . HIS A 1 334 ? 76.15917 -1.19767 45.55719 1.000 43.98524 345 HIS A N 1
ATOM 2514 C CA . HIS A 1 334 ? 75.57230 -0.22953 46.47352 1.000 41.50553 345 HIS A CA 1
ATOM 2515 C C . HIS A 1 334 ? 76.66532 0.31355 47.38305 1.000 41.77723 345 HIS A C 1
ATOM 2516 O O . HIS A 1 334 ? 77.43432 -0.45852 47.96511 1.000 42.72050 345 HIS A O 1
ATOM 2523 N N . VAL A 1 335 ? 76.73301 1.63579 47.50180 1.000 39.31535 346 VAL A N 1
ATOM 2524 C CA . VAL A 1 335 ? 77.82643 2.29398 48.21308 1.000 37.87068 346 VAL A CA 1
ATOM 2525 C C . VAL A 1 335 ? 77.25821 3.33619 49.16961 1.000 35.31303 346 VAL A C 1
ATOM 2526 O O . VAL A 1 335 ? 76.16130 3.86449 48.93319 1.000 34.44840 346 VAL A O 1
ATOM 2530 N N . PRO A 1 336 ? 77.95109 3.64778 50.26341 1.000 35.56696 347 PRO A N 1
ATOM 2531 C CA . PRO A 1 336 ? 77.45800 4.68491 51.17541 1.000 35.13667 347 PRO A CA 1
ATOM 2532 C C . PRO A 1 336 ? 77.51355 6.06443 50.53854 1.000 34.32999 347 PRO A C 1
ATOM 2533 O O . PRO A 1 336 ? 78.38553 6.36664 49.71984 1.000 32.51701 347 PRO A O 1
ATOM 2537 N N . PHE A 1 337 ? 76.55745 6.90538 50.92764 1.000 31.61435 348 PHE A N 1
ATOM 2538 C CA . PHE A 1 337 ? 76.47627 8.28471 50.46254 1.000 31.14496 348 PHE A CA 1
ATOM 2539 C C . PHE A 1 337 ? 76.38258 9.20204 51.67063 1.000 30.58504 348 PHE A C 1
ATOM 2540 O O . PHE A 1 337 ? 75.43190 9.10389 52.45341 1.000 29.51873 348 PHE A O 1
ATOM 2548 N N . SER A 1 338 ? 77.36838 10.09042 51.82145 1.000 31.40371 349 SER A N 1
ATOM 2549 C CA . SER A 1 338 ? 77.32061 11.07776 52.89383 1.000 30.94145 349 SER A CA 1
ATOM 2550 C C . SER A 1 338 ? 76.13917 12.02684 52.74531 1.000 30.02011 349 SER A C 1
ATOM 2551 O O . SER A 1 338 ? 75.73259 12.65100 53.73175 1.000 30.20419 349 SER A O 1
ATOM 2554 N N . TRP A 1 339 ? 75.58918 12.15562 51.53409 1.000 29.63721 350 TRP A N 1
ATOM 2555 C CA . TRP A 1 339 ? 74.40480 12.98512 51.33401 1.000 28.00116 350 TRP A CA 1
ATOM 2556 C C . TRP A 1 339 ? 73.23653 12.49658 52.18160 1.000 29.73045 350 TRP A C 1
ATOM 2557 O O . TRP A 1 339 ? 72.45423 13.30318 52.69825 1.000 29.95108 350 TRP A O 1
ATOM 2568 N N . VAL A 1 340 ? 73.09956 11.17988 52.33292 1.000 30.99517 351 VAL A N 1
ATOM 2569 C CA . VAL A 1 340 ? 71.99850 10.60002 53.09366 1.000 30.22739 351 VAL A CA 1
ATOM 2570 C C . VAL A 1 340 ? 72.53282 10.01889 54.39621 1.000 31.92736 351 VAL A C 1
ATOM 2571 O O . VAL A 1 340 ? 72.14485 8.91779 54.80454 1.000 31.23759 351 VAL A O 1
ATOM 2575 N N . PHE A 1 341 ?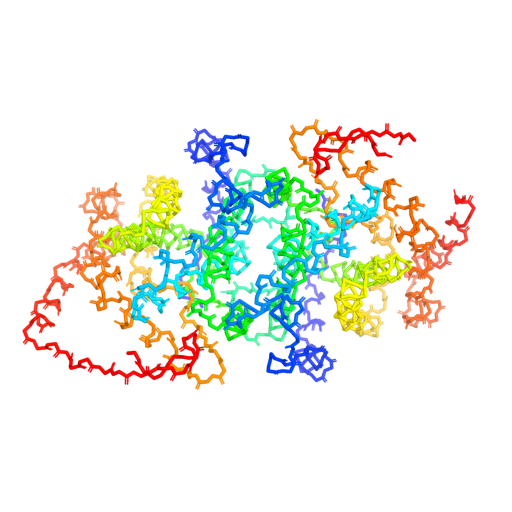 73.43455 10.75700 55.04814 1.000 30.45270 352 PHE A N 1
ATOM 2576 C CA . PHE A 1 341 ? 73.94441 10.41650 56.37871 1.000 31.15965 352 PHE A CA 1
ATOM 2577 C C . PHE A 1 341 ? 74.71146 9.09647 56.38061 1.000 31.49063 352 PHE A C 1
ATOM 2578 O O . PHE A 1 341 ? 74.68395 8.35191 57.36397 1.000 31.74724 352 PHE A O 1
ATOM 2586 N N . GLY A 1 342 ? 75.40208 8.79586 55.28285 1.000 30.64919 353 GLY A N 1
ATOM 2587 C CA . GLY A 1 342 ? 76.24960 7.62522 55.21268 1.000 32.33133 353 GLY A CA 1
ATOM 2588 C C . GLY A 1 342 ? 75.54376 6.31750 54.93059 1.000 32.08727 353 GLY A C 1
ATOM 2589 O O . GLY A 1 342 ? 76.20163 5.26885 54.93641 1.000 33.69446 353 GLY A O 1
ATOM 2590 N N . ARG A 1 343 ? 74.23568 6.33505 54.68898 1.000 31.88349 354 ARG A N 1
ATOM 2591 C CA . ARG A 1 343 ? 73.51811 5.10075 54.40794 1.000 32.71582 354 ARG A CA 1
ATOM 2592 C C . ARG A 1 343 ? 73.92734 4.53519 53.05236 1.000 33.73654 354 ARG A C 1
ATOM 2593 O O . ARG A 1 343 ? 74.30606 5.26724 52.13371 1.000 31.49011 354 ARG A O 1
ATOM 2601 N N . THR A 1 344 ? 73.84403 3.21243 52.93572 1.000 34.16126 355 THR A N 1
ATOM 2602 C CA . THR A 1 344 ? 74.22878 2.52944 51.70902 1.000 35.80517 355 THR A CA 1
ATOM 2603 C C . THR A 1 344 ? 73.09665 2.60205 50.69196 1.000 35.42197 355 THR A C 1
ATOM 2604 O O . THR A 1 344 ? 71.96019 2.21612 50.98387 1.000 35.61188 355 THR A O 1
ATOM 2608 N N . VAL A 1 345 ? 73.41009 3.09824 49.49931 1.000 36.80605 356 VAL A N 1
ATOM 2609 C CA . VAL A 1 345 ? 72.41322 3.26862 48.45032 1.000 35.20403 356 VAL A CA 1
ATOM 2610 C C . VAL A 1 345 ? 72.79776 2.45922 47.21749 1.000 38.48918 356 VAL A C 1
ATOM 2611 O O . VAL A 1 345 ? 71.95740 1.79248 46.61298 1.000 42.18363 356 VAL A O 1
ATOM 2615 N N . ARG B 1 12 ? 88.59358 51.13102 26.96944 1.000 41.29247 23 ARG B N 1
ATOM 2616 C CA . ARG B 1 12 ? 89.49070 50.84371 28.08222 1.000 40.12382 23 ARG B CA 1
ATOM 2617 C C . ARG B 1 12 ? 90.56134 51.92201 28.20547 1.000 37.79209 23 ARG B C 1
ATOM 2618 O O . ARG B 1 12 ? 91.28921 52.20052 27.25264 1.000 37.81529 23 ARG B O 1
ATOM 2626 N N . THR B 1 13 ? 90.65139 52.52745 29.38861 1.000 34.56156 24 THR B N 1
ATOM 2627 C CA . THR B 1 13 ? 91.59466 53.61142 29.61951 1.000 34.40453 24 THR B CA 1
ATOM 2628 C C . THR B 1 13 ? 92.96323 53.13597 30.08565 1.000 34.42422 24 THR B C 1
ATOM 2629 O O . THR B 1 13 ? 93.93433 53.89170 29.96913 1.000 33.87781 24 THR B O 1
ATOM 2633 N N . HIS B 1 14 ? 93.07390 51.91258 30.60622 1.000 29.60350 25 HIS B N 1
ATOM 2634 C CA . HIS B 1 14 ? 94.32558 51.43353 31.19578 1.000 30.51696 25 HIS B CA 1
ATOM 2635 C C . HIS B 1 14 ? 94.46320 49.93126 30.97704 1.000 30.38471 25 HIS B C 1
ATOM 2636 O O . HIS B 1 14 ? 94.42451 49.14143 31.92610 1.000 28.52320 25 HIS B O 1
ATOM 2643 N N . PRO B 1 15 ? 94.63352 49.50045 29.72721 1.000 29.97836 26 PRO B N 1
ATOM 2644 C CA . PRO B 1 15 ? 94.89224 48.07807 29.48119 1.000 27.83045 26 PRO B CA 1
ATOM 2645 C C . PRO B 1 15 ? 96.31703 47.70839 29.86135 1.000 30.78338 26 PRO B C 1
ATOM 2646 O O . PRO B 1 15 ? 97.22433 48.54406 29.85808 1.000 27.54012 26 PRO B O 1
ATOM 2650 N N . MET B 1 16 ? 96.50696 46.43496 30.19510 1.000 27.72485 27 MET B N 1
ATOM 2651 C CA . MET B 1 16 ? 97.81763 45.95051 30.60470 1.000 29.22101 27 MET B CA 1
ATOM 2652 C C . MET B 1 16 ? 98.71510 45.75744 29.38930 1.000 29.34113 27 MET B C 1
ATOM 2653 O O . MET B 1 16 ? 98.28371 45.20996 28.36967 1.000 28.32995 27 MET B O 1
ATOM 2658 N N . ALA B 1 17 ? 99.95861 46.21556 29.49769 1.000 28.09722 28 ALA B N 1
ATOM 2659 C CA . ALA B 1 17 ? 100.93294 45.96479 28.44767 1.000 28.09101 28 ALA B CA 1
ATOM 2660 C C . ALA B 1 17 ? 101.16490 44.46128 28.30852 1.000 28.37119 28 ALA B C 1
ATOM 2661 O O . ALA B 1 17 ? 101.23890 43.74823 29.31689 1.000 26.72118 28 ALA B O 1
ATOM 2663 N N . PRO B 1 18 ? 101.27911 43.94598 27.08207 1.000 28.24540 29 PRO B N 1
ATOM 2664 C CA . PRO B 1 18 ? 101.39363 42.48780 26.91073 1.000 28.25454 29 PRO B CA 1
ATOM 2665 C C . PRO B 1 18 ? 102.65420 41.89121 27.51251 1.000 27.73908 29 PRO B C 1
ATOM 2666 O O . PRO B 1 18 ? 102.64105 40.71758 27.90471 1.000 29.17890 29 PRO B O 1
ATOM 2670 N N . GLU B 1 19 ? 103.74361 42.65716 27.60405 1.000 26.12015 30 GLU B N 1
ATOM 2671 C CA . GLU B 1 19 ? 104.98183 42.11824 28.15464 1.000 27.41558 30 GLU B CA 1
ATOM 2672 C C . GLU B 1 19 ? 104.90401 41.86190 29.65330 1.000 28.77317 30 GLU B C 1
ATOM 2673 O O . GLU B 1 19 ? 105.77457 41.16755 30.18874 1.000 28.57165 30 GLU B O 1
ATOM 2679 N N . LYS B 1 20 ? 103.89110 42.39389 30.33920 1.000 26.83132 31 LYS B N 1
ATOM 2680 C CA . LYS B 1 20 ? 103.72573 42.12694 31.76229 1.000 28.15731 31 LYS B CA 1
ATOM 2681 C C . LYS B 1 20 ? 103.25798 40.70521 32.04203 1.000 26.98073 31 LYS B C 1
ATOM 2682 O O . LYS B 1 20 ? 103.21139 40.30718 33.21133 1.000 25.64728 31 LYS B O 1
ATOM 2688 N N . ALA B 1 21 ? 102.89966 39.94284 31.00421 1.000 27.42733 32 ALA B N 1
ATOM 2689 C CA . ALA B 1 21 ? 102.56674 38.53473 31.19025 1.000 28.24716 32 ALA B CA 1
ATOM 2690 C C . ALA B 1 21 ? 103.72091 37.76746 31.81881 1.000 28.07276 32 ALA B C 1
ATOM 2691 O O . ALA B 1 21 ? 103.49549 36.82319 32.58458 1.000 28.70046 32 ALA B O 1
ATOM 2693 N N . GLU B 1 22 ? 104.96007 38.15397 31.50386 1.000 26.63934 33 GLU B N 1
ATOM 2694 C CA . GLU B 1 22 ? 106.12003 37.46423 32.05764 1.000 29.07611 33 GLU B CA 1
ATOM 2695 C C . GLU B 1 22 ? 106.19984 37.62190 33.57025 1.000 28.33001 33 GLU B C 1
ATOM 2696 O O . GLU B 1 22 ? 106.77306 36.76519 34.25311 1.000 27.90413 33 GLU B O 1
ATOM 2702 N N . ILE B 1 23 ? 105.64282 38.70770 34.11001 1.000 27.59648 34 ILE B N 1
ATOM 2703 C CA . ILE B 1 23 ? 105.64006 38.90075 35.55704 1.000 28.13512 34 ILE B CA 1
ATOM 2704 C C . ILE B 1 23 ? 104.74864 37.86445 36.23102 1.000 28.44462 34 ILE B C 1
ATOM 2705 O O . ILE B 1 23 ? 105.16426 37.18363 37.17604 1.000 29.11739 34 ILE B O 1
ATOM 2710 N N . PHE B 1 24 ? 103.51014 37.72459 35.75097 1.000 28.37309 35 PHE B N 1
ATOM 2711 C CA . PHE B 1 24 ? 102.58124 36.78439 36.36954 1.000 29.07814 35 PHE B CA 1
ATOM 2712 C C . PHE B 1 24 ? 102.96487 35.33704 36.08782 1.000 28.80489 35 PHE B C 1
ATOM 2713 O O . PHE B 1 24 ? 102.75186 34.46591 36.93892 1.000 27.77898 35 PHE B O 1
ATOM 2721 N N . ASN B 1 25 ? 103.52646 35.05855 34.90888 1.000 26.87232 36 ASN B N 1
ATOM 2722 C CA . ASN B 1 25 ? 103.95302 33.70027 34.59377 1.000 30.00114 36 ASN B CA 1
ATOM 2723 C C . ASN B 1 25 ? 105.15227 33.26155 35.42345 1.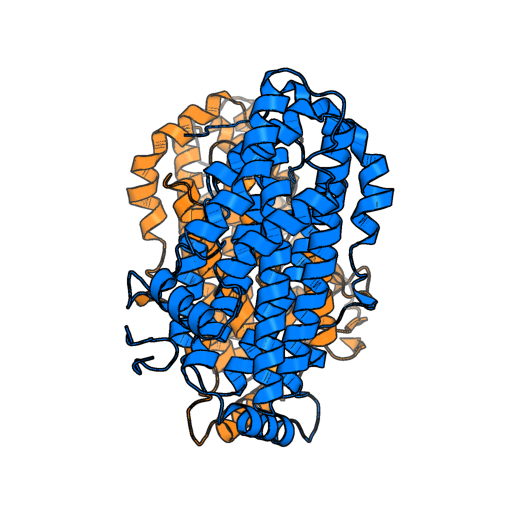000 30.78960 36 ASN B C 1
ATOM 2724 O O . ASN B 1 25 ? 105.39977 32.05693 35.54185 1.000 30.00569 36 ASN B O 1
ATOM 2729 N N . SER B 1 26 ? 105.90123 34.20391 35.99045 1.000 31.47576 37 SER B N 1
ATOM 2730 C CA . SER B 1 26 ? 107.03953 33.89416 36.84451 1.000 33.17759 37 SER B CA 1
ATOM 2731 C C . SER B 1 26 ? 106.66184 33.74498 38.31274 1.000 33.21301 37 SER B C 1
ATOM 2732 O O . SER B 1 26 ? 107.53439 33.43927 39.13215 1.000 32.78402 37 SER B O 1
ATOM 2735 N N . LEU B 1 27 ? 105.39295 33.95037 38.66461 1.000 30.08574 38 LEU B N 1
ATOM 2736 C CA . LEU B 1 27 ? 104.95438 33.96057 40.05441 1.000 29.57494 38 LEU B CA 1
ATOM 2737 C C . LEU B 1 27 ? 104.14290 32.72915 40.43806 1.000 29.15722 38 LEU B C 1
ATOM 2738 O O . LEU B 1 27 ? 103.51643 32.72518 41.50245 1.000 28.18259 38 LEU B O 1
ATOM 2743 N N . HIS B 1 28 ? 104.13197 31.68871 39.60134 1.000 28.00931 39 HIS B N 1
ATOM 2744 C CA . HIS B 1 28 ? 103.33210 30.50380 39.90260 1.000 29.53401 39 HIS B CA 1
ATOM 2745 C C . HIS B 1 28 ? 103.80268 29.83061 41.18703 1.000 28.89057 39 HIS B C 1
ATOM 2746 O O . HIS B 1 28 ? 102.98988 29.46806 42.04565 1.000 30.27321 39 HIS B O 1
ATOM 2753 N N . GLY B 1 29 ? 105.11600 29.65154 41.33511 1.000 28.03976 40 GLY B N 1
ATOM 2754 C CA . GLY B 1 29 ? 105.63567 29.07489 42.56431 1.000 30.33861 40 GLY B CA 1
ATOM 2755 C C . GLY B 1 29 ? 105.43710 29.98236 43.76321 1.000 29.74833 40 GLY B C 1
ATOM 2756 O O . GLY B 1 29 ? 105.09141 29.51890 44.85397 1.000 27.99954 40 GLY B O 1
ATOM 2757 N N . TRP B 1 30 ? 105.65586 31.28666 43.57960 1.000 28.49454 41 TRP B N 1
ATOM 2758 C CA . TRP B 1 30 ? 105.43153 32.23943 44.66220 1.000 29.19686 41 TRP B CA 1
ATOM 2759 C C . TRP B 1 30 ? 103.96623 32.26841 45.08051 1.000 28.58535 41 TRP B C 1
ATOM 2760 O O . TRP B 1 30 ? 103.65511 32.35573 46.27450 1.000 28.90665 41 TRP B O 1
ATOM 2771 N N . PHE B 1 31 ? 103.05248 32.20597 44.10836 1.000 26.95173 42 PHE B N 1
ATOM 2772 C CA . PHE B 1 31 ? 101.62614 32.24643 44.41775 1.000 27.98250 42 PHE B CA 1
ATOM 2773 C C . PHE B 1 31 ? 101.21110 31.04880 45.26372 1.000 27.69769 42 PHE B C 1
ATOM 2774 O O . PHE B 1 31 ? 100.42381 31.18787 46.20760 1.000 27.17253 42 PHE B O 1
ATOM 2782 N N . GLU B 1 32 ? 101.72387 29.86124 44.93168 1.000 29.67350 43 GLU B N 1
ATOM 2783 C CA . GLU B 1 32 ? 101.39490 28.66335 45.69835 1.000 29.86573 43 GLU B CA 1
ATOM 2784 C C . GLU B 1 32 ? 101.86152 28.78055 47.14390 1.000 28.72541 43 GLU B C 1
ATOM 2785 O O . GLU B 1 32 ? 101.15750 28.35711 48.06818 1.000 30.63549 43 GLU B O 1
ATOM 2791 N N . ASP B 1 33 ? 103.04695 29.35247 47.35938 1.000 29.91446 44 ASP B N 1
ATOM 2792 C CA . ASP B 1 33 ? 103.62005 29.40299 48.69907 1.000 30.65050 44 ASP B CA 1
ATOM 2793 C C . ASP B 1 33 ? 103.03135 30.51955 49.55304 1.000 30.78845 44 ASP B C 1
ATOM 2794 O O . ASP B 1 33 ? 103.04072 30.41453 50.78461 1.000 31.59880 44 ASP B O 1
ATOM 2799 N N . ASN B 1 34 ? 102.51853 31.58388 48.93818 1.000 29.48053 45 ASN B N 1
ATOM 2800 C CA . ASN B 1 34 ? 102.17095 32.78820 49.68050 1.000 28.29828 45 ASN B CA 1
ATOM 2801 C C . ASN B 1 34 ? 100.69734 33.16539 49.63760 1.000 28.03180 45 ASN B C 1
ATOM 2802 O O . ASN B 1 34 ? 100.21036 33.76371 50.59892 1.000 28.47275 45 ASN B O 1
ATOM 2807 N N . ILE B 1 35 ? 99.97510 32.84342 48.57027 1.000 27.99341 46 ILE B N 1
ATOM 2808 C CA . ILE B 1 35 ? 98.58497 33.26882 48.41766 1.000 26.34916 46 ILE B CA 1
ATOM 2809 C C . ILE B 1 35 ? 97.61205 32.13413 48.71108 1.000 27.61980 46 ILE B C 1
ATOM 2810 O O . ILE B 1 35 ? 96.61946 32.32590 49.41350 1.000 26.61939 46 ILE B O 1
ATOM 2815 N N . LEU B 1 36 ? 97.87713 30.94573 48.16965 1.000 26.47044 47 LEU B N 1
ATOM 2816 C CA . LEU B 1 36 ? 96.99513 29.80705 48.41511 1.000 27.43210 47 LEU B CA 1
ATOM 2817 C C . LEU B 1 36 ? 96.82004 29.45865 49.89222 1.000 27.67167 47 LEU B C 1
ATOM 2818 O O . LEU B 1 36 ? 95.70611 29.05073 50.26517 1.000 25.68537 47 LEU B O 1
ATOM 2823 N N . PRO B 1 37 ? 97.83036 29.57018 50.76669 1.000 27.90297 48 PRO B N 1
ATOM 2824 C CA . PRO B 1 37 ? 97.58773 29.30593 52.19714 1.000 28.55327 48 PRO B CA 1
ATOM 2825 C C . PRO B 1 37 ? 96.51300 30.18147 52.82890 1.000 28.96064 48 PRO B C 1
ATOM 2826 O O . PRO B 1 37 ? 96.04827 29.84964 53.92691 1.000 29.43959 48 PRO B O 1
ATOM 2830 N N . PHE B 1 38 ? 96.10290 31.27771 52.18567 1.000 27.81960 49 PHE B N 1
ATOM 2831 C CA . PHE B 1 38 ? 95.03180 32.09744 52.74048 1.000 27.01300 49 PHE B CA 1
ATOM 2832 C C . PHE B 1 38 ? 93.66892 31.42799 52.62150 1.000 25.22507 49 PHE B C 1
ATOM 2833 O O . PHE B 1 38 ? 92.72363 31.85219 53.29480 1.000 24.19349 49 PHE B O 1
ATOM 2841 N N . LEU B 1 39 ? 93.54516 30.40123 51.78499 1.000 25.85265 50 LEU B N 1
ATOM 2842 C CA . LEU B 1 39 ? 92.29388 29.66411 51.68480 1.000 27.14222 50 LEU B CA 1
ATOM 2843 C C . LEU B 1 39 ? 92.08406 28.78508 52.91045 1.000 27.33796 50 LEU B C 1
ATOM 2844 O O . LEU B 1 39 ? 93.03224 28.22018 53.46258 1.000 27.72396 50 LEU B O 1
ATOM 2849 N N . LYS B 1 40 ? 90.83387 28.67389 53.33265 1.000 27.54749 51 LYS B N 1
ATOM 2850 C CA . LYS B 1 40 ? 90.46852 27.77530 54.42087 1.000 28.80445 51 LYS B CA 1
ATOM 2851 C C . LYS B 1 40 ? 90.09553 26.41222 53.85366 1.000 30.30984 51 LYS B C 1
ATOM 2852 O O . LYS B 1 40 ? 89.25717 26.33820 52.94722 1.000 30.33100 51 LYS B O 1
ATOM 2858 N N . PRO B 1 41 ? 90.70916 25.32920 54.33096 1.000 31.81582 52 PRO B N 1
ATOM 2859 C CA . PRO B 1 41 ? 90.34630 23.99696 53.83264 1.000 32.79352 52 PRO B CA 1
ATOM 2860 C C . PRO B 1 41 ? 88.85671 23.73172 53.99828 1.000 31.96636 52 PRO B C 1
ATOM 2861 O O . PRO B 1 41 ? 88.23480 24.15808 54.97362 1.000 31.12525 52 PRO B O 1
ATOM 2865 N N . VAL B 1 42 ? 88.28736 23.02521 53.01881 1.000 30.91604 53 VAL B N 1
ATOM 2866 C CA . VAL B 1 42 ? 86.84202 22.81300 52.98584 1.000 29.80545 53 VAL B CA 1
ATOM 2867 C C . VAL B 1 42 ? 86.37919 22.04514 54.21751 1.000 31.59280 53 VAL B C 1
ATOM 2868 O O . VAL B 1 42 ? 85.34564 22.36888 54.81607 1.000 29.80303 53 VAL B O 1
ATOM 2872 N N . GLU B 1 43 ? 87.13593 21.02093 54.62015 1.000 31.33027 54 GLU B N 1
ATOM 2873 C CA . GLU B 1 43 ? 86.75449 20.22354 55.78047 1.000 32.11301 54 GLU B CA 1
ATOM 2874 C C . GLU B 1 43 ? 86.78613 21.02414 57.07597 1.000 33.71939 54 GLU B C 1
ATOM 2875 O O . GLU B 1 43 ? 86.12879 20.63323 58.04647 1.000 35.75289 54 GLU B O 1
ATOM 2881 N N . GLU B 1 44 ? 87.52748 22.12905 57.11414 1.000 35.93475 55 GLU B N 1
ATOM 2882 C CA . GLU B 1 44 ? 87.61938 22.97160 58.29760 1.000 38.13770 55 GLU B CA 1
ATOM 2883 C C . GLU B 1 44 ? 86.77078 24.23156 58.19589 1.000 37.97373 55 GLU B C 1
ATOM 2884 O O . GLU B 1 44 ? 86.77408 25.04170 59.12784 1.000 40.63541 55 GLU B O 1
ATOM 2890 N N . SER B 1 45 ? 86.04440 24.41292 57.09722 1.000 32.68818 56 SER B N 1
ATOM 2891 C CA . SER B 1 45 ? 85.28548 25.63188 56.85948 1.000 33.18584 56 SER B CA 1
ATOM 2892 C C . SER B 1 45 ? 83.86624 25.50483 57.39597 1.000 30.68706 56 SER B C 1
ATOM 2893 O O . SER B 1 45 ? 83.25955 24.43099 57.34107 1.000 29.96062 56 SER B O 1
ATOM 2896 N N . TRP B 1 46 ? 83.34632 26.61017 57.92228 1.000 28.94868 57 TRP B N 1
ATOM 2897 C CA . TRP B 1 46 ? 81.94909 26.66673 58.32060 1.000 28.07095 57 TRP B CA 1
ATOM 2898 C C . TRP B 1 46 ? 81.04564 26.54284 57.09952 1.000 27.94871 57 TRP B C 1
ATOM 2899 O O . TRP B 1 46 ? 81.43441 26.86609 55.97396 1.000 25.19709 57 TRP B O 1
ATOM 2910 N N . GLN B 1 47 ? 79.83213 26.07037 57.33208 1.000 26.45895 58 GLN B N 1
ATOM 2911 C CA . GLN B 1 47 ? 78.81249 25.94230 56.30197 1.000 24.56274 58 GLN B CA 1
ATOM 2912 C C . GLN B 1 47 ? 77.52140 26.55357 56.80066 1.000 26.72412 58 GLN B C 1
ATOM 2913 O O . GLN B 1 47 ? 77.30022 26.66235 58.01591 1.000 25.97690 58 GLN B O 1
ATOM 2919 N N . PRO B 1 48 ? 76.64005 26.99373 55.89462 1.000 26.35823 59 PRO B N 1
ATOM 2920 C CA . PRO B 1 48 ? 75.36202 27.58517 56.32385 1.000 25.40657 59 PRO B CA 1
ATOM 2921 C C . PRO B 1 48 ? 74.55044 26.70104 57.25650 1.000 26.13595 59 PRO B C 1
ATOM 2922 O O . PRO B 1 48 ? 73.78589 27.22167 58.07922 1.000 26.20159 59 PRO B O 1
ATOM 2926 N N . THR B 1 49 ? 74.68812 25.37660 57.14694 1.000 27.88639 60 THR B N 1
ATOM 2927 C CA . THR B 1 49 ? 73.97207 24.47107 58.04097 1.000 26.10633 60 THR B CA 1
ATOM 2928 C C . THR B 1 49 ? 74.32525 24.72324 59.50311 1.000 28.33953 60 THR B C 1
ATOM 2929 O O . THR B 1 49 ? 73.47298 24.56127 60.38523 1.000 26.24230 60 THR B O 1
ATOM 2933 N N . ASP B 1 50 ? 75.56581 25.13560 59.77744 1.000 25.15639 61 ASP B N 1
ATOM 2934 C CA . ASP B 1 50 ? 76.00520 25.34129 61.15317 1.000 26.57227 61 ASP B CA 1
ATOM 2935 C C . ASP B 1 50 ? 75.23914 26.45373 61.85835 1.000 27.93229 61 ASP B C 1
ATOM 2936 O O . ASP B 1 50 ? 75.18353 26.46230 63.09301 1.000 28.74780 61 ASP B O 1
ATOM 2941 N N . PHE B 1 51 ? 74.64761 27.38654 61.11269 1.000 25.99417 62 PHE B N 1
ATOM 2942 C CA . PHE B 1 51 ? 73.99375 28.55015 61.69722 1.000 28.41198 62 PHE B CA 1
ATOM 2943 C C . PHE B 1 51 ? 72.48578 28.56258 61.47650 1.000 28.05724 62 PHE B C 1
ATOM 2944 O O . PHE B 1 51 ? 71.82799 29.54842 61.82614 1.000 29.52309 62 PHE B O 1
ATOM 2952 N N . LEU B 1 52 ? 71.92328 27.50197 60.91313 1.000 28.65558 63 LEU B N 1
ATOM 2953 C CA . LEU B 1 52 ? 70.50021 27.42208 60.62995 1.000 27.89054 63 LEU B CA 1
ATOM 2954 C C . LEU B 1 52 ? 69.82088 26.39218 61.52479 1.000 27.47315 63 LEU B C 1
ATOM 2955 O O . LEU B 1 52 ? 70.47750 25.50312 62.07722 1.000 28.49292 63 LEU B O 1
ATOM 2960 N N . PRO B 1 53 ? 68.50399 26.49921 61.71066 1.000 29.23111 64 PRO B N 1
ATOM 2961 C CA . PRO B 1 53 ? 67.77491 25.46600 62.45621 1.000 30.60404 64 PRO B CA 1
ATOM 2962 C C . PRO B 1 53 ? 67.99423 24.08083 61.86297 1.000 30.40502 64 PRO B C 1
ATOM 2963 O O . PRO B 1 53 ? 68.04958 23.90582 60.64399 1.000 26.55975 64 PRO B O 1
ATOM 2967 N N . ASP B 1 54 ? 68.11952 23.09053 62.74401 1.000 29.65985 65 ASP B N 1
ATOM 2968 C CA . ASP B 1 54 ? 68.40761 21.71837 62.33916 1.000 30.99573 65 ASP B CA 1
ATOM 2969 C C . ASP B 1 54 ? 67.12072 21.06637 61.84759 1.000 30.98108 65 ASP B C 1
ATOM 2970 O O . ASP B 1 54 ? 66.19997 20.81922 62.63312 1.000 29.83450 65 ASP B O 1
ATOM 2975 N N . SER B 1 55 ? 67.05729 20.78424 60.54598 1.000 30.69370 66 SER B N 1
ATOM 2976 C CA . SER B 1 55 ? 65.85952 20.21674 59.94209 1.000 29.65329 66 SER B CA 1
ATOM 2977 C C . SER B 1 55 ? 65.70614 18.72541 60.20299 1.000 30.60783 66 SER B C 1
ATOM 2978 O O . SER B 1 55 ? 64.63510 18.17405 59.92799 1.000 30.23806 66 SER B O 1
ATOM 2981 N N . THR B 1 56 ? 66.73979 18.06315 60.71679 1.000 30.58191 67 THR B N 1
ATOM 2982 C CA . THR B 1 56 ? 66.64950 16.65924 61.09104 1.000 32.57024 67 THR B CA 1
ATOM 2983 C C . THR B 1 56 ? 66.20171 16.45769 62.53207 1.000 32.13248 67 THR B C 1
ATOM 2984 O O . THR B 1 56 ? 65.97041 15.31381 62.93843 1.000 36.28208 67 THR B O 1
ATOM 2988 N N . SER B 1 57 ? 66.07159 17.52992 63.30489 1.000 32.03153 68 SER B N 1
ATOM 2989 C CA . SER B 1 57 ? 65.74037 17.43837 64.71731 1.000 34.62377 68 SER B CA 1
ATOM 2990 C C . SER B 1 57 ? 64.23149 17.50872 64.93114 1.000 34.64492 68 SER B C 1
ATOM 2991 O O . SER B 1 57 ? 63.48203 18.04039 64.10806 1.000 35.51769 68 SER B O 1
ATOM 2994 N N . ASP B 1 58 ? 63.79144 16.95223 66.06236 1.000 37.88942 69 ASP B N 1
ATOM 2995 C CA . ASP B 1 58 ? 62.38441 17.02987 66.43383 1.000 37.84250 69 ASP B CA 1
ATOM 2996 C C . ASP B 1 58 ? 61.96623 18.44580 66.80408 1.000 36.70486 69 ASP B C 1
ATOM 2997 O O . ASP B 1 58 ? 60.78114 18.77665 66.69943 1.000 36.80986 69 ASP B O 1
ATOM 3002 N N . GLY B 1 59 ? 62.90750 19.28058 67.23526 1.000 35.68790 70 GLY B N 1
ATOM 3003 C CA . GLY B 1 59 ? 62.62014 20.65600 67.58867 1.000 36.06929 70 GLY B CA 1
ATOM 3004 C C . GLY B 1 59 ? 62.84199 21.62882 66.44940 1.000 35.59958 70 GLY B C 1
ATOM 3005 O O . GLY B 1 59 ? 63.04045 22.82507 66.68224 1.000 33.81190 70 GLY B O 1
ATOM 3006 N N . PHE B 1 60 ? 62.82870 21.12074 65.21357 1.000 33.82872 71 PHE B N 1
ATOM 3007 C CA . PHE B 1 60 ? 63.04528 21.97414 64.04716 1.000 32.17781 71 PHE B CA 1
ATOM 3008 C C . PHE B 1 60 ? 62.05224 23.12925 64.01001 1.000 32.09790 71 PHE B C 1
ATOM 3009 O O . PHE B 1 60 ? 62.44148 24.29215 63.84907 1.000 30.68748 71 PHE B O 1
ATOM 3017 N N . HIS B 1 61 ? 60.75913 22.82527 64.14605 1.000 31.94597 72 HIS B N 1
ATOM 3018 C CA . HIS B 1 61 ? 59.74815 23.87753 64.11764 1.000 34.64413 72 HIS B CA 1
ATOM 3019 C C . HIS B 1 61 ? 59.94548 24.86262 65.26327 1.000 35.15969 72 HIS B C 1
ATOM 3020 O O . HIS B 1 61 ? 59.70211 26.06498 65.10630 1.000 34.92563 72 HIS B O 1
ATOM 3027 N N . GLN B 1 62 ? 60.38855 24.37302 66.42418 1.000 33.84130 73 GLN B N 1
ATOM 3028 C CA . GLN B 1 62 ? 60.66124 25.26949 67.54295 1.000 35.60727 73 GLN B CA 1
ATOM 3029 C C . GLN B 1 62 ? 61.88544 26.13605 67.27145 1.000 33.03457 73 GLN B C 1
ATOM 3030 O O . GLN B 1 62 ? 61.91204 27.31502 67.64375 1.000 32.21981 73 GLN B O 1
ATOM 3036 N N . GLN B 1 63 ? 62.90935 25.57080 66.62544 1.000 31.26569 74 GLN B N 1
ATOM 3037 C CA . GLN B 1 63 ? 64.09710 26.35443 66.29811 1.000 32.29827 74 GLN B CA 1
ATOM 3038 C C . GLN B 1 63 ? 63.78506 27.42160 65.25657 1.000 31.65889 74 GLN B C 1
ATOM 3039 O O . GLN B 1 63 ? 64.30485 28.54102 65.33196 1.000 31.85073 74 GLN B O 1
ATOM 3045 N N . VAL B 1 64 ? 62.94359 27.09269 64.27465 1.000 30.17940 75 VAL B N 1
ATOM 3046 C CA . VAL B 1 64 ? 62.51972 28.08856 63.29591 1.000 31.52999 75 VAL B CA 1
ATOM 3047 C C . VAL B 1 64 ? 61.69582 29.17593 63.97230 1.000 32.26551 75 VAL B C 1
ATOM 3048 O O . VAL B 1 64 ? 61.85457 30.36766 63.68104 1.000 30.61443 75 VAL B O 1
ATOM 3052 N N . GLU B 1 65 ? 60.80945 28.78386 64.89073 1.000 33.42570 76 GLU B N 1
ATOM 3053 C CA . GLU B 1 65 ? 59.98155 29.75914 65.59128 1.000 35.75200 76 GLU B CA 1
ATOM 3054 C C . GLU B 1 65 ? 60.83391 30.68858 66.44676 1.000 35.20206 76 GLU B C 1
ATOM 3055 O O . GLU B 1 65 ? 60.54311 31.88557 66.55498 1.000 35.11107 76 GLU B O 1
ATOM 3061 N N . GLU B 1 66 ? 61.89100 30.15512 67.06525 1.000 36.77184 77 GLU B N 1
ATOM 3062 C CA . GLU B 1 66 ? 62.80088 31.00046 67.83213 1.000 37.38021 77 GLU B CA 1
ATOM 3063 C C . GLU B 1 66 ? 63.56048 31.95896 66.92407 1.000 35.03665 77 GLU B C 1
ATOM 3064 O O . GLU B 1 66 ? 63.82732 33.10418 67.30615 1.000 33.71204 77 GLU B O 1
ATOM 3070 N N . LEU B 1 67 ? 63.91595 31.50799 65.71847 1.000 31.67638 78 LEU B N 1
ATOM 3071 C CA . LEU B 1 67 ? 64.54513 32.39775 64.74778 1.000 34.64827 78 LEU B CA 1
ATOM 3072 C C . LEU B 1 67 ? 63.61402 33.54274 64.37063 1.000 32.26682 78 LEU B C 1
ATOM 3073 O O . LEU B 1 67 ? 64.04510 34.69705 64.26735 1.000 29.60985 78 LEU B O 1
ATOM 3078 N N . ARG B 1 68 ? 62.33312 33.24009 64.15118 1.000 30.65093 79 ARG B N 1
ATOM 3079 C CA . ARG B 1 68 ? 61.38644 34.27513 63.75331 1.000 31.58604 79 ARG B CA 1
ATOM 3080 C C . ARG B 1 68 ? 61.10966 35.26237 64.88062 1.000 32.05444 79 ARG B C 1
ATOM 3081 O O . ARG B 1 68 ? 60.87851 36.44757 64.61648 1.000 31.16493 79 ARG B O 1
ATOM 3089 N N . ARG B 1 69 ? 61.12828 34.80416 66.13528 1.000 32.99091 80 ARG B N 1
ATOM 3090 C CA . ARG B 1 69 ? 60.89975 35.72061 67.24903 1.000 34.71806 80 ARG B CA 1
ATOM 3091 C C . ARG B 1 69 ? 62.06670 36.68354 67.43681 1.000 33.44387 80 ARG B C 1
ATOM 3092 O O . ARG B 1 69 ? 61.85534 37.88279 67.65197 1.000 34.44699 80 ARG B O 1
ATOM 3100 N N . ARG B 1 70 ? 63.30422 36.18429 67.36627 1.000 33.27861 81 ARG B N 1
ATOM 3101 C CA . ARG B 1 70 ? 64.45165 37.07043 67.54200 1.000 32.28447 81 ARG B CA 1
ATOM 3102 C C . ARG B 1 70 ? 64.59484 38.04821 66.38014 1.000 34.09251 81 ARG B C 1
ATOM 3103 O O . ARG B 1 70 ? 65.13997 39.14303 66.56046 1.000 33.90771 81 ARG B O 1
ATOM 3111 N N . THR B 1 71 ? 64.11813 37.68029 65.19113 1.000 32.37336 82 THR B N 1
ATOM 3112 C CA . THR B 1 71 ? 64.17861 38.56157 64.03185 1.000 34.64907 82 THR B CA 1
ATOM 3113 C C . THR B 1 71 ? 62.93785 39.43254 63.88400 1.000 34.68008 82 THR B C 1
ATOM 3114 O O . THR B 1 71 ? 62.91617 40.30980 63.01362 1.000 34.11689 82 THR B O 1
ATOM 3118 N N . ALA B 1 72 ? 61.91125 39.21307 64.70939 1.000 33.54991 83 ALA B N 1
ATOM 3119 C CA . ALA B 1 72 ? 60.65754 39.94685 64.57797 1.000 36.89387 83 ALA B CA 1
ATOM 3120 C C . ALA B 1 72 ? 60.79428 41.42291 64.92872 1.000 39.04305 83 ALA B C 1
ATOM 3121 O O . ALA B 1 72 ? 59.91753 42.21393 64.56518 1.000 44.65725 83 ALA B O 1
ATOM 3123 N N . GLU B 1 73 ? 61.86123 41.81372 65.62212 1.000 42.87080 84 GLU B N 1
ATOM 3124 C CA . GLU B 1 73 ? 62.03022 43.18820 66.07171 1.000 45.95130 84 GLU B CA 1
ATOM 3125 C C . GLU B 1 73 ? 63.04672 43.96782 65.24860 1.000 43.82358 84 GLU B C 1
ATOM 3126 O O . GLU B 1 73 ? 63.27294 45.14900 65.52986 1.000 44.79202 84 GLU B O 1
ATOM 3132 N N . LEU B 1 74 ? 63.66447 43.34304 64.25409 1.000 38.50652 85 LEU B N 1
ATOM 3133 C CA . LEU B 1 74 ? 64.60505 44.03765 63.38541 1.000 36.34624 85 LEU B CA 1
ATOM 3134 C C . LEU B 1 74 ? 63.89624 45.15181 62.62195 1.000 34.31994 85 LEU B C 1
ATOM 3135 O O . LEU B 1 74 ? 62.89600 44.88414 61.93820 1.000 33.66345 85 LEU B O 1
ATOM 3140 N N . PRO B 1 75 ? 64.36255 46.39476 62.70796 1.000 35.82031 86 PRO B N 1
ATOM 3141 C CA . PRO B 1 75 ? 63.68961 47.48728 61.99878 1.000 34.17625 86 PRO B CA 1
ATOM 3142 C C . PRO B 1 75 ? 63.88702 47.38624 60.49311 1.000 31.03405 86 PRO B C 1
ATOM 3143 O O . PRO B 1 75 ? 64.74992 46.66120 59.99327 1.000 31.30405 86 PRO B O 1
ATOM 3147 N N . ASP B 1 76 ? 63.05667 48.14003 59.76697 1.000 31.69995 87 ASP B N 1
ATOM 3148 C CA . ASP B 1 76 ? 63.07446 48.07578 58.30794 1.000 31.14257 87 ASP B CA 1
ATOM 3149 C C . ASP B 1 76 ? 64.39541 48.57765 57.73713 1.000 30.44197 87 ASP B C 1
ATOM 3150 O O . ASP B 1 76 ? 64.88875 48.04099 56.73799 1.000 29.61793 87 ASP B O 1
ATOM 3155 N N . ASP B 1 77 ? 64.98221 49.60976 58.35028 1.000 28.30347 88 ASP B N 1
ATOM 3156 C CA . ASP B 1 77 ? 66.22207 50.16360 57.81428 1.000 28.59964 88 ASP B CA 1
ATOM 3157 C C . ASP B 1 77 ? 67.37402 49.17183 57.91671 1.000 28.62653 88 ASP B C 1
ATOM 3158 O O . ASP B 1 77 ? 68.23881 49.13747 57.03393 1.000 27.35301 88 ASP B O 1
ATOM 3163 N N . TYR B 1 78 ? 67.40463 48.35886 58.97468 1.000 28.24941 89 TYR B N 1
ATOM 3164 C CA . TYR B 1 78 ? 68.42206 47.31726 59.06241 1.000 28.19674 89 TYR B CA 1
ATOM 3165 C C . TYR B 1 78 ? 68.15570 46.20402 58.05732 1.000 29.06315 89 TYR B C 1
ATOM 3166 O O . TYR B 1 78 ? 69.09524 45.65041 57.47365 1.000 27.49091 89 TYR B O 1
ATOM 3175 N N . LEU B 1 79 ? 66.88211 45.85350 57.85446 1.000 27.01272 90 LEU B N 1
ATOM 3176 C CA . LEU B 1 79 ? 66.54108 44.82548 56.87583 1.000 27.22381 90 LEU B CA 1
ATOM 3177 C C . LEU B 1 79 ? 67.00299 45.21738 55.47789 1.000 27.31337 90 LEU B C 1
ATOM 3178 O O . LEU B 1 79 ? 67.54213 44.38505 54.73934 1.000 26.20514 90 LEU B O 1
ATOM 3183 N N . VAL B 1 80 ? 66.80111 46.48157 55.09754 1.000 25.48615 91 VAL B N 1
ATOM 3184 C CA . VAL B 1 80 ? 67.21631 46.93674 53.77295 1.000 27.05333 91 VAL B CA 1
ATOM 3185 C C . VAL B 1 80 ? 68.72991 46.84672 53.62952 1.000 25.72747 91 VAL B C 1
ATOM 3186 O O . VAL B 1 80 ? 69.24586 46.38375 52.60457 1.000 24.75618 91 VAL B O 1
ATOM 3190 N N . ALA B 1 81 ? 69.46462 47.28202 54.65572 1.000 24.55928 92 ALA B N 1
ATOM 3191 C CA . ALA B 1 81 ? 70.92007 47.18649 54.61904 1.000 25.63360 92 ALA B CA 1
ATOM 3192 C C . ALA B 1 81 ? 71.37813 45.73427 54.57114 1.000 24.87021 92 ALA B C 1
ATOM 3193 O O . ALA B 1 81 ? 72.33375 45.39918 53.86095 1.000 24.93945 92 ALA B O 1
ATOM 3195 N N . LEU B 1 82 ? 70.71038 44.85791 55.32469 1.000 23.50479 93 LEU B N 1
ATOM 3196 C CA . LEU B 1 82 ? 71.09162 43.44942 55.33651 1.000 25.05529 93 LEU B CA 1
ATOM 3197 C C . LEU B 1 82 ? 70.76995 42.77327 54.00890 1.000 26.22774 93 LEU B C 1
ATOM 3198 O O . LEU B 1 82 ? 71.58411 42.00135 53.48810 1.000 24.38330 93 LEU B O 1
ATOM 3203 N N . VAL B 1 83 ? 69.58644 43.04324 53.45137 1.000 23.79527 94 VAL B N 1
ATOM 3204 C CA . VAL B 1 83 ? 69.19554 42.42200 52.18693 1.000 24.62859 94 VAL B CA 1
ATOM 3205 C C . VAL B 1 83 ? 70.12389 42.86743 51.06409 1.000 24.81103 94 VAL B C 1
ATOM 3206 O O . VAL B 1 83 ? 70.59823 42.05118 50.26490 1.000 25.78186 94 VAL B O 1
ATOM 3210 N N . GLY B 1 84 ? 70.40163 44.17010 50.99182 1.000 23.54110 95 GLY B N 1
ATOM 3211 C CA . GLY B 1 84 ? 71.25782 44.67487 49.93075 1.000 23.50754 95 GLY B CA 1
ATOM 3212 C C . GLY B 1 84 ? 72.65002 44.07330 49.95550 1.000 23.74915 95 GLY B C 1
ATOM 3213 O O . GLY B 1 84 ? 73.25700 43.84832 48.90567 1.000 23.66007 95 GLY B O 1
ATOM 3214 N N . ALA B 1 85 ? 73.17884 43.81146 51.15372 1.000 23.43016 96 ALA B N 1
ATOM 3215 C CA . ALA B 1 85 ? 74.47930 43.15657 51.25833 1.000 21.79574 96 ALA B CA 1
ATOM 3216 C C . ALA B 1 85 ? 74.39580 41.70171 50.81298 1.000 23.31513 96 ALA B C 1
ATOM 3217 O O . ALA B 1 85 ? 75.32150 41.18563 50.17438 1.000 24.20231 96 ALA B O 1
ATOM 3219 N N . MET B 1 86 ? 73.28060 41.03593 51.12919 1.000 24.01337 97 MET B N 1
ATOM 3220 C CA . MET B 1 86 ? 73.06122 39.65839 50.70014 1.000 23.74681 97 MET B CA 1
ATOM 3221 C C . MET B 1 86 ? 72.84357 39.58417 49.19478 1.000 23.65838 97 MET B C 1
ATOM 3222 O O . MET B 1 86 ? 73.32894 38.65490 48.53832 1.000 25.56463 97 MET B O 1
ATOM 3227 N N . VAL B 1 87 ? 72.09901 40.54476 48.63422 1.000 23.68642 98 VAL B N 1
ATOM 3228 C CA . VAL B 1 87 ? 71.90096 40.58875 47.18629 1.000 23.95662 98 VAL B CA 1
ATOM 3229 C C . VAL B 1 87 ? 73.23570 40.76750 46.47777 1.000 24.95189 98 VAL B C 1
ATOM 3230 O O . VAL B 1 87 ? 73.48840 40.15610 45.43278 1.000 24.63645 98 VAL B O 1
ATOM 3234 N N . THR B 1 88 ? 74.10788 41.61384 47.03231 1.000 24.35056 99 THR B N 1
ATOM 3235 C CA . THR B 1 88 ? 75.45514 41.76008 46.49071 1.000 24.23071 99 THR B CA 1
ATOM 3236 C C . THR B 1 88 ? 76.20861 40.43727 46.53081 1.000 25.49302 99 THR B C 1
ATOM 3237 O O . THR B 1 88 ? 76.89434 40.07313 45.56855 1.000 24.91262 99 THR B O 1
ATOM 3241 N N . GLU B 1 89 ? 76.09330 39.70597 47.64121 1.000 23.24669 100 GLU B N 1
ATOM 3242 C CA . GLU B 1 89 ? 76.75717 38.41174 47.75454 1.000 23.69065 100 GLU B CA 1
ATOM 3243 C C . GLU B 1 89 ? 76.19668 37.40703 46.75703 1.000 25.17979 100 GLU B C 1
ATOM 3244 O O . GLU B 1 89 ? 76.93731 36.57461 46.22056 1.000 26.03277 100 GLU B O 1
ATOM 3250 N N . GLU B 1 90 ? 74.88918 37.46501 46.49909 1.000 22.54585 101 GLU B N 1
ATOM 3251 C CA . GLU B 1 90 ? 74.24498 36.48235 45.63729 1.000 25.06275 101 GLU B CA 1
ATOM 3252 C C . GLU B 1 90 ? 74.59827 36.65819 44.16632 1.000 24.58136 101 GLU B C 1
ATOM 3253 O O . GLU B 1 90 ? 74.34394 35.74393 43.37504 1.000 22.99798 101 GLU B O 1
ATOM 3259 N N . ALA B 1 91 ? 75.17270 37.79782 43.78118 1.000 25.28574 102 ALA B N 1
ATOM 3260 C CA . ALA B 1 91 ? 75.60467 38.01467 42.40536 1.000 25.27929 102 ALA B CA 1
ATOM 3261 C C . ALA B 1 91 ? 76.99506 37.43677 42.17450 1.000 25.78969 102 ALA B C 1
ATOM 3262 O O . ALA B 1 91 ? 77.73271 37.91129 41.30522 1.000 24.59996 102 ALA B O 1
ATOM 3264 N N . LEU B 1 92 ? 77.35760 36.42188 42.95953 1.000 23.83269 103 LEU B N 1
ATOM 3265 C CA . LEU B 1 92 ? 78.67597 35.79414 42.86468 1.000 25.72452 103 LEU B CA 1
ATOM 3266 C C . LEU B 1 92 ? 79.07654 35.37085 41.45472 1.000 24.83071 103 LEU B C 1
ATOM 3267 O O . LEU B 1 92 ? 80.23104 35.62424 41.07301 1.000 24.81611 103 LEU B O 1
ATOM 3272 N N . PRO B 1 93 ? 78.22225 34.71978 40.64929 1.000 24.74731 104 PRO B N 1
ATOM 3273 C CA . PRO B 1 93 ? 78.66176 34.32576 39.29777 1.000 25.95203 104 PRO B CA 1
ATOM 3274 C C . PRO B 1 93 ? 79.23952 35.46751 38.47877 1.000 25.13127 104 PRO B C 1
ATOM 3275 O O . PRO B 1 93 ? 80.11388 35.23469 37.63385 1.000 26.21460 104 PRO B O 1
ATOM 3279 N N . THR B 1 94 ? 78.78058 36.69943 38.70766 1.000 24.81344 105 THR B N 1
ATOM 3280 C CA . THR B 1 94 ? 79.37632 37.84870 38.03647 1.000 26.30412 105 THR B CA 1
ATOM 3281 C C . THR B 1 94 ? 80.80696 38.09243 38.50330 1.000 26.09741 105 THR B C 1
ATOM 3282 O O . THR B 1 94 ? 81.64640 38.54576 37.71654 1.000 26.11221 105 THR B O 1
ATOM 3286 N N . TYR B 1 95 ? 81.10857 37.78392 39.76656 1.000 25.05461 106 TYR B N 1
ATOM 3287 C CA . TYR B 1 95 ? 82.40615 38.14541 40.32803 1.000 26.40375 106 TYR B CA 1
ATOM 3288 C C . TYR B 1 95 ? 83.50672 37.20280 39.85711 1.000 25.03586 106 TYR B C 1
ATOM 3289 O O . TYR B 1 95 ? 84.62133 37.64914 39.56315 1.000 25.05145 106 TYR B O 1
ATOM 3298 N N . GLN B 1 96 ? 83.22141 35.89998 39.78431 1.000 24.89645 107 GLN B N 1
ATOM 3299 C CA . GLN B 1 96 ? 84.19871 34.97388 39.22146 1.000 26.12589 107 GLN B CA 1
ATOM 3300 C C . GLN B 1 96 ? 84.43365 35.26787 37.74670 1.000 25.87313 107 GLN B C 1
ATOM 3301 O O . GLN B 1 96 ? 85.56165 35.15078 37.25236 1.000 26.23664 107 GLN B O 1
ATOM 3307 N N . THR B 1 97 ? 83.37414 35.64557 37.02667 1.000 25.58965 108 THR B N 1
ATOM 3308 C CA . THR B 1 97 ? 83.53282 36.07152 35.64089 1.000 26.54265 108 THR B CA 1
ATOM 3309 C C . THR B 1 97 ? 84.43191 37.29774 35.54386 1.000 26.27798 108 THR B C 1
ATOM 3310 O O . THR B 1 97 ? 85.31354 37.36264 34.67926 1.000 26.36918 108 THR B O 1
ATOM 3314 N N . MET B 1 98 ? 84.23463 38.27267 36.43542 1.000 25.77066 109 MET B N 1
ATOM 3315 C CA . MET B 1 98 ? 85.07276 39.46834 36.43362 1.000 27.70903 109 MET B CA 1
ATOM 3316 C C . MET B 1 98 ? 86.53689 39.11874 36.66504 1.000 24.50494 109 MET B C 1
ATOM 3317 O O . MET B 1 98 ? 87.42575 39.63199 35.97578 1.000 27.70781 109 MET B O 1
ATOM 3322 N N . LEU B 1 99 ? 86.80840 38.25317 37.64501 1.000 24.68904 110 LEU B N 1
ATOM 3323 C CA . LEU B 1 99 ? 88.18276 37.83152 37.89282 1.000 25.94966 110 LEU B CA 1
ATOM 3324 C C . LEU B 1 99 ? 88.76949 37.10786 36.68882 1.000 25.36611 110 LEU B C 1
ATOM 3325 O O . LEU B 1 99 ? 89.98006 37.18287 36.44896 1.000 26.40330 110 LEU B O 1
ATOM 3330 N N . ASN B 1 100 ? 87.93539 36.41027 35.92126 1.000 25.85032 111 ASN B N 1
ATOM 3331 C CA . ASN B 1 100 ? 88.38472 35.69171 34.73849 1.000 26.62390 111 ASN B CA 1
ATOM 3332 C C . ASN B 1 100 ? 88.37435 36.55599 33.48296 1.000 27.39463 111 ASN B C 1
ATOM 3333 O O . ASN B 1 100 ? 88.58545 36.03307 32.38385 1.000 27.33369 111 ASN B O 1
ATOM 3338 N N . THR B 1 101 ? 88.12166 37.85770 33.61686 1.000 27.02086 112 THR B N 1
ATOM 3339 C CA . THR B 1 101 ? 88.34266 38.79455 32.52378 1.000 28.69425 112 THR B CA 1
ATOM 3340 C C . THR B 1 101 ? 89.76148 39.34304 32.50327 1.000 28.65679 112 THR B C 1
ATOM 3341 O O . THR B 1 101 ? 90.15298 39.97090 31.51404 1.000 28.34259 112 THR B O 1
ATOM 3345 N N . ALA B 1 102 ? 90.53543 39.11644 33.56080 1.000 27.75956 113 ALA B N 1
ATOM 3346 C CA . ALA B 1 102 ? 91.88946 39.64360 33.62747 1.000 27.51987 113 ALA B CA 1
ATOM 3347 C C . ALA B 1 102 ? 92.80826 38.86989 32.69152 1.000 29.28264 113 ALA B C 1
ATOM 3348 O O . ALA B 1 102 ? 92.72637 37.64329 32.58535 1.000 27.39280 113 ALA B O 1
ATOM 3350 N N . ASP B 1 103 ? 93.68373 39.59834 32.00517 1.000 28.22526 114 ASP B N 1
ATOM 3351 C CA . ASP B 1 103 ? 94.61672 38.96973 31.08258 1.000 29.31883 114 ASP B CA 1
ATOM 3352 C C . ASP B 1 103 ? 95.58588 38.05987 31.82989 1.000 28.30232 114 ASP B C 1
ATOM 3353 O O . ASP B 1 103 ? 95.91847 38.29131 32.99607 1.000 28.34372 114 ASP B O 1
ATOM 3358 N N . VAL B 1 104 ? 96.01125 36.99548 31.14463 1.000 27.04283 115 VAL B N 1
ATOM 3359 C CA . VAL B 1 104 ? 97.07543 36.09276 31.58398 1.000 28.28888 115 VAL B CA 1
ATOM 3360 C C . VAL B 1 104 ? 96.63979 35.23025 32.76408 1.000 27.06658 115 VAL B C 1
ATOM 3361 O O . VAL B 1 104 ? 96.78380 34.00295 32.73046 1.000 27.76821 115 VAL B O 1
ATOM 3365 N N . VAL B 1 105 ? 96.10439 35.85753 33.81752 1.000 26.11458 116 VAL B N 1
ATOM 3366 C CA . VAL B 1 105 ? 95.81801 35.14210 35.05798 1.000 26.38496 116 VAL B CA 1
ATOM 3367 C C . VAL B 1 105 ? 94.42436 34.53227 35.08591 1.000 28.07438 116 VAL B C 1
ATOM 3368 O O . VAL B 1 105 ? 94.05032 33.91660 36.09369 1.000 27.85774 116 VAL B O 1
ATOM 3372 N N . HIS B 1 106 ? 93.64483 34.67764 34.01898 1.000 28.04066 117 HIS B N 1
ATOM 3373 C CA . HIS B 1 106 ? 92.29548 34.13771 34.01486 1.000 28.75421 117 HIS B CA 1
ATOM 3374 C C . HIS B 1 106 ? 92.32168 32.61995 33.85554 1.000 30.22770 117 HIS B C 1
ATOM 3375 O O . HIS B 1 106 ? 93.31733 32.02465 33.43400 1.000 30.27791 117 HIS B O 1
ATOM 3382 N N . ASP B 1 107 ? 91.19995 31.99449 34.20273 1.000 29.79489 118 ASP B N 1
ATOM 3383 C CA . ASP B 1 107 ? 91.03999 30.55265 34.05436 1.000 30.44500 118 ASP B CA 1
ATOM 3384 C C . ASP B 1 107 ? 90.72625 30.25537 32.59307 1.000 30.68797 118 ASP B C 1
ATOM 3385 O O . ASP B 1 107 ? 89.61637 30.52080 32.11983 1.000 33.08873 118 ASP B O 1
ATOM 3390 N N . GLU B 1 108 ? 91.70560 29.70070 31.87756 1.000 33.16841 119 GLU B N 1
ATOM 3391 C CA . GLU B 1 108 ? 91.56685 29.50309 30.43974 1.000 34.81705 119 GLU B CA 1
ATOM 3392 C C . GLU B 1 108 ? 90.66284 28.32581 30.09717 1.000 35.19929 119 GLU B C 1
ATOM 3393 O O . GLU B 1 108 ? 89.97114 28.36191 29.07350 1.000 35.07494 119 GLU B O 1
ATOM 3399 N N . SER B 1 109 ? 90.65134 27.28302 30.92675 1.000 37.09166 120 SER B N 1
ATOM 3400 C CA . SER B 1 109 ? 89.90315 26.06930 30.63449 1.000 36.43143 120 SER B CA 1
ATOM 3401 C C . SER B 1 109 ? 88.77081 25.80053 31.61488 1.000 38.38864 120 SER B C 1
ATOM 3402 O O . SER B 1 109 ? 88.03266 24.82623 31.42707 1.000 40.23049 120 SER B O 1
ATOM 3405 N N . GLY B 1 110 ? 88.61668 26.61841 32.65776 1.000 32.52566 121 GLY B N 1
ATOM 3406 C CA . GLY B 1 110 ? 87.61723 26.38732 33.67806 1.000 30.86440 121 GLY B CA 1
ATOM 3407 C C . GLY B 1 110 ? 88.04024 25.43996 34.77385 1.000 31.03227 121 GLY B C 1
ATOM 3408 O O . GLY B 1 110 ? 87.38677 25.39400 35.82296 1.000 30.53136 121 GLY B O 1
ATOM 3409 N N . ALA B 1 111 ? 89.11041 24.67607 34.56014 1.000 30.54322 122 ALA B N 1
ATOM 3410 C CA . ALA B 1 111 ? 89.68646 23.80301 35.57148 1.000 30.15464 122 ALA B CA 1
ATOM 3411 C C . ALA B 1 111 ? 91.20546 23.83529 35.49441 1.000 28.30878 122 ALA B C 1
ATOM 3412 O O . ALA B 1 111 ? 91.86672 22.82223 35.74700 1.000 27.91415 122 ALA B O 1
ATOM 3414 N N . SER B 1 112 ? 91.76632 24.98614 35.13611 1.000 27.48363 123 SER B N 1
ATOM 3415 C CA . SER B 1 112 ? 93.20394 25.08987 34.95202 1.000 30.28086 123 SER B CA 1
ATOM 3416 C C . SER B 1 112 ? 93.91964 24.85537 36.27978 1.000 26.99053 123 SER B C 1
ATOM 3417 O O . SER B 1 112 ? 93.48253 25.36110 37.32029 1.000 25.73271 123 SER B O 1
ATOM 3420 N N . PRO B 1 113 ? 95.01860 24.09701 36.28314 1.000 29.53890 124 PRO B N 1
ATOM 3421 C CA . PRO B 1 113 ? 95.77421 23.88368 37.52186 1.000 27.90697 124 PRO B CA 1
ATOM 3422 C C . PRO B 1 113 ? 96.72902 25.01356 37.86622 1.000 29.06323 124 PRO B C 1
ATOM 3423 O O . PRO B 1 113 ? 97.40221 24.93236 38.89998 1.000 29.04490 124 PRO B O 1
ATOM 3427 N N . LEU B 1 114 ? 96.81306 26.04601 37.03306 1.000 28.60004 125 LEU B N 1
ATOM 3428 C CA . LEU B 1 114 ? 97.66186 27.18404 37.34520 1.000 29.23521 125 LEU B CA 1
ATOM 3429 C C . LEU B 1 114 ? 97.20559 27.82567 38.65355 1.000 27.63960 125 LEU B C 1
ATOM 3430 O O . LEU B 1 114 ? 95.99951 27.91918 38.91078 1.000 26.70449 125 LEU B O 1
ATOM 3435 N N . PRO B 1 115 ? 98.13780 28.26522 39.50265 1.000 28.42886 126 PRO B N 1
ATOM 3436 C CA . PRO B 1 115 ? 97.74822 28.75663 40.83535 1.000 25.83791 126 PRO B CA 1
ATOM 3437 C C . PRO B 1 115 ? 96.77763 29.92492 40.80791 1.000 25.17984 126 PRO B C 1
ATOM 3438 O O . PRO B 1 115 ? 95.92842 30.02574 41.70250 1.000 25.36352 126 PRO B O 1
ATOM 3442 N N . TRP B 1 116 ? 96.87545 30.81211 39.81388 1.000 26.26692 127 TRP B N 1
ATOM 3443 C CA . TRP B 1 116 ? 95.93720 31.92765 39.72599 1.000 26.65899 127 TRP B CA 1
ATOM 3444 C C . TRP B 1 116 ? 94.50347 31.43593 39.56706 1.000 27.19784 127 TRP B C 1
ATOM 3445 O O . TRP B 1 116 ? 93.58103 31.97721 40.18807 1.000 24.50452 127 TRP B O 1
ATOM 3456 N N . ALA B 1 117 ? 94.29586 30.40887 38.74104 1.000 25.75169 128 ALA B N 1
ATOM 3457 C CA . ALA B 1 117 ? 92.95211 29.88397 38.52961 1.000 25.83083 128 ALA B CA 1
ATOM 3458 C C . ALA B 1 117 ? 92.47996 29.02998 39.69877 1.000 25.35616 128 ALA B C 1
ATOM 3459 O O . ALA B 1 117 ? 91.28227 29.01728 40.00512 1.000 24.92404 128 ALA B O 1
ATOM 3461 N N . VAL B 1 118 ? 93.39558 28.30765 40.34947 1.000 24.40804 129 VAL B N 1
ATOM 3462 C CA . VAL B 1 118 ? 93.03706 27.53535 41.53646 1.000 23.43413 129 VAL B CA 1
ATOM 3463 C C . VAL B 1 118 ? 92.46670 28.44759 42.61461 1.000 24.02448 129 VAL B C 1
ATOM 3464 O O . VAL B 1 118 ? 91.48158 28.10633 43.28137 1.000 22.61031 129 VAL B O 1
ATOM 3468 N N . TRP B 1 119 ? 93.07207 29.62257 42.80023 1.000 22.40813 130 TRP B N 1
ATOM 3469 C CA . TRP B 1 119 ? 92.56785 30.56787 43.79107 1.000 24.42280 130 TRP B CA 1
ATOM 3470 C C . TRP B 1 119 ? 91.17320 31.06047 43.42559 1.000 22.33116 130 TRP B C 1
ATOM 3471 O O . TRP B 1 119 ? 90.27546 31.09958 44.27433 1.000 21.87903 130 TRP B O 1
ATOM 3482 N N . THR B 1 120 ? 90.97803 31.45169 42.16286 1.000 23.16613 131 THR B N 1
ATOM 3483 C CA . THR B 1 120 ? 89.70731 32.04255 41.75037 1.000 25.36514 131 THR B CA 1
ATOM 3484 C C . THR B 1 120 ? 88.54222 31.08998 41.99402 1.000 22.30996 131 THR B C 1
ATOM 3485 O O . THR B 1 120 ? 87.49268 31.49957 42.50463 1.000 22.20034 131 THR B O 1
ATOM 3489 N N . ARG B 1 121 ? 88.70954 29.81342 41.64338 1.000 21.71628 132 ARG B N 1
ATOM 3490 C CA . ARG B 1 121 ? 87.64508 28.84013 41.86647 1.000 22.90699 132 ARG B CA 1
ATOM 3491 C C . ARG B 1 121 ? 87.41245 28.61128 43.35519 1.000 22.41403 132 ARG B C 1
ATOM 3492 O O . ARG B 1 121 ? 86.26565 28.57942 43.81686 1.000 21.31336 132 ARG B O 1
ATOM 3500 N N . ALA B 1 122 ? 88.49265 28.45085 44.12398 1.000 22.20819 133 ALA B N 1
ATOM 3501 C CA . ALA B 1 122 ? 88.35122 28.22032 45.55810 1.000 21.43889 133 ALA B CA 1
ATOM 3502 C C . ALA B 1 122 ? 87.80891 29.45470 46.26803 1.000 21.93659 133 ALA B C 1
ATOM 3503 O O . ALA B 1 122 ? 87.01932 29.33616 47.21257 1.000 21.84796 133 ALA B O 1
ATOM 3505 N N . TRP B 1 123 ? 88.22912 30.64661 45.83699 1.000 21.96855 134 TRP B N 1
ATOM 3506 C CA . TRP B 1 123 ? 87.65913 31.87474 46.38275 1.000 24.17269 134 TRP B CA 1
ATOM 3507 C C . TRP B 1 123 ? 86.16582 31.95148 46.09421 1.000 22.77786 134 TRP B C 1
ATOM 3508 O O . TRP B 1 123 ? 85.36696 32.28984 46.97449 1.000 22.42987 134 TRP B O 1
ATOM 3519 N N . THR B 1 124 ? 85.77263 31.63674 44.85732 1.000 23.45978 135 THR B N 1
ATOM 3520 C CA . THR B 1 124 ? 84.35608 31.60510 44.50770 1.000 23.00911 135 THR B CA 1
ATOM 3521 C C . THR B 1 124 ? 83.60173 30.58724 45.35501 1.000 23.24500 135 THR B C 1
ATOM 3522 O O . THR B 1 124 ? 82.46621 30.83762 45.77704 1.000 25.03586 135 THR B O 1
ATOM 3526 N N . ALA B 1 125 ? 84.22068 29.43359 45.61860 1.000 22.44175 136 ALA B N 1
ATOM 3527 C CA . ALA B 1 125 ? 83.56738 28.40755 46.42506 1.000 23.24428 136 ALA B CA 1
ATOM 3528 C C . ALA B 1 125 ? 83.32382 28.89146 47.84914 1.000 23.64544 136 ALA B C 1
ATOM 3529 O O . ALA B 1 125 ? 82.26771 28.62076 48.43323 1.000 22.32450 136 ALA B O 1
ATOM 3531 N N . GLU B 1 126 ? 84.29310 29.60459 48.42787 1.000 22.90784 137 GLU B N 1
ATOM 3532 C CA . GLU B 1 126 ? 84.09204 30.18888 49.75098 1.000 23.78157 137 GLU B CA 1
ATOM 3533 C C . GLU B 1 126 ? 83.00961 31.25971 49.71571 1.000 24.70739 137 GLU B C 1
ATOM 3534 O O . GLU B 1 126 ? 82.20083 31.37055 50.64342 1.000 24.08537 137 GLU B O 1
ATOM 3540 N N . GLU B 1 127 ? 82.98321 32.05399 48.64560 1.000 23.99849 138 GLU B N 1
ATOM 3541 C CA . GLU B 1 127 ? 82.00667 33.12922 48.51368 1.000 25.08372 138 GLU B CA 1
ATOM 3542 C C . GLU B 1 127 ? 80.58467 32.60188 48.40356 1.000 24.05890 138 GLU B C 1
ATOM 3543 O O . GLU B 1 127 ? 79.63483 33.29687 48.78276 1.000 25.23452 138 GLU B O 1
ATOM 3549 N N . ASN B 1 128 ? 80.41873 31.38757 47.87639 1.000 24.34908 139 ASN B N 1
ATOM 3550 C CA . ASN B 1 128 ? 79.08407 30.85152 47.63753 1.000 26.27650 139 ASN B CA 1
ATOM 3551 C C . ASN B 1 128 ? 78.29328 30.69569 48.93065 1.000 25.09768 139 ASN B C 1
ATOM 3552 O O . ASN B 1 128 ? 77.05720 30.72269 48.90896 1.000 27.91554 139 ASN B O 1
ATOM 3557 N N . ARG B 1 129 ? 78.98066 30.54014 50.06247 1.000 26.43761 140 ARG B N 1
ATOM 3558 C CA . ARG B 1 129 ? 78.30188 30.34241 51.33577 1.000 24.78992 140 ARG B CA 1
ATOM 3559 C C . ARG B 1 129 ? 77.84797 31.64543 51.97999 1.000 25.79930 140 ARG B C 1
ATOM 3560 O O . ARG B 1 129 ? 77.00408 31.60849 52.88121 1.000 24.71107 140 ARG B O 1
ATOM 3568 N N . HIS B 1 130 ? 78.37716 32.79062 51.54284 1.000 23.57205 141 HIS B N 1
ATOM 3569 C CA . HIS B 1 130 ? 78.07622 34.04665 52.22439 1.000 24.48829 141 HIS B CA 1
ATOM 3570 C C . HIS B 1 130 ? 76.64787 34.49795 51.94681 1.000 25.01162 141 HIS B C 1
ATOM 3571 O O . HIS B 1 130 ? 75.88322 34.77818 52.87687 1.000 24.11002 141 HIS B O 1
ATOM 3578 N N . GLY B 1 131 ? 76.27112 34.58453 50.67065 1.000 24.45325 142 GLY B N 1
ATOM 3579 C CA . GLY B 1 131 ? 74.89080 34.88859 50.33940 1.000 23.74164 142 GLY B CA 1
ATOM 3580 C C . GLY B 1 131 ? 73.92895 33.79198 50.74520 1.000 26.43695 142 GLY B C 1
ATOM 3581 O O . GLY B 1 131 ? 72.76171 34.06423 51.04040 1.000 26.61791 142 GLY B O 1
ATOM 3582 N N . GLU B 1 132 ? 74.40159 32.54412 50.76870 1.000 26.19465 143 GLU B N 1
ATOM 3583 C CA . GLU B 1 132 ? 73.52472 31.41078 51.04712 1.000 28.21910 143 GLU B CA 1
ATOM 3584 C C . GLU B 1 132 ? 72.97857 31.46090 52.47065 1.000 27.69308 143 GLU B C 1
ATOM 3585 O O . GLU B 1 132 ? 71.78000 31.25044 52.69256 1.000 27.50428 143 GLU B O 1
ATOM 3591 N N . ILE B 1 133 ? 73.84333 31.73456 53.45051 1.000 25.54059 144 ILE B N 1
ATOM 3592 C CA . ILE B 1 133 ? 73.41892 31.67903 54.84698 1.000 25.97279 144 ILE B CA 1
ATOM 3593 C C . ILE B 1 133 ? 72.45236 32.81512 55.16472 1.000 24.74143 144 ILE B C 1
ATOM 3594 O O . ILE B 1 133 ? 71.44682 32.61491 55.85599 1.000 23.91405 144 ILE B O 1
ATOM 3599 N N . VAL B 1 134 ? 72.73142 34.02056 54.66380 1.000 23.17909 145 VAL B N 1
ATOM 3600 C CA . VAL B 1 134 ? 71.85360 35.15228 54.94200 1.000 24.22009 145 VAL B CA 1
ATOM 3601 C C . VAL B 1 134 ? 70.52821 35.00214 54.20522 1.000 24.33039 145 VAL B C 1
ATOM 3602 O O . VAL B 1 134 ? 69.47635 35.40620 54.71712 1.000 26.70952 145 VAL B O 1
ATOM 3606 N N . ASN B 1 135 ? 70.54869 34.41959 53.00395 1.000 24.75034 146 ASN B N 1
ATOM 3607 C CA . ASN B 1 135 ? 69.31267 34.22378 52.25144 1.000 26.67204 146 ASN B CA 1
ATOM 3608 C C . ASN B 1 135 ? 68.36670 33.28014 52.98461 1.000 27.73812 146 ASN B C 1
ATOM 3609 O O . ASN B 1 135 ? 67.18004 33.58242 53.15860 1.000 27.96977 146 ASN B O 1
ATOM 3614 N N . LYS B 1 136 ? 68.87672 32.12483 53.41901 1.000 24.56953 147 LYS B N 1
ATOM 3615 C CA . LYS B 1 136 ? 68.04293 31.17713 54.15214 1.000 26.76970 147 LYS B CA 1
ATOM 3616 C C . LYS B 1 136 ? 67.59667 31.75216 55.48985 1.000 25.68446 147 LYS B C 1
ATOM 3617 O O . LYS B 1 136 ? 66.45482 31.53679 55.91292 1.000 27.72168 147 LYS B O 1
ATOM 3623 N N . TYR B 1 137 ? 68.48661 32.47493 56.17341 1.000 23.28086 148 TYR B N 1
ATOM 3624 C CA . TYR B 1 137 ? 68.11837 33.11118 57.43400 1.000 24.92743 148 TYR B CA 1
ATOM 3625 C C . TYR B 1 137 ? 66.98243 34.10564 57.22790 1.000 25.93890 148 TYR B C 1
ATOM 3626 O O . TYR B 1 137 ? 66.00412 34.11619 57.98411 1.000 27.04901 148 TYR B O 1
ATOM 3635 N N . LEU B 1 138 ? 67.09880 34.95556 56.20389 1.000 25.56370 149 LEU B N 1
ATOM 3636 C CA . LEU B 1 138 ? 66.03948 35.91585 55.91507 1.000 26.30360 149 LEU B CA 1
ATOM 3637 C C . LEU B 1 138 ? 64.77829 35.22829 55.41056 1.000 27.54903 149 LEU B C 1
ATOM 3638 O O . LEU B 1 138 ? 63.66795 35.69918 55.68495 1.000 27.40909 149 LEU B O 1
ATOM 3643 N N . TYR B 1 139 ? 64.92376 34.12651 54.66954 1.000 26.69439 150 TYR B N 1
ATOM 3644 C CA . TYR B 1 139 ? 63.75165 33.36922 54.24281 1.000 27.25373 150 TYR B CA 1
ATOM 3645 C C . TYR B 1 139 ? 62.97736 32.84252 55.44333 1.000 27.43614 150 TYR B C 1
ATOM 3646 O O . TYR B 1 139 ? 61.76116 33.03315 55.54380 1.000 26.97158 150 TYR B O 1
ATOM 3655 N N . LEU B 1 140 ? 63.67072 32.17717 56.37036 1.000 26.37863 151 LEU B N 1
ATOM 3656 C CA . LEU B 1 140 ? 62.99608 31.62825 57.54147 1.000 27.61428 151 LEU B CA 1
ATOM 3657 C C . LEU B 1 140 ? 62.42569 32.72613 58.42912 1.000 27.86972 151 LEU B C 1
ATOM 3658 O O . LEU B 1 140 ? 61.42124 32.50512 59.11446 1.000 29.54059 151 LEU B O 1
ATOM 3663 N N . SER B 1 141 ? 63.04657 33.90877 58.42730 1.000 26.04052 152 SER B N 1
ATOM 3664 C CA . SER B 1 141 ? 62.56557 35.00462 59.26311 1.000 28.01375 152 SER B CA 1
ATOM 3665 C C . SER B 1 141 ? 61.17262 35.45811 58.84349 1.000 28.52177 152 SER B C 1
ATOM 3666 O O . SER B 1 141 ? 60.35794 35.84585 59.68938 1.000 28.49575 152 SER B O 1
ATOM 3669 N N . GLY B 1 142 ? 60.88031 35.42036 57.54489 1.000 27.31445 153 GLY B N 1
ATOM 3670 C CA . GLY B 1 142 ? 59.61430 35.92876 57.05896 1.000 29.75943 153 GLY B CA 1
ATOM 3671 C C . GLY B 1 142 ? 59.46314 37.43057 57.11477 1.000 28.97251 153 GLY B C 1
ATOM 3672 O O . GLY B 1 142 ? 58.34368 37.93116 56.97179 1.000 28.54842 153 GLY B O 1
ATOM 3673 N N . ARG B 1 143 ? 60.55426 38.16729 57.31591 1.000 27.94440 154 ARG B N 1
ATOM 3674 C CA . ARG B 1 143 ? 60.49827 39.61298 57.47785 1.000 30.52430 154 ARG B CA 1
ATOM 3675 C C . ARG B 1 143 ? 60.66396 40.37979 56.17264 1.000 30.41980 154 ARG B C 1
ATOM 3676 O O . ARG B 1 143 ? 60.50546 41.60520 56.17296 1.000 29.42746 154 ARG B O 1
ATOM 3684 N N . VAL B 1 144 ? 60.97615 39.70415 55.06800 1.000 29.20301 155 VAL B N 1
ATOM 3685 C CA . VAL B 1 144 ? 61.28641 40.37442 53.81200 1.000 28.75623 155 VAL B CA 1
ATOM 3686 C C . VAL B 1 144 ? 60.58958 39.65262 52.66763 1.000 28.45117 155 VAL B C 1
ATOM 3687 O O . VAL B 1 144 ? 60.31529 38.45070 52.73690 1.000 29.23598 155 VAL B O 1
ATOM 3691 N N . ASP B 1 145 ? 60.30132 40.40415 51.60751 1.000 28.20551 156 ASP B N 1
ATOM 3692 C CA . ASP B 1 145 ? 59.65793 39.86440 50.41184 1.000 28.26224 156 ASP B CA 1
ATOM 3693 C C . ASP B 1 145 ? 60.71368 39.10982 49.61392 1.000 28.86364 156 ASP B C 1
ATOM 3694 O O . ASP B 1 145 ? 61.51350 39.71004 48.89246 1.000 27.06004 156 ASP B O 1
ATOM 3699 N N . MET B 1 146 ? 60.71469 37.78071 49.73993 1.000 27.26246 157 MET B N 1
ATOM 3700 C CA . MET B 1 146 ? 61.74841 36.97864 49.09466 1.000 26.82736 157 MET B CA 1
ATOM 3701 C C . MET B 1 146 ? 61.61626 36.99122 47.57710 1.000 26.94447 157 MET B C 1
ATOM 3702 O O . MET B 1 146 ? 62.62744 36.90627 46.87115 1.000 25.92319 157 MET B O 1
ATOM 3707 N N . LYS B 1 147 ? 60.39101 37.08918 47.05541 1.000 27.56512 158 LYS B N 1
ATOM 3708 C CA . LYS B 1 147 ? 60.21582 37.10026 45.60635 1.000 26.98663 158 LYS B CA 1
ATOM 3709 C C . LYS B 1 147 ? 60.77328 38.37958 44.99400 1.000 26.56726 158 LYS B C 1
ATOM 3710 O O . LYS B 1 147 ? 61.41221 38.33951 43.93565 1.000 26.49928 158 LYS B O 1
ATOM 3716 N N . GLN B 1 148 ? 60.53914 39.52500 45.64195 1.000 25.61968 159 GLN B N 1
ATOM 3717 C CA . GLN B 1 148 ? 61.13583 40.77149 45.17304 1.000 26.83869 159 GLN B CA 1
ATOM 3718 C C . GLN B 1 148 ? 62.65380 40.73640 45.28366 1.000 25.55496 159 GLN B C 1
ATOM 3719 O O . GLN B 1 148 ? 63.35210 41.31961 44.44674 1.000 24.84747 159 GLN B O 1
ATOM 3725 N N . ILE B 1 149 ? 63.18052 40.05988 46.30600 1.000 24.80886 160 ILE B N 1
ATOM 3726 C CA . ILE B 1 149 ? 64.62605 39.91392 46.43894 1.000 24.76812 160 ILE B CA 1
ATOM 3727 C C . ILE B 1 149 ? 65.17242 39.00011 45.34943 1.000 25.32591 160 ILE B C 1
ATOM 3728 O O . ILE B 1 149 ? 66.21065 39.28742 44.74093 1.000 23.66171 160 ILE B O 1
ATOM 3733 N N . GLU B 1 150 ? 64.48336 37.88681 45.08488 1.000 24.95952 161 GLU B N 1
ATOM 3734 C CA . GLU B 1 150 ? 64.92572 36.97100 44.03836 1.000 25.87940 161 GLU B CA 1
ATOM 3735 C C . GLU B 1 150 ? 64.86789 37.62719 42.66400 1.000 25.55529 161 GLU B C 1
ATOM 3736 O O . GLU B 1 150 ? 65.71928 37.36248 41.80699 1.000 23.90856 161 GLU B O 1
ATOM 3742 N N . LYS B 1 151 ? 63.87088 38.48570 42.43238 1.000 25.75377 162 LYS B N 1
ATOM 3743 C CA . LYS B 1 151 ? 63.85087 39.26959 41.20074 1.000 24.59600 162 LYS B CA 1
ATOM 3744 C C . LYS B 1 151 ? 65.02688 40.23677 41.14449 1.000 24.76905 162 LYS B C 1
ATOM 3745 O O . LYS B 1 151 ? 65.61839 40.44409 40.07830 1.000 22.92610 162 LYS B O 1
ATOM 3751 N N . THR B 1 152 ? 65.37328 40.84716 42.28131 1.000 22.95010 163 THR B N 1
ATOM 3752 C CA . THR B 1 152 ? 66.51604 41.75517 42.31526 1.000 22.69498 163 THR B CA 1
ATOM 3753 C C . THR B 1 152 ? 67.80615 41.02631 41.95875 1.000 25.28751 163 THR B C 1
ATOM 3754 O O . THR B 1 152 ? 68.63704 41.54880 41.20588 1.000 23.52986 163 THR B O 1
ATOM 3758 N N . ILE B 1 153 ? 67.98998 39.81618 42.49213 1.000 22.62882 164 ILE B N 1
ATOM 3759 C CA . ILE B 1 153 ? 69.18599 39.03585 42.18622 1.000 23.61771 164 ILE B CA 1
ATOM 3760 C C . ILE B 1 153 ? 69.22860 38.68303 40.70462 1.000 23.75105 164 ILE B C 1
ATOM 3761 O O . ILE B 1 153 ? 70.28308 38.76253 40.06218 1.000 23.85403 164 ILE B O 1
ATOM 3766 N N . GLN B 1 154 ? 68.08455 38.28801 40.13860 1.000 22.95388 165 GLN B N 1
ATOM 3767 C CA . GLN B 1 154 ? 68.03776 37.95865 38.71704 1.000 23.74846 165 GLN B CA 1
ATOM 3768 C C . GLN B 1 154 ? 68.35182 39.17780 37.85807 1.000 23.61645 165 GLN B C 1
ATOM 3769 O O . GLN B 1 154 ? 69.07891 39.07437 36.86310 1.000 24.12827 165 GLN B O 1
ATOM 3775 N N . TYR B 1 155 ? 67.80408 40.34062 38.22136 1.000 24.46845 166 TYR B N 1
ATOM 3776 C CA . TYR B 1 155 ? 68.15286 41.57475 37.52340 1.000 24.41832 166 TYR B CA 1
ATOM 3777 C C . TYR B 1 155 ? 69.64144 41.87646 37.64473 1.000 24.38162 166 TYR B C 1
ATOM 3778 O O . TYR B 1 155 ? 70.28446 42.27569 36.66644 1.000 24.73888 166 TYR B O 1
ATOM 3787 N N . LEU B 1 156 ? 70.20542 41.69080 38.84024 1.000 24.34182 167 LEU B N 1
ATOM 3788 C CA . LEU B 1 156 ? 71.59715 42.06150 39.07781 1.000 25.26358 167 LEU B CA 1
ATOM 3789 C C . LEU B 1 156 ? 72.55279 41.16456 38.29904 1.000 24.31391 167 LEU B C 1
ATOM 3790 O O . LEU B 1 156 ? 73.50221 41.65008 37.67236 1.000 22.91996 167 LEU B O 1
ATOM 3795 N N . ILE B 1 157 ? 72.32380 39.84939 38.33422 1.000 23.45878 168 ILE B N 1
ATOM 3796 C CA . ILE B 1 157 ? 73.17019 38.92938 37.57803 1.000 23.72239 168 ILE B CA 1
ATOM 3797 C C . ILE B 1 157 ? 73.05245 39.20476 36.08424 1.000 24.32433 168 ILE B C 1
ATOM 3798 O O . ILE B 1 157 ? 74.04936 39.18009 35.35168 1.000 24.51745 168 ILE B O 1
ATOM 3803 N N . GLY B 1 158 ? 71.83477 39.47612 35.60972 1.000 23.60149 169 GLY B N 1
ATOM 3804 C CA . GLY B 1 158 ? 71.65594 39.83168 34.21260 1.000 24.87478 169 GLY B CA 1
ATOM 3805 C C . GLY B 1 158 ? 72.33167 41.13652 33.84309 1.000 27.52867 169 GLY B C 1
ATOM 3806 O O . GLY B 1 158 ? 72.80657 41.29799 32.71540 1.000 26.38238 169 GLY B O 1
ATOM 3807 N N . SER B 1 159 ? 72.38323 42.08409 34.78108 1.000 26.55721 170 SER B N 1
ATOM 3808 C CA . SER B 1 159 ? 73.03641 43.36205 34.52454 1.000 26.68340 170 SER B CA 1
ATOM 3809 C C . SER B 1 159 ? 74.55375 43.25816 34.60284 1.000 26.94650 170 SER B C 1
ATOM 3810 O O . SER B 1 159 ? 75.25638 43.97328 33.87954 1.000 27.59466 170 SER B O 1
ATOM 3813 N N . GLY B 1 160 ? 75.07491 42.38232 35.46088 1.000 26.07512 171 GLY B N 1
ATOM 3814 C CA . GLY B 1 160 ? 76.51156 42.30321 35.62995 1.000 26.56965 171 GLY B CA 1
ATOM 3815 C C . GLY B 1 160 ? 77.04742 43.47158 36.44084 1.000 27.32392 171 GLY B C 1
ATOM 3816 O O . GLY B 1 160 ? 76.35624 44.05610 37.28008 1.000 26.36640 171 GLY B O 1
ATOM 3817 N N . MET B 1 161 ? 78.30621 43.81689 36.18003 1.000 28.24174 172 MET B N 1
ATOM 3818 C CA . MET B 1 161 ? 78.95863 44.91761 36.87269 1.000 29.09716 172 MET B CA 1
ATOM 3819 C C . MET B 1 161 ? 80.02792 45.50621 35.96473 1.000 31.45302 172 MET B C 1
ATOM 3820 O O . MET B 1 161 ? 80.53817 44.84051 35.06056 1.000 32.41136 172 MET B O 1
ATOM 3825 N N . ASP B 1 162 ? 80.36185 46.76940 36.22030 1.000 32.64106 173 ASP B N 1
ATOM 3826 C CA . ASP B 1 162 ? 81.37333 47.48749 35.44332 1.000 33.54653 173 ASP B CA 1
ATOM 3827 C C . ASP B 1 162 ? 82.28690 48.25022 36.39230 1.000 32.15007 173 ASP B C 1
ATOM 3828 O O . ASP B 1 162 ? 82.09641 49.43925 36.65299 1.000 34.31133 173 ASP B O 1
ATOM 3833 N N . PRO B 1 163 ? 83.31247 47.57378 36.93131 1.000 31.01088 174 PRO B N 1
ATOM 3834 C CA . PRO B 1 163 ? 84.26872 48.26119 37.80707 1.000 32.49683 174 PRO B CA 1
ATOM 3835 C C . PRO B 1 163 ? 85.37639 48.99264 37.06766 1.000 32.02492 174 PRO B C 1
ATOM 3836 O O . PRO B 1 163 ? 86.18052 49.67173 37.71601 1.000 32.47831 174 PRO B O 1
ATOM 3840 N N . GLY B 1 164 ? 85.44406 48.87920 35.74333 1.000 29.54194 175 GLY B N 1
ATOM 3841 C CA . GLY B 1 164 ? 86.47294 49.57203 34.99184 1.000 30.29412 175 GLY B CA 1
ATOM 3842 C C . GLY B 1 164 ? 87.85256 48.96257 35.10109 1.000 30.42583 175 GLY B C 1
ATOM 3843 O O . GLY B 1 164 ? 88.84633 49.69527 35.08266 1.000 30.03439 175 GLY B O 1
ATOM 3844 N N . THR B 1 165 ? 87.94569 47.63603 35.21001 1.000 28.62506 176 THR B N 1
ATOM 3845 C CA . THR B 1 165 ? 89.23973 46.98304 35.36474 1.000 29.55483 176 THR B CA 1
ATOM 3846 C C . THR B 1 165 ? 89.94985 46.73588 34.03932 1.000 28.77258 176 THR B C 1
ATOM 3847 O O . THR B 1 165 ? 91.12759 46.36207 34.05280 1.000 26.90627 176 THR B O 1
ATOM 3851 N N . ASP B 1 166 ? 89.26624 46.92558 32.90828 1.000 29.86275 177 ASP B N 1
ATOM 3852 C CA . ASP B 1 166 ? 89.88920 46.93246 31.58138 1.000 29.68022 177 ASP B CA 1
ATOM 3853 C C . ASP B 1 166 ? 90.68998 45.66289 31.30065 1.000 27.96405 177 ASP B C 1
ATOM 3854 O O . ASP B 1 166 ? 91.71626 45.70903 30.61646 1.000 28.35550 177 ASP B O 1
ATOM 3859 N N . ASN B 1 167 ? 90.23153 44.52513 31.82510 1.000 27.15376 178 ASN B N 1
ATOM 3860 C CA . ASN B 1 167 ? 90.90318 43.23475 31.66784 1.000 28.17468 178 ASN B CA 1
ATOM 3861 C C . ASN B 1 167 ? 92.33632 43.25817 32.19023 1.000 28.27241 178 ASN B C 1
ATOM 3862 O O . ASN B 1 167 ? 93.16926 42.44999 31.76497 1.000 26.41354 178 ASN B O 1
ATOM 3867 N N . ASN B 1 168 ? 92.63840 44.17486 33.11017 1.000 26.18449 179 ASN B N 1
ATOM 3868 C CA . ASN B 1 168 ? 93.98863 44.34067 33.62239 1.000 25.15096 179 ASN B CA 1
ATOM 3869 C C . ASN B 1 168 ? 94.08067 43.71263 35.00177 1.000 23.90500 179 ASN B C 1
ATOM 3870 O O . ASN B 1 168 ? 93.40128 44.18377 35.92780 1.000 22.61355 179 ASN B O 1
ATOM 3875 N N . PRO B 1 169 ? 94.88148 42.65937 35.18929 1.000 23.45850 180 PRO B N 1
ATOM 3876 C CA . PRO B 1 169 ? 94.99861 42.06263 36.53079 1.000 23.65074 180 PRO B CA 1
ATOM 3877 C C . PRO B 1 169 ? 95.53043 43.02827 37.57396 1.000 23.79556 180 PRO B C 1
ATOM 3878 O O . PRO B 1 169 ? 95.19422 42.88982 38.75670 1.000 23.90128 180 PRO B O 1
ATOM 3882 N N . TYR B 1 170 ? 96.35809 43.99750 37.17357 1.000 23.82987 181 TYR B N 1
ATOM 3883 C CA . TYR B 1 170 ? 96.76237 45.06121 38.08829 1.000 24.49263 181 TYR B CA 1
ATOM 3884 C C . TYR B 1 170 ? 95.54614 45.75302 38.69028 1.000 25.19058 181 TYR B C 1
ATOM 3885 O O . TYR B 1 170 ? 95.43081 45.88599 39.91368 1.000 25.69489 181 TYR B O 1
ATOM 3894 N N . LEU B 1 171 ? 94.62236 46.19813 37.83565 1.000 23.53728 182 LEU B N 1
ATOM 3895 C CA . LEU B 1 171 ? 93.43025 46.88518 38.32092 1.000 25.45953 182 LEU B CA 1
ATOM 3896 C C . LEU B 1 171 ? 92.51230 45.93424 39.07937 1.000 25.09849 182 LEU B C 1
ATOM 3897 O O . LEU B 1 171 ? 91.92821 46.31124 40.10192 1.000 25.38049 182 LEU B O 1
ATOM 3902 N N . GLY B 1 172 ? 92.37086 44.69956 38.59196 1.000 23.45002 183 GLY B N 1
ATOM 3903 C CA . GLY B 1 172 ? 91.48369 43.75118 39.24657 1.000 23.13536 183 GLY B CA 1
ATOM 3904 C C . GLY B 1 172 ? 91.92342 43.40170 40.65528 1.000 25.41468 183 GLY B C 1
ATOM 3905 O O . GLY B 1 172 ? 91.09713 43.29525 41.56497 1.000 25.44838 183 GLY B O 1
ATOM 3906 N N . PHE B 1 173 ? 93.23044 43.21840 40.85668 1.000 24.40226 184 PHE B N 1
ATOM 3907 C CA . PHE B 1 173 ? 93.72529 42.86755 42.18347 1.000 23.65706 184 PHE B CA 1
ATOM 3908 C C . PHE B 1 173 ? 93.69534 44.06133 43.12906 1.000 24.21970 184 PHE B C 1
ATOM 3909 O O . PHE B 1 173 ? 93.47333 43.88943 44.33286 1.000 22.98657 184 PHE B O 1
ATOM 3917 N N . ILE B 1 174 ? 93.91682 45.27046 42.61091 1.000 24.19410 185 ILE B N 1
ATOM 3918 C CA . ILE B 1 174 ? 93.76708 46.46892 43.43144 1.000 25.03540 185 ILE B CA 1
ATOM 3919 C C . ILE B 1 174 ? 92.30325 46.67889 43.79860 1.000 24.53830 185 ILE B C 1
ATOM 3920 O O . ILE B 1 174 ? 91.97001 46.95889 44.95664 1.000 23.69561 185 ILE B O 1
ATOM 3925 N N . TYR B 1 175 ? 91.40929 46.55376 42.81383 1.000 24.79972 186 TYR B N 1
ATOM 3926 C CA . TYR B 1 175 ? 89.97990 46.69710 43.07568 1.000 24.55985 186 TYR B CA 1
ATOM 3927 C C . TYR B 1 175 ? 89.50460 45.68583 44.11112 1.000 24.67510 186 TYR B C 1
ATOM 3928 O O . TYR B 1 175 ? 88.77085 46.03378 45.04431 1.000 23.31493 186 TYR B O 1
ATOM 3937 N N . THR B 1 176 ? 89.90847 44.42198 43.95879 1.000 23.56190 187 THR B N 1
ATOM 3938 C CA . THR B 1 176 ? 89.43829 43.39235 44.87803 1.000 24.02122 187 THR B CA 1
ATOM 3939 C C . THR B 1 176 ? 90.02367 43.59295 46.26977 1.000 27.05775 187 THR B C 1
ATOM 3940 O O . THR B 1 176 ? 89.33230 43.38707 47.27200 1.000 25.51206 187 THR B O 1
ATOM 3944 N N . SER B 1 177 ? 91.29050 44.01020 46.35141 1.000 24.01808 188 SER B N 1
ATOM 3945 C CA . SER B 1 177 ? 91.86847 44.37655 47.64141 1.000 25.07261 188 SER B CA 1
ATOM 3946 C C . SER B 1 177 ? 91.03431 45.44983 48.32841 1.000 25.78970 188 SER B C 1
ATOM 3947 O O . SER B 1 177 ? 90.79368 45.38376 49.53971 1.000 24.72929 188 SER B O 1
ATOM 3950 N N . TYR B 1 178 ? 90.58355 46.44613 47.56523 1.000 25.03661 189 TYR B N 1
ATOM 3951 C CA . TYR B 1 178 ? 89.76895 47.51749 48.12717 1.000 26.16840 189 TYR B CA 1
ATOM 3952 C C . TYR B 1 178 ? 88.40416 46.99847 48.56799 1.000 26.94782 189 TYR B C 1
ATOM 3953 O O . TYR B 1 178 ? 87.94252 47.29670 49.67582 1.000 26.56777 189 TYR B O 1
ATOM 3962 N N . GLN B 1 179 ? 87.74233 46.21654 47.70935 1.000 25.18274 190 GLN B N 1
ATOM 3963 C CA . GLN B 1 179 ? 86.37883 45.78007 47.99833 1.000 26.89741 190 GLN B CA 1
ATOM 3964 C C . GLN B 1 179 ? 86.33335 44.68422 49.05623 1.000 26.92960 190 GLN B C 1
ATOM 3965 O O . GLN B 1 179 ? 85.33864 44.57323 49.78291 1.000 24.67437 190 GLN B O 1
ATOM 3971 N N . GLU B 1 180 ? 87.38094 43.86101 49.15340 1.000 27.45129 191 GLU B N 1
ATOM 3972 C CA . GLU B 1 180 ? 87.40740 42.83520 50.19193 1.000 25.87722 191 GLU B CA 1
ATOM 3973 C C . GLU B 1 180 ? 87.41371 43.46190 51.57825 1.000 26.94601 191 GLU B C 1
ATOM 3974 O O . GLU B 1 180 ? 86.71534 42.99262 52.48459 1.000 25.20018 191 GLU B O 1
ATOM 3980 N N . ARG B 1 181 ? 88.20574 44.51939 51.76440 1.000 25.31220 192 ARG B N 1
ATOM 3981 C CA . ARG B 1 181 ? 88.18714 45.23921 53.03197 1.000 25.10353 192 ARG B CA 1
ATOM 3982 C C . ARG B 1 181 ? 86.85567 45.95052 53.23596 1.000 25.30935 192 ARG B C 1
ATOM 3983 O O . ARG B 1 181 ? 86.32998 45.98820 54.35461 1.000 26.36673 192 ARG B O 1
ATOM 3991 N N . ALA B 1 182 ? 86.29806 46.52042 52.16385 1.000 23.06575 193 ALA B N 1
ATOM 3992 C CA . ALA B 1 182 ? 85.00226 47.18501 52.25896 1.000 26.42752 193 ALA B CA 1
ATOM 3993 C C . ALA B 1 182 ? 83.90753 46.20755 52.66476 1.000 26.92034 193 ALA B C 1
ATOM 3994 O O . ALA B 1 182 ? 83.04165 46.53704 53.48411 1.000 27.47800 193 ALA B O 1
ATOM 3996 N N . THR B 1 183 ? 83.92983 44.99760 52.10157 1.000 25.58231 194 THR B N 1
ATOM 3997 C CA . THR B 1 183 ? 82.91157 44.00901 52.43705 1.000 26.69910 194 THR B CA 1
ATOM 3998 C C . THR B 1 183 ? 83.12166 43.44749 53.83816 1.000 27.28122 194 THR B C 1
ATOM 3999 O O . THR B 1 183 ? 82.14733 43.12842 54.53000 1.000 26.63739 194 THR B O 1
ATOM 4003 N N . ALA B 1 184 ? 84.37877 43.32116 54.27204 1.000 27.54328 195 ALA B N 1
ATOM 4004 C CA . ALA B 1 184 ? 84.65028 42.91021 55.64552 1.000 25.84962 195 ALA B CA 1
ATOM 4005 C C . ALA B 1 184 ? 84.12431 43.93756 56.63849 1.000 26.47818 195 ALA B C 1
ATOM 4006 O O . ALA B 1 184 ? 83.53352 43.57746 57.66331 1.000 23.98484 195 ALA B O 1
ATOM 4008 N N . ILE B 1 185 ? 84.33709 45.22416 56.35317 1.000 26.61511 196 ILE B N 1
ATOM 4009 C CA . ILE B 1 185 ? 83.79473 46.27999 57.20357 1.000 27.14843 196 ILE B CA 1
ATOM 4010 C C . ILE B 1 185 ? 82.27175 46.25622 57.17412 1.000 28.38545 196 ILE B C 1
ATOM 4011 O O . ILE B 1 185 ? 81.61236 46.41066 58.21009 1.000 28.52739 196 ILE B O 1
ATOM 4016 N N . SER B 1 186 ? 81.69057 46.05975 55.98761 1.000 27.51757 197 SER B N 1
ATOM 4017 C CA . SER B 1 186 ? 80.23636 46.06159 55.85448 1.000 27.62763 197 SER B CA 1
ATOM 4018 C C . SER B 1 186 ? 79.60372 44.94339 56.67483 1.000 27.03961 197 SER B C 1
ATOM 4019 O O . SER B 1 186 ? 78.70682 45.18767 57.49032 1.000 25.54638 197 SER B O 1
ATOM 4022 N N . HIS B 1 187 ? 80.05605 43.70320 56.46789 1.000 23.42466 198 HIS B N 1
ATOM 4023 C CA . HIS B 1 187 ? 79.51460 42.58741 57.23753 1.000 26.73860 198 HIS B CA 1
ATOM 4024 C C . HIS B 1 187 ? 79.84339 42.71562 58.71887 1.000 26.68598 198 HIS B C 1
ATOM 4025 O O . HIS B 1 187 ? 79.06144 42.27284 59.56811 1.000 26.38848 198 HIS B O 1
ATOM 4032 N N . GLY B 1 188 ? 80.99192 43.30941 59.04825 1.000 25.19339 199 GLY B N 1
ATOM 4033 C CA . GLY B 1 188 ? 81.31755 43.54013 60.44603 1.000 27.33319 199 GLY B CA 1
ATOM 4034 C C . GLY B 1 188 ? 80.36326 44.51032 61.11502 1.000 26.89356 199 GLY B C 1
ATOM 4035 O O . GLY B 1 188 ? 79.92517 44.28588 62.24613 1.000 26.24410 199 GLY B O 1
ATOM 4036 N N . SER B 1 189 ? 80.02666 45.60224 60.42374 1.000 26.81333 200 SER B N 1
ATOM 4037 C CA . SER B 1 189 ? 79.08614 46.57085 60.97813 1.000 28.61487 200 SER B CA 1
ATOM 4038 C C . SER B 1 189 ? 77.67400 46.00158 61.03592 1.000 28.88541 200 SER B C 1
ATOM 4039 O O . SER B 1 189 ? 76.92273 46.28776 61.97553 1.000 29.54816 200 SER B O 1
ATOM 4042 N N . LEU B 1 190 ? 77.29382 45.19682 60.03922 1.000 24.64384 201 LEU B N 1
ATOM 4043 C CA . LEU B 1 190 ? 75.98224 44.55740 60.06458 1.000 27.79910 201 LEU B CA 1
ATOM 4044 C C . LEU B 1 190 ? 75.84292 43.60871 61.24683 1.000 27.28034 201 LEU B C 1
ATOM 4045 O O . LEU B 1 190 ? 74.74212 43.44606 61.78525 1.000 28.35395 201 LEU B O 1
ATOM 4050 N N . GLY B 1 191 ? 76.93608 42.97625 61.66321 1.000 27.84930 202 GLY B N 1
ATOM 4051 C CA . GLY B 1 191 ? 76.89967 42.10455 62.81915 1.000 27.75520 202 GLY B CA 1
ATOM 4052 C C . GLY B 1 191 ? 76.84486 42.86254 64.12804 1.000 28.72675 202 GLY B C 1
ATOM 4053 O O . GLY B 1 191 ? 76.13093 42.46358 65.05274 1.000 31.19358 202 GLY B O 1
ATOM 4054 N N . ARG B 1 192 ? 77.59570 43.96240 64.22051 1.000 27.56839 203 ARG B N 1
ATOM 4055 C CA . ARG B 1 192 ? 77.56532 44.76607 65.43806 1.000 32.75373 203 ARG B CA 1
ATOM 4056 C C . ARG B 1 192 ? 76.19896 45.41502 65.63209 1.000 32.57909 203 ARG B C 1
ATOM 4057 O O . ARG B 1 192 ? 75.71707 45.53206 66.76506 1.000 34.08759 203 ARG B O 1
ATOM 4065 N N . LEU B 1 193 ? 75.55427 45.83387 64.53912 1.000 30.82193 204 LEU B N 1
ATOM 4066 C CA . LEU B 1 193 ? 74.20812 46.38864 64.64818 1.000 32.21078 204 LEU B CA 1
ATOM 4067 C C . LEU B 1 193 ? 73.20226 45.31160 65.03600 1.000 32.85926 204 LEU B C 1
ATOM 4068 O O . LEU B 1 193 ? 72.25737 45.57764 65.78813 1.000 32.75445 204 LEU B O 1
ATOM 4073 N N . ALA B 1 194 ? 73.38330 44.09194 64.52383 1.000 30.33858 205 ALA B N 1
ATOM 4074 C CA . ALA B 1 194 ? 72.53259 42.98128 64.93785 1.000 32.92263 205 ALA B CA 1
ATOM 4075 C C . ALA B 1 194 ? 72.73192 42.66419 66.41368 1.000 32.68297 205 ALA B C 1
ATOM 4076 O O . ALA B 1 194 ? 71.77855 42.30734 67.11601 1.000 32.99825 205 ALA B O 1
ATOM 4078 N N . ARG B 1 195 ? 73.97112 42.78268 66.89765 1.000 34.51156 206 ARG B N 1
ATOM 4079 C CA . ARG B 1 195 ? 74.25313 42.53068 68.30704 1.000 36.30942 206 ARG B CA 1
ATOM 4080 C C . ARG B 1 195 ? 73.52615 43.52499 69.20319 1.000 35.60962 206 ARG B C 1
ATOM 4081 O O . ARG B 1 195 ? 72.99700 43.15161 70.25714 1.000 36.26380 206 ARG B O 1
ATOM 4089 N N . GLN B 1 196 ? 73.49751 44.79952 68.80270 1.000 36.15977 207 GLN B N 1
ATOM 4090 C CA . GLN B 1 196 ? 72.79554 45.81356 69.58336 1.000 38.02689 207 GLN B CA 1
ATOM 4091 C C . GLN B 1 196 ? 71.30651 45.51446 69.69040 1.000 36.40102 207 GLN B C 1
ATOM 4092 O O . GLN B 1 196 ? 70.67698 45.85330 70.69906 1.000 38.38661 207 GLN B O 1
ATOM 4098 N N . LYS B 1 197 ? 70.72770 44.88750 68.66913 1.000 33.09778 208 LYS B N 1
ATOM 4099 C CA . LYS B 1 197 ? 69.30927 44.56130 68.65302 1.000 33.49941 208 LYS B CA 1
ATOM 4100 C C . LYS B 1 197 ? 69.01050 43.19793 69.26634 1.000 32.82367 208 LYS B C 1
ATOM 4101 O O . LYS B 1 197 ? 67.90172 42.68275 69.09094 1.000 33.66107 208 LYS B O 1
ATOM 4107 N N . GLY B 1 198 ? 69.96934 42.60549 69.97681 1.000 31.29584 209 GLY B N 1
ATOM 4108 C CA . GLY B 1 198 ? 69.76346 41.34197 70.65211 1.000 33.87745 209 GLY B CA 1
ATOM 4109 C C . GLY B 1 198 ? 69.81731 40.11769 69.76745 1.000 32.86263 209 GLY B C 1
ATOM 4110 O O . GLY B 1 198 ? 69.66559 39.00040 70.27705 1.000 30.31739 209 GLY B O 1
ATOM 4111 N N . GLU B 1 199 ? 70.02930 40.28618 68.46464 1.000 32.65477 210 GLU B N 1
ATOM 4112 C CA . GLU B 1 199 ? 70.07929 39.17038 67.52089 1.000 31.99230 210 GLU B CA 1
ATOM 4113 C C . GLU B 1 199 ? 71.52538 38.69420 67.42105 1.000 30.14176 210 GLU B C 1
ATOM 4114 O O . GLU B 1 199 ? 72.29552 39.13038 66.56429 1.000 27.54647 210 GLU B O 1
ATOM 4120 N N . LEU B 1 200 ? 71.90247 37.79357 68.33101 1.000 29.71123 211 LEU B N 1
ATOM 4121 C CA . LEU B 1 200 ? 73.29033 37.35328 68.43469 1.000 30.17936 211 LEU B CA 1
ATOM 4122 C C . LEU B 1 200 ? 73.66987 36.37031 67.33118 1.000 28.61395 211 LEU B C 1
ATOM 4123 O O . LEU B 1 200 ? 74.80568 36.39730 66.84456 1.000 28.42401 211 LEU B O 1
ATOM 4128 N N . ARG B 1 201 ? 72.74985 35.48278 66.94167 1.000 29.08554 212 ARG B N 1
ATOM 4129 C CA . ARG B 1 201 ? 73.06335 34.49106 65.91479 1.000 29.04978 212 ARG B CA 1
ATOM 4130 C C . ARG B 1 201 ? 73.41159 35.15737 64.58798 1.000 26.72758 212 ARG B C 1
ATOM 4131 O O . ARG B 1 201 ? 74.42278 34.82060 63.96090 1.000 28.41687 212 ARG B O 1
ATOM 4139 N N . LEU B 1 202 ? 72.58325 36.10373 64.13893 1.000 28.37687 213 LEU B N 1
ATOM 4140 C CA . LEU B 1 202 ? 72.90661 36.83072 62.91437 1.000 28.29593 213 LEU B CA 1
ATOM 4141 C C . LEU B 1 202 ? 74.19532 37.62560 63.07843 1.000 27.55417 213 LEU B C 1
ATOM 4142 O O . LEU B 1 202 ? 74.97508 37.76273 62.12804 1.000 28.01005 213 LEU B O 1
ATOM 4147 N N . ALA B 1 203 ? 74.43045 38.16485 64.27798 1.000 28.67235 214 ALA B N 1
ATOM 4148 C CA . ALA B 1 203 ? 75.70418 38.81781 64.56073 1.000 29.37910 214 ALA B CA 1
ATOM 4149 C C . ALA B 1 203 ? 76.86377 37.84585 64.38869 1.000 27.29198 214 ALA B C 1
ATOM 4150 O O . ALA B 1 203 ? 77.91019 38.20490 63.83602 1.000 26.95708 214 ALA B O 1
ATOM 4152 N N . GLN B 1 204 ? 76.69467 36.60764 64.85936 1.000 25.74478 215 GLN B N 1
ATOM 4153 C CA . GLN B 1 204 ? 77.71629 35.58734 64.65021 1.000 28.11725 215 GLN B CA 1
ATOM 4154 C C . GLN B 1 204 ? 77.84966 35.24035 63.17284 1.000 27.07967 215 GLN B C 1
ATOM 4155 O O . GLN B 1 204 ? 78.95892 34.99617 62.68374 1.000 26.98000 215 GLN B O 1
ATOM 4161 N N . ILE B 1 205 ? 76.72848 35.21070 62.44914 1.000 26.37426 216 ILE B N 1
ATOM 4162 C CA . ILE B 1 205 ? 76.76705 34.93880 61.01409 1.000 27.39782 216 ILE B CA 1
ATOM 4163 C C . ILE B 1 205 ? 77.52678 36.04031 60.28489 1.000 26.65047 216 ILE B C 1
ATOM 4164 O O . ILE B 1 205 ? 78.44221 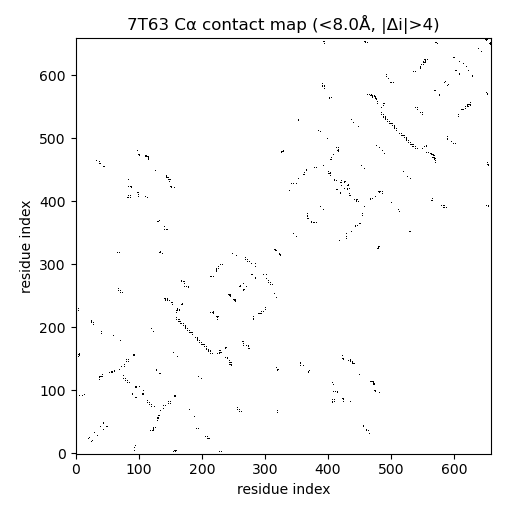35.77234 59.49752 1.000 23.63615 216 ILE B O 1
ATOM 4169 N N . CYS B 1 206 ? 77.15204 37.29849 60.53317 1.000 26.18261 217 CYS B N 1
ATOM 4170 C CA . CYS B 1 206 ? 77.80888 38.41429 59.85858 1.000 26.58866 217 CYS B CA 1
ATOM 4171 C C . CYS B 1 206 ? 79.27810 38.51094 60.24960 1.000 26.71204 217 CYS B C 1
ATOM 4172 O O . CYS B 1 206 ? 80.12681 38.86254 59.42151 1.000 27.88218 217 CYS B O 1
ATOM 4175 N N . GLY B 1 207 ? 79.59837 38.20628 61.50890 1.000 25.85952 218 GLY B N 1
ATOM 4176 C CA . GLY B 1 207 ? 80.98763 38.21240 61.93067 1.000 25.91020 218 GLY B CA 1
ATOM 4177 C C . GLY B 1 207 ? 81.79892 37.09216 61.31411 1.000 26.71890 218 GLY B C 1
ATOM 4178 O O . GLY B 1 207 ? 82.98886 37.26481 61.03366 1.000 24.62005 218 GLY B O 1
ATOM 4179 N N . THR B 1 208 ? 81.17378 35.93397 61.09210 1.000 25.81053 219 THR B N 1
ATOM 4180 C CA . THR B 1 208 ? 81.87495 34.82724 60.45087 1.000 26.42630 219 THR B CA 1
ATOM 4181 C C . THR B 1 208 ? 82.13256 35.12126 58.97812 1.000 26.12301 219 THR B C 1
ATOM 4182 O O . THR B 1 208 ? 83.20063 34.79023 58.44977 1.000 25.95789 219 THR B O 1
ATOM 4186 N N . ILE B 1 209 ? 81.16544 35.74284 58.29972 1.000 23.82295 220 ILE B N 1
ATOM 4187 C CA . ILE B 1 209 ? 81.37754 36.15813 56.91620 1.000 26.26075 220 ILE B CA 1
ATOM 4188 C C . ILE B 1 209 ? 82.47796 37.20823 56.84012 1.000 24.38846 220 ILE B C 1
ATOM 4189 O O . ILE B 1 209 ? 83.34880 37.15313 55.96352 1.000 25.26043 220 ILE B O 1
ATOM 4194 N N . SER B 1 210 ? 82.45953 38.17641 57.76159 1.000 24.84229 221 SER B N 1
ATOM 4195 C CA . SER B 1 210 ? 83.47619 39.22514 57.76948 1.000 25.36485 221 SER B CA 1
ATOM 4196 C C . SER B 1 210 ? 84.87772 38.64368 57.90754 1.000 26.32979 221 SER B C 1
ATOM 4197 O O . SER B 1 210 ? 85.82664 39.13954 57.28835 1.000 25.49348 221 SER B O 1
ATOM 4200 N N . ALA B 1 211 ? 85.02916 37.59403 58.71954 1.000 27.02854 222 ALA B N 1
ATOM 4201 C CA . ALA B 1 211 ? 86.34051 36.97680 58.88736 1.000 26.96790 222 ALA B CA 1
ATOM 4202 C C . ALA B 1 211 ? 86.83094 36.34405 57.59225 1.000 27.09630 222 ALA B C 1
ATOM 4203 O O . ALA B 1 211 ? 88.03604 36.35049 57.31678 1.000 26.53118 222 ALA B O 1
ATOM 4205 N N . ASP B 1 212 ? 85.91763 35.78957 56.79131 1.000 26.17730 223 ASP B N 1
ATOM 4206 C CA . ASP B 1 212 ? 86.29175 35.28135 55.47532 1.000 27.73408 223 ASP B CA 1
ATOM 4207 C C . ASP B 1 212 ? 86.82859 36.39503 54.58512 1.000 26.04583 223 ASP B C 1
ATOM 4208 O O . ASP B 1 212 ? 87.81446 36.20133 53.86378 1.000 26.71787 223 ASP B O 1
ATOM 4213 N N . GLU B 1 213 ? 86.19162 37.56971 54.62063 1.000 25.13189 224 GLU B N 1
ATOM 4214 C CA . GLU B 1 213 ? 86.63182 38.67551 53.77675 1.000 26.77058 224 GLU B CA 1
ATOM 4215 C C . GLU B 1 213 ? 88.00325 39.18596 54.19159 1.000 25.66412 224 GLU B C 1
ATOM 4216 O O . GLU B 1 213 ? 88.76557 39.66696 53.34599 1.000 25.95342 224 GLU B O 1
ATOM 4222 N N . LYS B 1 214 ? 88.32784 39.10290 55.48344 1.000 26.44224 225 LYS B N 1
ATOM 4223 C CA . LYS B 1 214 ? 89.64617 39.52572 55.94161 1.000 27.70123 225 LYS B CA 1
ATOM 4224 C C . LYS B 1 214 ? 90.73814 38.63250 55.36794 1.000 26.11629 225 LYS B C 1
ATOM 4225 O O . LYS B 1 214 ? 91.81659 39.11652 55.00497 1.000 25.23418 225 LYS B O 1
ATOM 4231 N N . ARG B 1 215 ? 90.47844 37.32526 55.28141 1.000 26.06516 226 ARG B N 1
ATOM 4232 C CA . ARG B 1 215 ? 91.43126 36.42526 54.64045 1.000 25.64641 226 ARG B CA 1
ATOM 4233 C C . ARG B 1 215 ? 91.58138 36.75089 53.16088 1.000 25.75177 226 ARG B C 1
ATOM 4234 O O . ARG B 1 215 ? 92.69908 36.77839 52.63288 1.000 25.93144 226 ARG B O 1
ATOM 4242 N N . HIS B 1 216 ? 90.46348 36.99949 52.47448 1.000 24.46798 227 HIS B N 1
ATOM 4243 C CA . HIS B 1 216 ? 90.52900 37.36899 51.06450 1.000 25.67464 227 HIS B CA 1
ATOM 4244 C C . HIS B 1 216 ? 91.23261 38.70712 50.88214 1.000 25.10704 227 HIS B C 1
ATOM 4245 O O . HIS B 1 216 ? 91.99864 38.88974 49.92871 1.000 25.37581 227 HIS B O 1
ATOM 4252 N N . GLU B 1 217 ? 90.97909 39.65751 51.78491 1.000 25.26602 228 GLU B N 1
ATOM 4253 C CA . GLU B 1 217 ? 91.65921 40.94709 51.71977 1.000 26.52370 228 GLU B CA 1
ATOM 4254 C C . GLU B 1 217 ? 93.16808 40.77779 51.83761 1.000 26.17928 228 GLU B C 1
ATOM 4255 O O . GLU B 1 217 ? 93.93083 41.34597 51.04857 1.000 25.84576 228 GLU B O 1
ATOM 4261 N N . ALA B 1 218 ? 93.61589 39.99135 52.82004 1.000 24.01756 229 ALA B N 1
ATOM 4262 C CA . ALA B 1 218 ? 95.04814 39.79920 53.02695 1.000 26.84299 229 ALA B CA 1
ATOM 4263 C C . ALA B 1 218 ? 95.70605 39.15854 51.81106 1.000 25.77327 229 ALA B C 1
ATOM 4264 O O . ALA B 1 218 ? 96.85446 39.47477 51.47865 1.000 27.27523 229 ALA B O 1
ATOM 4266 N N . ALA B 1 219 ? 94.99604 38.25285 51.13629 1.000 25.06084 230 ALA B N 1
ATOM 4267 C CA . ALA B 1 219 ? 95.56768 37.58147 49.97354 1.000 25.94025 230 ALA B CA 1
ATOM 4268 C C . ALA B 1 219 ? 95.73770 38.54422 48.80460 1.000 25.49877 230 ALA B C 1
ATOM 4269 O O . ALA B 1 219 ? 96.82958 38.65627 48.23475 1.000 26.60498 230 ALA B O 1
ATOM 4271 N N . TYR B 1 220 ? 94.66447 39.24498 48.42777 1.000 24.14105 231 TYR B N 1
ATOM 4272 C CA . TYR B 1 220 ? 94.75015 40.17817 47.30805 1.000 26.43574 231 TYR B CA 1
ATOM 4273 C C . TYR B 1 220 ? 95.68230 41.34105 47.62396 1.000 25.44513 231 TYR B C 1
ATOM 4274 O O . TYR B 1 220 ? 96.37782 41.84453 46.73399 1.000 25.87994 231 TYR B O 1
ATOM 4283 N N . THR B 1 221 ? 95.70541 41.78596 48.88243 1.000 24.23308 232 THR B N 1
ATOM 4284 C CA . THR B 1 221 ? 96.65855 42.81591 49.28247 1.000 25.41887 232 THR B CA 1
ATOM 4285 C C . THR B 1 221 ? 98.09233 42.32762 49.11547 1.000 25.85950 232 THR B C 1
ATOM 4286 O O . THR B 1 221 ? 98.96885 43.08394 48.67991 1.000 25.18947 232 THR B O 1
ATOM 4290 N N . ARG B 1 222 ? 98.34803 41.06050 49.45043 1.000 24.58090 233 ARG B N 1
ATOM 4291 C CA . ARG B 1 222 ? 99.67796 40.49402 49.25351 1.000 28.02573 233 ARG B CA 1
ATOM 4292 C C . ARG B 1 222 ? 100.04146 40.40987 47.77594 1.000 25.44293 233 ARG B C 1
ATOM 4293 O O . ARG B 1 222 ? 101.21432 40.57020 47.41898 1.000 25.40160 233 ARG B O 1
ATOM 4301 N N . ILE B 1 223 ? 99.05766 40.16253 46.90754 1.000 24.39168 234 ILE B N 1
ATOM 4302 C CA . ILE B 1 223 ? 99.32342 40.11033 45.47123 1.000 24.11970 234 ILE B CA 1
ATOM 4303 C C . ILE B 1 223 ? 99.78384 41.47259 44.96669 1.000 24.17192 234 ILE B C 1
ATOM 4304 O O . ILE B 1 223 ? 100.76206 41.58023 44.21738 1.000 23.07376 234 ILE B O 1
ATOM 4309 N N . VAL B 1 224 ? 99.08097 42.53414 45.36744 1.000 23.28591 235 VAL B N 1
ATOM 4310 C CA . VAL B 1 224 ? 99.44466 43.87487 44.92000 1.000 24.96645 235 VAL B CA 1
ATOM 4311 C C . VAL B 1 224 ? 100.79260 44.28105 45.50221 1.000 25.08507 235 VAL B C 1
ATOM 4312 O O . VAL B 1 224 ? 101.58446 44.97070 44.84816 1.000 25.88084 235 VAL B O 1
ATOM 4316 N N . GLU B 1 225 ? 101.07224 43.86483 46.74079 1.000 25.59094 236 GLU B N 1
ATOM 4317 C CA . GLU B 1 225 ? 102.38698 44.10320 47.32852 1.000 26.87329 236 GLU B CA 1
ATOM 4318 C C . GLU B 1 225 ? 103.49130 43.49604 46.47211 1.000 26.50172 236 GLU B C 1
ATOM 4319 O O . GLU B 1 225 ? 104.53296 44.12517 46.25080 1.000 25.15219 236 GLU B O 1
ATOM 4325 N N . LYS B 1 226 ? 103.28268 42.27013 45.98449 1.000 24.90921 237 LYS B N 1
ATOM 4326 C CA . LYS B 1 226 ? 104.26504 41.64725 45.10297 1.000 26.30590 237 LYS B CA 1
ATOM 4327 C C . LYS B 1 226 ? 104.40387 42.42059 43.79771 1.000 26.36266 237 LYS B C 1
ATOM 4328 O O . LYS B 1 226 ? 105.51074 42.55638 43.26259 1.000 26.86670 237 LYS B O 1
ATOM 4334 N N . LEU B 1 227 ? 103.28940 42.93229 43.26757 1.000 25.11322 238 LEU B N 1
ATOM 4335 C CA . LEU B 1 227 ? 103.34818 43.71252 42.03549 1.000 24.46665 238 LEU B CA 1
ATOM 4336 C C . LEU B 1 227 ? 104.09492 45.02287 42.25085 1.000 25.76992 238 LEU B C 1
ATOM 4337 O O . LEU B 1 227 ? 104.82449 45.48134 41.36413 1.000 26.51864 238 LEU B O 1
ATOM 4342 N N . PHE B 1 228 ? 103.91813 45.64423 43.41982 1.000 25.88123 239 PHE B N 1
ATOM 4343 C CA . PHE B 1 228 ? 104.70281 46.82806 43.75449 1.000 26.41722 239 PHE B CA 1
ATOM 4344 C C . PHE B 1 228 ? 106.18925 46.50809 43.82413 1.000 27.49406 239 PHE B C 1
ATOM 4345 O O . PHE B 1 228 ? 107.02317 47.35095 43.47539 1.000 29.72668 239 PHE B O 1
ATOM 4353 N N . GLU B 1 229 ? 106.53872 45.30206 44.27471 1.000 27.50902 240 GLU B N 1
ATOM 4354 C CA . GLU B 1 229 ? 107.94252 44.91170 44.35418 1.000 28.26272 240 GLU B CA 1
ATOM 4355 C C . GLU B 1 229 ? 108.54181 44.70765 42.96719 1.000 28.21369 240 GLU B C 1
ATOM 4356 O O . GLU B 1 229 ? 109.62334 45.22476 42.66373 1.000 27.83357 240 GLU B O 1
ATOM 4362 N N . MET B 1 230 ? 107.84919 43.95761 42.10835 1.000 29.50912 241 MET B N 1
ATOM 4363 C CA . MET B 1 230 ? 108.40492 43.61082 40.80532 1.000 29.96513 241 MET B CA 1
ATOM 4364 C C . MET B 1 230 ? 108.18086 44.69847 39.76311 1.000 27.11680 241 MET B C 1
ATOM 4365 O O . MET B 1 230 ? 108.95233 44.79363 38.80160 1.000 28.30680 241 MET B O 1
ATOM 4370 N N . ASP B 1 231 ? 107.14758 45.52074 39.92631 1.000 27.11610 242 ASP B N 1
ATOM 4371 C CA . ASP B 1 231 ? 106.82609 46.56678 38.95393 1.000 27.20376 242 ASP B CA 1
ATOM 4372 C C . ASP B 1 231 ? 106.23745 47.76280 39.68437 1.000 27.29640 242 ASP B C 1
ATOM 4373 O O . ASP B 1 231 ? 105.01823 47.97083 39.69820 1.000 26.82318 242 ASP B O 1
ATOM 4378 N N . PRO B 1 232 ? 107.08545 48.57709 40.32119 1.000 28.45288 243 PRO B N 1
ATOM 4379 C CA . PRO B 1 232 ? 106.56176 49.75641 41.03275 1.000 28.34548 243 PRO B CA 1
ATOM 4380 C C . PRO B 1 232 ? 105.88541 50.75709 40.11324 1.000 28.23349 243 PRO B C 1
ATOM 4381 O O . PRO B 1 232 ? 104.85761 51.33756 40.48301 1.000 26.79573 243 PRO B O 1
ATOM 4385 N N . GLU B 1 233 ? 106.44060 50.97633 38.91939 1.000 27.57407 244 GLU B N 1
ATOM 4386 C CA . GLU B 1 233 ? 105.86070 51.94060 37.98934 1.000 30.25823 244 GLU B CA 1
ATOM 4387 C C . GLU B 1 233 ? 104.48036 51.49564 37.52062 1.000 29.55675 244 GLU B C 1
ATOM 4388 O O . GLU B 1 233 ? 103.51146 52.26039 37.59125 1.000 28.20287 244 GLU B O 1
ATOM 4394 N N . GLY B 1 234 ? 104.37547 50.25864 37.03009 1.000 28.95676 245 GLY B N 1
ATOM 4395 C CA . GLY B 1 234 ? 103.09687 49.77120 36.53563 1.000 28.57958 245 GLY B CA 1
ATOM 4396 C C . GLY B 1 234 ? 102.01845 49.73748 37.60158 1.000 27.78097 245 GLY B C 1
ATOM 4397 O O . GLY B 1 234 ? 100.87805 50.14019 37.35759 1.000 26.52146 245 GLY B O 1
ATOM 4398 N N . THR B 1 235 ? 102.36034 49.25139 38.79623 1.000 25.93554 246 THR B N 1
ATOM 4399 C CA . THR B 1 235 ? 101.36340 49.14049 39.85651 1.000 27.94776 246 THR B CA 1
ATOM 4400 C C . THR B 1 235 ? 100.93240 50.51438 40.35868 1.000 26.29937 246 THR B C 1
ATOM 4401 O O . THR B 1 235 ? 99.76008 50.71716 40.69741 1.000 25.10843 246 THR B O 1
ATOM 4405 N N . MET B 1 236 ? 101.86376 51.47085 40.41324 1.000 27.16745 247 MET B N 1
ATOM 4406 C CA . ME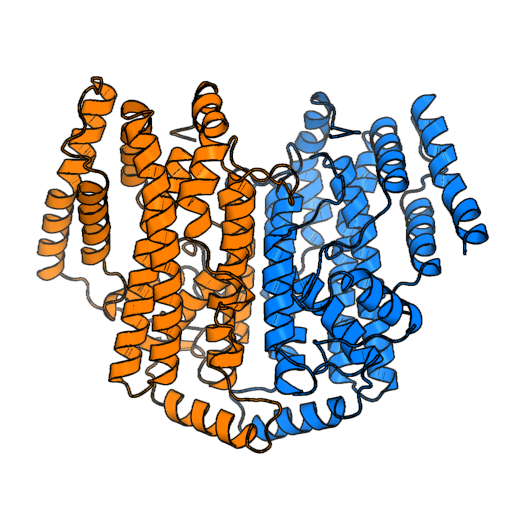T B 1 236 ? 101.50402 52.82612 40.81950 1.000 27.89915 247 MET B CA 1
ATOM 4407 C C . MET B 1 236 ? 100.56403 53.47376 39.81046 1.000 27.21177 247 MET B C 1
ATOM 4408 O O . MET B 1 236 ? 99.58068 54.11772 40.19507 1.000 26.52647 247 MET B O 1
ATOM 4413 N N . LEU B 1 237 ? 100.85554 53.32293 38.51541 1.000 26.46693 248 LEU B N 1
ATOM 4414 C CA . LEU B 1 237 ? 99.96428 53.85638 37.48999 1.000 27.14257 248 LEU B CA 1
ATOM 4415 C C . LEU B 1 237 ? 98.60356 53.17377 37.53875 1.000 27.46544 248 LEU B C 1
ATOM 4416 O O . LEU B 1 237 ? 97.57095 53.81010 37.29704 1.000 27.34152 248 LEU B O 1
ATOM 4421 N N . ALA B 1 238 ? 98.58373 51.87482 37.84704 1.000 26.43481 249 ALA B N 1
ATOM 4422 C CA . ALA B 1 238 ? 97.31647 51.16562 37.98470 1.000 27.00176 249 ALA B CA 1
ATOM 4423 C C . ALA B 1 238 ? 96.53703 51.66004 39.19667 1.000 27.35938 249 ALA B C 1
ATOM 4424 O O . ALA B 1 238 ? 95.31098 51.80926 39.13428 1.000 27.29793 249 ALA B O 1
ATOM 4426 N N . LEU B 1 239 ? 97.23026 51.91179 40.31051 1.000 27.42200 250 LEU B N 1
ATOM 4427 C CA . LEU B 1 239 ? 96.55623 52.41097 41.50499 1.000 26.67030 250 LEU B CA 1
ATOM 4428 C C . LEU B 1 239 ? 95.94447 53.78374 41.25646 1.000 26.60572 250 LEU B C 1
ATOM 4429 O O . LEU B 1 239 ? 94.82692 54.06420 41.70514 1.000 27.07954 250 LEU B O 1
ATOM 4434 N N . GLU B 1 240 ? 96.66633 54.65519 40.54741 1.000 26.87540 251 GLU B N 1
ATOM 4435 C CA . GLU B 1 240 ? 96.11236 55.95604 40.18644 1.000 27.33425 251 GLU B CA 1
ATOM 4436 C C . GLU B 1 240 ? 94.87992 55.80338 39.30544 1.000 26.61780 251 GLU B C 1
ATOM 4437 O O . GLU B 1 240 ? 93.88756 56.51943 39.48291 1.000 27.64563 251 GLU B O 1
ATOM 4443 N N . ASP B 1 241 ? 94.92572 54.87379 38.34841 1.000 27.00571 252 ASP B N 1
ATOM 4444 C CA . ASP B 1 241 ? 93.80796 54.70109 37.42698 1.000 28.70443 252 ASP B CA 1
ATOM 4445 C C . ASP B 1 241 ? 92.56584 54.19259 38.14847 1.000 27.28853 252 ASP B C 1
ATOM 4446 O O . ASP B 1 241 ? 91.44570 54.61553 37.83894 1.000 27.79368 252 ASP B O 1
ATOM 4451 N N . MET B 1 242 ? 92.74056 53.28388 39.11119 1.000 26.44261 253 MET B N 1
ATOM 4452 C CA . MET B 1 242 ? 91.59096 52.77268 39.85101 1.000 28.17967 253 MET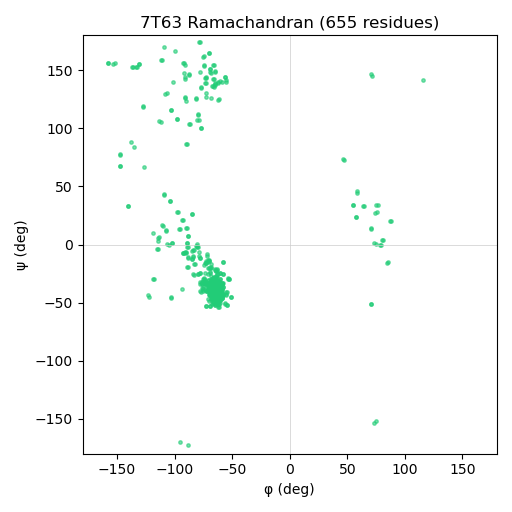 B CA 1
ATOM 4453 C C . MET B 1 242 ? 90.99387 53.84317 40.75655 1.000 28.56778 253 MET B C 1
ATOM 4454 O O . MET B 1 242 ? 89.76742 53.95124 40.87323 1.000 28.83954 253 MET B O 1
ATOM 4459 N N . MET B 1 243 ? 91.84281 54.64271 41.40792 1.000 28.50672 254 MET B N 1
ATOM 4460 C CA . MET B 1 243 ? 91.33503 55.67338 42.30720 1.000 27.38868 254 MET B CA 1
ATOM 4461 C C . MET B 1 243 ? 90.66694 56.80854 41.54260 1.000 29.33265 254 MET B C 1
ATOM 4462 O O . MET B 1 243 ? 89.73940 57.43969 42.06196 1.000 30.22642 254 MET B O 1
ATOM 4467 N N . LYS B 1 244 ? 91.11962 57.08592 40.31754 1.000 29.81450 255 LYS B N 1
ATOM 4468 C CA . LYS B 1 244 ? 90.41963 58.05662 39.48314 1.000 29.54261 255 LYS B CA 1
ATOM 4469 C C . LYS B 1 244 ? 89.04910 57.53404 39.07284 1.000 29.69704 255 LYS B C 1
ATOM 4470 O O . LYS B 1 244 ? 88.07572 58.29466 39.02676 1.000 29.89058 255 LYS B O 1
ATOM 4476 N N . LYS B 1 245 ? 88.95544 56.23839 38.76562 1.000 29.39425 256 LYS B N 1
ATOM 4477 C CA . LYS B 1 245 ? 87.67098 55.63519 38.43134 1.000 29.48992 256 LYS B CA 1
ATOM 4478 C C . LYS B 1 245 ? 86.78445 55.43404 39.65299 1.000 30.03769 256 LYS B C 1
ATOM 4479 O O . LYS B 1 245 ? 85.57575 55.23014 39.49173 1.000 32.67636 256 LYS B O 1
ATOM 4485 N N . LYS B 1 246 ? 87.36475 55.47158 40.85765 1.000 28.03436 257 LYS B N 1
ATOM 4486 C CA . LYS B 1 246 ? 86.67660 55.23747 42.12609 1.000 29.80466 257 LYS B CA 1
ATOM 4487 C C . LYS B 1 246 ? 86.29122 53.76853 42.27625 1.000 30.93930 257 LYS B C 1
ATOM 4488 O O . LYS B 1 246 ? 85.97796 53.09199 41.29022 1.000 31.14556 257 LYS B O 1
ATOM 4494 N N . ILE B 1 247 ? 86.31125 53.26751 43.50957 1.000 31.61747 258 ILE B N 1
ATOM 4495 C CA . ILE B 1 247 ? 86.00219 51.86897 43.79395 1.000 30.07545 258 ILE B CA 1
ATOM 4496 C C . ILE B 1 247 ? 84.48999 51.75653 43.95915 1.000 31.04252 258 ILE B C 1
ATOM 4497 O O . ILE B 1 247 ? 83.92913 52.14651 44.98563 1.000 34.05172 258 ILE B O 1
ATOM 4502 N N . VAL B 1 248 ? 83.82636 51.22277 42.94121 1.000 29.93893 259 VAL B N 1
ATOM 4503 C CA . VAL B 1 248 ? 82.37478 51.09215 42.93653 1.000 32.97067 259 VAL B CA 1
ATOM 4504 C C . VAL B 1 248 ? 81.99049 49.76986 43.58811 1.000 31.20082 259 VAL B C 1
ATOM 4505 O O . VAL B 1 248 ? 82.71502 48.77174 43.50135 1.000 30.82794 259 VAL B O 1
ATOM 4509 N N . MET B 1 249 ? 80.85133 49.76838 44.27475 1.000 32.12302 260 MET B N 1
ATOM 4510 C CA . MET B 1 249 ? 80.32922 48.53103 44.83315 1.000 30.82910 260 MET B CA 1
ATOM 4511 C C . MET B 1 249 ? 79.91022 47.59416 43.70118 1.000 28.27547 260 MET B C 1
ATOM 4512 O O . MET B 1 249 ? 79.29913 48.03788 42.72361 1.000 27.22311 260 MET B O 1
ATOM 4517 N N . PRO B 1 250 ? 80.23874 46.30189 43.79458 1.000 29.36966 261 PRO B N 1
ATOM 4518 C CA . PRO B 1 250 ? 79.95894 45.38918 42.67160 1.000 30.23318 261 PRO B CA 1
ATOM 4519 C C . PRO B 1 250 ? 78.49481 45.32101 42.26731 1.000 27.94754 261 PRO B C 1
ATOM 4520 O O . PRO B 1 250 ? 78.19965 44.99605 41.11081 1.000 28.29079 261 PRO B O 1
ATOM 4524 N N . SER B 1 251 ? 77.56716 45.61474 43.17815 1.000 27.67801 262 SER B N 1
ATOM 4525 C CA . SER B 1 251 ? 76.13764 45.52081 42.90806 1.000 27.59927 262 SER B CA 1
ATOM 4526 C C . SER B 1 251 ? 75.52038 46.86488 42.52966 1.000 27.76414 262 SER B C 1
ATOM 4527 O O . SER B 1 251 ? 74.32982 47.08904 42.77349 1.000 27.17485 262 SER B O 1
ATOM 4530 N N . HIS B 1 252 ? 76.30506 47.76744 41.93691 1.000 29.00705 263 HIS B N 1
ATOM 4531 C CA . HIS B 1 252 ? 75.83343 49.12926 41.70680 1.000 28.97952 263 HIS B CA 1
ATOM 4532 C C . HIS B 1 252 ? 74.74885 49.23679 40.63697 1.000 29.43840 263 HIS B C 1
ATOM 4533 O O . HIS B 1 252 ? 74.11413 50.29257 40.54119 1.000 29.42827 263 HIS B O 1
ATOM 4540 N N . LEU B 1 253 ? 74.51442 48.19669 39.83631 1.000 29.85419 264 LEU B N 1
ATOM 4541 C CA . LEU B 1 253 ? 73.42678 48.20688 38.86349 1.000 29.16606 264 LEU B CA 1
ATOM 4542 C C . LEU B 1 253 ? 72.15584 47.53876 39.37557 1.000 28.97003 264 LEU B C 1
ATOM 4543 O O . LEU B 1 253 ? 71.26068 47.25227 38.57404 1.000 29.12926 264 LEU B O 1
ATOM 4548 N N . MET B 1 254 ? 72.05079 47.28041 40.67720 1.000 28.12307 265 MET B N 1
ATOM 4549 C CA . MET B 1 254 ? 70.90249 46.54297 41.18840 1.000 27.75614 265 MET B CA 1
ATOM 4550 C C . MET B 1 254 ? 69.61413 47.34057 41.01185 1.000 28.16334 265 MET B C 1
ATOM 4551 O O . MET B 1 254 ? 69.59500 48.56804 41.14488 1.000 30.20828 265 MET B O 1
ATOM 4556 N N . HIS B 1 255 ? 68.53617 46.62844 40.69033 1.000 28.48109 266 HIS B N 1
ATOM 4557 C CA . HIS B 1 255 ? 67.19309 47.19137 40.69891 1.000 29.92922 266 HIS B CA 1
ATOM 4558 C C . HIS B 1 255 ? 66.19735 46.04946 40.84201 1.000 29.02256 266 HIS B C 1
ATOM 4559 O O . HIS B 1 255 ? 66.49036 44.90102 40.49990 1.000 29.11721 266 HIS B O 1
ATOM 4566 N N . ASP B 1 256 ? 65.01313 46.38134 41.35997 1.000 28.68584 267 ASP B N 1
ATOM 4567 C CA . ASP B 1 256 ? 64.00749 45.38893 41.72239 1.000 30.10514 267 ASP B CA 1
ATOM 4568 C C . ASP B 1 256 ? 62.77896 45.42425 40.81743 1.000 30.99409 267 ASP B C 1
ATOM 4569 O O . ASP B 1 256 ? 61.73630 44.86925 41.17678 1.000 32.66153 267 ASP B O 1
ATOM 4574 N N . GLY B 1 257 ? 62.87756 46.05891 39.65220 1.000 30.96644 268 GLY B N 1
ATOM 4575 C CA . GLY B 1 257 ? 61.73854 46.21102 38.77006 1.000 33.98065 268 GLY B CA 1
ATOM 4576 C C . GLY B 1 257 ? 60.71354 47.23443 39.20522 1.000 34.15862 268 GLY B C 1
ATOM 4577 O O . GLY B 1 257 ? 59.70983 47.41559 38.50585 1.000 38.05718 268 GLY B O 1
ATOM 4578 N N . LYS B 1 258 ? 60.92907 47.90429 40.33170 1.000 38.60298 269 LYS B N 1
ATOM 4579 C CA . LYS B 1 258 ? 60.06800 48.96788 40.83792 1.000 39.69778 269 LYS B CA 1
ATOM 4580 C C . LYS B 1 258 ? 60.80867 50.27620 41.04766 1.000 39.96920 269 LYS B C 1
ATOM 4581 O O . LYS B 1 258 ? 60.28905 51.33812 40.69322 1.000 40.13052 269 LYS B O 1
ATOM 4587 N N . ASP B 1 259 ? 62.00929 50.22872 41.61611 1.000 35.44084 270 ASP B N 1
ATOM 4588 C CA . ASP B 1 259 ? 62.78729 51.43050 41.88325 1.000 34.45173 270 ASP B CA 1
ATOM 4589 C C . ASP B 1 259 ? 64.00648 51.44793 40.97375 1.000 33.22404 270 ASP B C 1
ATOM 4590 O O . ASP B 1 259 ? 64.95399 50.68145 41.20712 1.000 32.70101 270 ASP B O 1
ATOM 4595 N N . PRO B 1 260 ? 64.02704 52.28304 39.93083 1.000 33.23521 271 PRO B N 1
ATOM 4596 C CA . PRO B 1 260 ? 65.23375 52.37973 39.09138 1.000 34.01708 271 PRO B CA 1
ATOM 4597 C C . PRO B 1 260 ? 66.46318 52.83384 39.85550 1.000 34.33476 271 PRO B C 1
ATOM 4598 O O . PRO B 1 260 ? 67.58590 52.53137 39.43253 1.000 35.07980 271 PRO B O 1
ATOM 4602 N N . ASP B 1 261 ? 66.28886 53.54749 40.96576 1.000 34.36356 272 ASP B N 1
ATOM 4603 C CA . ASP B 1 261 ? 67.39144 54.02755 41.79624 1.000 35.10184 272 ASP B CA 1
ATOM 4604 C C . ASP B 1 261 ? 67.54383 53.19278 43.06037 1.000 32.61420 272 ASP B C 1
ATOM 4605 O O . ASP B 1 261 ? 67.84380 53.72345 44.13351 1.000 34.39103 272 ASP B O 1
ATOM 4610 N N . LEU B 1 262 ? 67.32897 51.87813 42.95245 1.000 30.99612 273 LEU B N 1
ATOM 4611 C CA . LEU B 1 262 ? 67.36403 51.01182 44.12769 1.000 31.37602 273 LEU B CA 1
ATOM 4612 C C . LEU B 1 262 ? 68.72677 51.04383 44.80866 1.000 30.66814 273 LEU B C 1
ATOM 4613 O O . LEU B 1 262 ? 68.80992 51.08496 46.04209 1.000 29.35412 273 LEU B O 1
ATOM 4618 N N . PHE B 1 263 ? 69.80647 51.01458 44.02403 1.000 31.08696 274 PHE B N 1
ATOM 4619 C CA . PHE B 1 263 ? 71.14475 51.01006 44.60758 1.000 31.82449 274 PHE B CA 1
ATOM 4620 C C . PHE B 1 263 ? 71.40631 52.28640 45.39772 1.000 31.01161 274 PHE B C 1
ATOM 4621 O O . PHE B 1 263 ? 71.87614 52.23695 46.54042 1.000 29.33540 274 PHE B O 1
ATOM 4629 N N . GLN B 1 264 ? 71.11793 53.44367 44.79608 1.000 32.30945 275 GLN B N 1
ATOM 4630 C CA . GLN B 1 264 ? 71.32194 54.71273 45.48832 1.000 33.05951 275 GLN B CA 1
ATOM 4631 C C . GLN B 1 264 ? 70.49221 54.78689 46.76415 1.000 32.19169 275 GLN B C 1
ATOM 4632 O O . GLN B 1 264 ? 70.96542 55.28226 47.79378 1.000 32.13130 275 GLN B O 1
ATOM 4638 N N . HIS B 1 265 ? 69.25225 54.29475 46.71795 1.000 30.87096 276 HIS B N 1
ATOM 4639 C CA . HIS B 1 265 ? 68.40389 54.32593 47.90472 1.000 30.64259 276 HIS B CA 1
ATOM 4640 C C . HIS B 1 265 ? 68.87772 53.32288 48.94972 1.000 29.94806 276 HIS B C 1
ATOM 4641 O O . HIS B 1 265 ? 68.86315 53.61724 50.15076 1.000 30.44722 276 HIS B O 1
ATOM 4648 N N . PHE B 1 266 ? 69.29526 52.13113 48.51490 1.000 28.80741 277 PHE B N 1
ATOM 4649 C CA . PHE B 1 266 ? 69.86395 51.16489 49.44965 1.000 28.72459 277 PHE B CA 1
ATOM 4650 C C . PHE B 1 266 ? 71.16519 51.67940 50.05271 1.000 28.73526 277 PHE B C 1
ATOM 4651 O O . PHE B 1 266 ? 71.40582 51.51971 51.25541 1.000 28.17049 277 PHE B O 1
ATOM 4659 N N . SER B 1 267 ? 72.02060 52.29298 49.23062 1.000 27.92954 278 SER B N 1
ATOM 4660 C CA . SER B 1 267 ? 73.29112 52.80790 49.73241 1.000 30.45171 278 SER B CA 1
ATOM 4661 C C . SER B 1 267 ? 73.07346 53.89101 50.78078 1.000 30.35849 278 SER B C 1
ATOM 4662 O O . SER B 1 267 ? 73.80406 53.95705 51.77649 1.000 32.81683 278 SER B O 1
ATOM 4665 N N . ALA B 1 268 ? 72.07644 54.75398 50.57072 1.000 29.70093 279 ALA B N 1
ATOM 4666 C CA . ALA B 1 268 ? 71.78703 55.80050 51.54527 1.000 30.44727 279 ALA B CA 1
ATOM 4667 C C . ALA B 1 268 ? 71.35108 55.20795 52.87911 1.000 32.29608 279 ALA B C 1
ATOM 4668 O O . ALA B 1 268 ? 71.80190 55.65302 53.94064 1.000 31.85060 279 ALA B O 1
ATOM 4670 N N . VAL B 1 269 ? 70.47419 54.20170 52.84455 1.000 30.50865 280 VAL B N 1
ATOM 4671 C CA . VAL B 1 269 ? 70.03620 53.54974 54.07616 1.000 29.81552 280 VAL B CA 1
ATOM 4672 C C . VAL B 1 269 ? 71.20521 52.84723 54.75462 1.000 30.52744 280 VAL B C 1
ATOM 4673 O O . VAL B 1 269 ? 71.37274 52.92857 55.97806 1.000 30.05006 280 VAL B O 1
ATOM 4677 N N . SER B 1 270 ? 72.03084 52.14593 53.97317 1.000 27.44105 281 SER B N 1
ATOM 4678 C CA . SER B 1 270 ? 73.15571 51.41571 54.54956 1.000 29.22884 281 SER B CA 1
ATOM 4679 C C . SER B 1 270 ? 74.16567 52.36230 55.18729 1.000 31.73768 281 SER B C 1
ATOM 4680 O O . SER B 1 270 ? 74.65322 52.10695 56.29456 1.000 30.11077 281 SER B O 1
ATOM 4683 N N . GLN B 1 271 ? 74.48913 53.46483 54.50747 1.000 30.47608 282 GLN B N 1
ATOM 4684 C CA . GLN B 1 271 ? 75.45579 54.40895 55.05864 1.000 32.47618 282 GLN B CA 1
ATOM 4685 C C . GLN B 1 271 ? 74.86122 55.23342 56.19390 1.000 32.22057 282 GLN B C 1
ATOM 4686 O O . GLN B 1 271 ? 75.59312 55.65299 57.09803 1.000 30.13703 282 GLN B O 1
ATOM 4692 N N . ARG B 1 272 ? 73.54936 55.48592 56.16249 1.000 31.88053 283 ARG B N 1
ATOM 4693 C CA . ARG B 1 272 ? 72.90498 56.17207 57.27898 1.000 31.42640 283 ARG B CA 1
ATOM 4694 C C . ARG B 1 272 ? 73.06283 55.38249 58.57191 1.000 32.59879 283 ARG B C 1
ATOM 4695 O O . ARG B 1 272 ? 73.20174 55.96548 59.65386 1.000 32.03977 283 ARG B O 1
ATOM 4703 N N . LEU B 1 273 ? 73.04444 54.05510 58.47859 1.000 30.14113 284 LEU B N 1
ATOM 4704 C CA . LEU B 1 273 ? 73.20442 53.18947 59.63851 1.000 32.45662 284 LEU B CA 1
ATOM 4705 C C . LEU B 1 273 ? 74.66039 53.01144 60.04823 1.000 32.74632 284 LEU B C 1
ATOM 4706 O O . LEU B 1 273 ? 74.92746 52.31440 61.03348 1.000 33.24282 284 LEU B O 1
ATOM 4711 N N . GLY B 1 274 ? 75.59952 53.61643 59.32525 1.000 29.08583 285 GLY B N 1
ATOM 4712 C CA . GLY B 1 274 ? 77.00597 53.48346 59.64392 1.000 28.22403 285 GLY B CA 1
ATOM 4713 C C . GLY B 1 274 ? 77.69918 52.29843 59.01449 1.000 30.92743 285 GLY B C 1
ATOM 4714 O O . GLY B 1 274 ? 78.75290 51.88275 59.50984 1.000 32.16860 285 GLY B O 1
ATOM 4715 N N . ILE B 1 275 ? 77.14698 51.73904 57.94299 1.000 30.60736 286 ILE B N 1
ATOM 4716 C CA . ILE B 1 275 ? 77.72421 50.58488 57.26450 1.000 32.05689 286 ILE B CA 1
ATOM 4717 C C . ILE B 1 275 ? 78.51291 51.09150 56.06364 1.000 33.55911 286 ILE B C 1
ATOM 4718 O O . ILE B 1 275 ? 77.92914 51.52335 55.06296 1.000 33.76857 286 ILE B O 1
ATOM 4723 N N . TYR B 1 276 ? 79.83982 51.01808 56.16227 1.000 33.24962 287 TYR B N 1
ATOM 4724 C CA . TYR B 1 276 ? 80.76898 51.47938 55.12990 1.000 33.63628 287 TYR B CA 1
ATOM 4725 C C . TYR B 1 276 ? 80.37889 52.86754 54.61354 1.000 34.08050 287 TYR B C 1
ATOM 4726 O O . TYR B 1 276 ? 79.87983 53.04364 53.50217 1.000 33.77074 287 TYR B O 1
ATOM 4735 N N . THR B 1 277 ? 80.62992 53.85564 55.46579 1.000 34.11990 288 THR B N 1
ATOM 4736 C CA . THR B 1 277 ? 80.35037 55.23860 55.12071 1.000 35.04090 288 THR B CA 1
ATOM 4737 C C . THR B 1 277 ? 81.43732 55.78776 54.19867 1.000 35.15273 288 THR B C 1
ATOM 4738 O O . THR B 1 277 ? 82.44447 55.13235 53.91562 1.000 33.70476 288 THR B O 1
ATOM 4742 N N . ALA B 1 278 ? 81.21475 57.01457 53.71817 1.000 36.84565 289 ALA B N 1
ATOM 4743 C CA . ALA B 1 278 ? 82.23005 57.68805 52.91529 1.000 37.21850 289 ALA B CA 1
ATOM 4744 C C . ALA B 1 278 ? 83.51253 57.90041 53.70701 1.000 36.66375 289 ALA B C 1
ATOM 4745 O O . ALA B 1 278 ? 84.60794 57.87627 53.13366 1.000 38.80614 289 ALA B O 1
ATOM 4747 N N . ARG B 1 279 ? 83.39620 58.11388 55.02029 1.000 37.86204 290 ARG B N 1
ATOM 4748 C CA . ARG B 1 279 ? 84.58256 58.23686 55.86041 1.000 38.15164 290 ARG B CA 1
ATOM 4749 C C . ARG B 1 279 ? 85.39266 56.94718 55.85515 1.000 38.47410 290 ARG B C 1
ATOM 4750 O O . ARG B 1 279 ? 86.62893 56.98055 55.84834 1.000 37.15849 290 ARG B O 1
ATOM 4758 N N . GLU B 1 280 ? 84.71359 55.79952 55.85325 1.000 36.91726 291 GLU B N 1
ATOM 4759 C CA . GLU B 1 280 ? 85.40375 54.51704 55.84757 1.000 35.83771 291 GLU B CA 1
ATOM 4760 C C . GLU B 1 280 ? 85.92632 54.14525 54.46694 1.000 34.86462 291 GLU B C 1
ATOM 4761 O O . GLU B 1 280 ? 86.87642 53.36095 54.37096 1.000 32.46270 291 GLU B O 1
ATOM 4767 N N . TYR B 1 281 ? 85.32500 54.68214 53.40211 1.000 34.04350 292 TYR B N 1
ATOM 4768 C CA . TYR B 1 281 ? 85.92510 54.56518 52.07783 1.000 32.62983 292 TYR B CA 1
ATOM 4769 C C . TYR B 1 281 ? 87.31154 55.19493 52.05912 1.000 33.61800 292 TYR B C 1
ATOM 4770 O O . TYR B 1 281 ? 88.23934 54.65971 51.44118 1.000 31.28147 292 TYR B O 1
ATOM 4779 N N . THR B 1 282 ? 87.46912 56.33718 52.73280 1.000 33.63128 293 THR B N 1
ATOM 4780 C CA . THR B 1 282 ? 88.77942 56.96964 52.83106 1.000 36.01189 293 THR B CA 1
ATOM 4781 C C . THR B 1 282 ? 89.69374 56.20855 53.78441 1.000 35.05905 293 THR B C 1
ATOM 4782 O O . THR B 1 282 ? 90.91176 56.16474 53.57275 1.000 33.71419 293 THR B O 1
ATOM 4786 N N . ASP B 1 283 ? 89.12598 55.60131 54.83110 1.000 33.90521 294 ASP B N 1
ATOM 4787 C CA . ASP B 1 283 ? 89.92275 54.78959 55.74649 1.000 35.01846 294 ASP B CA 1
ATOM 4788 C C . ASP B 1 283 ? 90.59238 53.62969 55.02012 1.000 33.68981 294 ASP B C 1
ATOM 4789 O O . ASP B 1 283 ? 91.74068 53.28143 55.31782 1.000 32.33968 294 ASP B O 1
ATOM 4794 N N . VAL B 1 284 ? 89.88734 53.01564 54.06696 1.000 30.93224 295 VAL B N 1
ATOM 4795 C CA . VAL B 1 284 ? 90.45958 51.90147 53.31532 1.000 29.27830 295 VAL B CA 1
ATOM 4796 C C . VAL B 1 284 ? 91.64534 52.37329 52.48353 1.000 30.19398 295 VAL B C 1
ATOM 4797 O O . VAL B 1 284 ? 92.69080 51.71295 52.43571 1.000 31.18194 295 VAL B O 1
ATOM 4801 N N . LEU B 1 285 ? 91.49978 53.51770 51.81140 1.000 30.59767 296 LEU B N 1
ATOM 4802 C CA . LEU B 1 285 ? 92.59572 54.06346 51.01552 1.000 31.18497 296 LEU B CA 1
ATOM 4803 C C . LEU B 1 285 ? 93.81741 54.34822 51.88131 1.000 32.35136 296 LEU B C 1
ATOM 4804 O O . LEU B 1 285 ? 94.94607 53.99926 51.51571 1.000 33.01756 296 LEU B O 1
ATOM 4809 N N . GLU B 1 286 ? 93.61108 54.99170 53.03384 1.000 32.46834 297 GLU B N 1
ATOM 4810 C CA . GLU B 1 286 ? 94.72708 55.28775 53.92752 1.000 34.47233 297 GLU B CA 1
ATOM 4811 C C . GLU B 1 286 ? 95.40444 54.01185 54.41114 1.000 33.83524 297 GLU B C 1
ATOM 4812 O O . GLU B 1 286 ? 96.63371 53.96331 54.53936 1.000 34.55201 297 GLU B O 1
ATOM 4818 N N . HIS B 1 287 ? 94.61899 52.96960 54.69077 1.000 31.53184 298 HIS B N 1
ATOM 4819 C CA . HIS B 1 287 ? 95.20046 51.69766 55.10714 1.000 33.66080 298 HIS B CA 1
ATOM 4820 C C . HIS B 1 287 ? 96.01744 51.07302 53.98256 1.000 31.54183 298 HIS B C 1
ATOM 4821 O O . HIS B 1 287 ? 97.13909 50.60215 54.20434 1.000 32.16070 298 HIS B O 1
ATOM 4828 N N . LEU B 1 288 ? 95.46889 51.05849 52.76459 1.000 31.44460 299 LEU B N 1
ATOM 4829 C CA . LEU B 1 288 ? 96.18553 50.46386 51.64100 1.000 30.53434 299 LEU B CA 1
ATOM 4830 C C . LEU B 1 288 ? 97.43097 51.26362 51.28164 1.000 31.08502 299 LEU B C 1
ATOM 4831 O O . LEU B 1 288 ? 98.43821 50.68274 50.86151 1.000 29.32503 299 LEU B O 1
ATOM 4836 N N . ILE B 1 289 ? 97.38187 52.58851 51.43446 1.000 31.37451 300 ILE B N 1
ATOM 4837 C CA . ILE B 1 289 ? 98.57315 53.40836 51.22672 1.000 31.93569 300 ILE B CA 1
ATOM 4838 C C . ILE B 1 289 ? 99.66235 53.01667 52.21800 1.000 33.17949 300 ILE B C 1
ATOM 4839 O O . ILE B 1 289 ? 100.83258 52.85232 51.85249 1.000 35.00061 300 ILE B O 1
ATOM 4844 N N . ALA B 1 290 ? 99.28959 52.84987 53.48908 1.000 32.20270 301 ALA B N 1
ATOM 4845 C CA . ALA B 1 290 ? 100.27214 52.47825 54.50179 1.000 31.71222 301 ALA B CA 1
ATOM 4846 C C . ALA B 1 290 ? 100.70243 51.02384 54.35428 1.000 31.19873 301 ALA B C 1
ATOM 4847 O O . ALA B 1 290 ? 101.88406 50.70192 54.52685 1.000 33.06023 301 ALA B O 1
ATOM 4849 N N . ARG B 1 291 ? 99.75991 50.12956 54.04374 1.000 32.67401 302 ARG B N 1
ATOM 4850 C CA . ARG B 1 291 ? 100.10438 48.71848 53.89325 1.000 32.84150 302 ARG B CA 1
ATOM 4851 C C . ARG B 1 291 ? 101.02299 48.48992 52.69850 1.000 31.42783 302 ARG B C 1
ATOM 4852 O O . ARG B 1 291 ? 102.01322 47.75636 52.80186 1.000 32.36684 302 ARG B O 1
ATOM 4860 N N . TRP B 1 292 ? 100.71958 49.11040 51.56124 1.000 28.45439 303 TRP B N 1
ATOM 4861 C CA . TRP B 1 292 ? 101.55357 48.96533 50.37557 1.000 30.08230 303 TRP B CA 1
ATOM 4862 C C . TRP B 1 292 ? 102.74608 49.91143 50.37072 1.000 33.48615 303 TRP B C 1
ATOM 4863 O O . TRP B 1 292 ? 103.58687 49.81431 49.47006 1.000 32.22258 303 TRP B O 1
ATOM 4874 N N . GLY B 1 293 ? 102.84500 50.80541 51.34975 1.000 32.31515 304 GLY B N 1
ATOM 4875 C CA . GLY B 1 293 ? 103.91632 51.78903 51.36624 1.000 33.20564 304 GLY B CA 1
ATOM 4876 C C . GLY B 1 293 ? 103.93576 52.67255 50.13920 1.000 36.36551 304 GLY B C 1
ATOM 4877 O O . GLY B 1 293 ? 105.00517 52.91042 49.56380 1.000 36.09322 304 GLY B O 1
ATOM 4878 N N . VAL B 1 294 ? 102.76534 53.16191 49.72030 1.000 33.26173 305 VAL B N 1
ATOM 4879 C CA . VAL B 1 294 ? 102.66236 53.92149 48.47723 1.000 34.94521 305 VAL B CA 1
ATOM 4880 C C . VAL B 1 294 ? 103.48287 55.20194 48.55201 1.000 37.22745 305 VAL B C 1
ATOM 4881 O O . VAL B 1 294 ? 104.07384 55.63205 47.55318 1.000 33.86894 305 VAL B O 1
ATOM 4885 N N . ASP B 1 295 ? 103.55393 55.81816 49.73189 1.000 37.31000 306 ASP B N 1
ATOM 4886 C CA . ASP B 1 295 ? 104.27314 57.07343 49.90413 1.000 38.63690 306 ASP B CA 1
ATOM 4887 C C . ASP B 1 295 ? 105.78112 56.88838 50.01004 1.000 40.60294 306 ASP B C 1
ATOM 4888 O O . ASP B 1 295 ? 106.50887 57.88697 50.02993 1.000 43.71544 306 ASP B O 1
ATOM 4893 N N . LYS B 1 296 ? 106.26796 55.64967 50.07306 1.000 40.07404 307 LYS B N 1
ATOM 4894 C CA . LYS B 1 296 ? 107.68948 55.38067 50.23315 1.000 39.28098 307 LYS B CA 1
ATOM 4895 C C . LYS B 1 296 ? 108.30523 54.68367 49.02966 1.000 40.82997 307 LYS B C 1
ATOM 4896 O O . LYS B 1 296 ? 109.49306 54.34568 49.06993 1.000 42.28081 307 LYS B O 1
ATOM 4902 N N . ILE B 1 297 ? 107.53908 54.45843 47.96310 1.000 40.63574 308 ILE B N 1
ATOM 4903 C CA . ILE B 1 297 ? 108.06824 53.74484 46.80825 1.000 39.69243 308 ILE B CA 1
ATOM 4904 C C . ILE B 1 297 ? 109.03876 54.63906 46.04941 1.000 42.01180 308 ILE B C 1
ATOM 4905 O O . ILE B 1 297 ? 108.70315 55.76793 45.66781 1.000 43.00110 308 ILE B O 1
ATOM 4910 N N . MET B 1 298 ? 110.24419 54.13269 45.81854 1.000 45.67279 309 MET B N 1
ATOM 4911 C CA . MET B 1 298 ? 111.30006 54.84113 45.11084 1.000 46.34190 309 MET B CA 1
ATOM 4912 C C . MET B 1 298 ? 111.52570 54.21475 43.73852 1.000 46.69446 309 MET B C 1
ATOM 4913 O O . MET B 1 298 ? 111.00587 53.14121 43.42285 1.000 48.90378 309 MET B O 1
ATOM 4918 N N . GLY B 1 299 ? 112.31655 54.90273 42.91800 1.000 51.10261 310 GLY B N 1
ATOM 4919 C CA . GLY B 1 299 ? 112.64422 54.39597 41.59883 1.000 52.90269 310 GLY B CA 1
ATOM 4920 C C . GLY B 1 299 ? 111.53971 54.52055 40.57745 1.000 51.47575 310 GLY B C 1
ATOM 4921 O O . GLY B 1 299 ? 111.47574 53.72013 39.63994 1.000 52.92348 310 GLY B O 1
ATOM 4922 N N . LEU B 1 300 ? 110.66604 55.50449 40.73431 1.000 46.01144 311 LEU B N 1
ATOM 4923 C CA . LEU B 1 300 ? 109.58538 55.77851 39.80310 1.000 43.91465 311 LEU B CA 1
ATOM 4924 C C . LEU B 1 300 ? 110.04578 56.77976 38.75129 1.000 42.96468 311 LEU B C 1
ATOM 4925 O O . LEU B 1 300 ? 110.95594 57.58027 38.97819 1.000 44.64803 311 LEU B O 1
ATOM 4930 N N . ARG B 1 301 ? 109.40395 56.72804 37.58874 1.000 39.51646 312 ARG B N 1
ATOM 4931 C CA . ARG B 1 301 ? 109.65004 57.72593 36.56233 1.000 42.15329 312 ARG B CA 1
ATOM 4932 C C . ARG B 1 301 ? 108.69644 58.89570 36.79252 1.000 38.52524 312 ARG B C 1
ATOM 4933 O O . ARG B 1 301 ? 107.99212 58.95563 37.80353 1.000 37.71237 312 ARG B O 1
ATOM 4941 N N . ASP B 1 302 ? 108.66265 59.84313 35.85392 1.000 40.18287 313 ASP B N 1
ATOM 4942 C CA . ASP B 1 302 ? 107.82156 61.02146 36.03663 1.000 41.14229 313 ASP B CA 1
ATOM 4943 C C . ASP B 1 302 ? 106.34539 60.65177 36.05807 1.000 38.21362 313 ASP B C 1
ATOM 4944 O O . ASP B 1 302 ? 105.57785 61.19854 36.85742 1.000 37.39615 313 ASP B O 1
ATOM 4949 N N . GLU B 1 303 ? 105.92925 59.72688 35.18989 1.000 37.67611 314 GLU B N 1
ATOM 4950 C CA . GLU B 1 303 ? 104.52865 59.31809 35.16838 1.000 37.89681 314 GLU B CA 1
ATOM 4951 C C . GLU B 1 303 ? 104.14463 58.61190 36.46244 1.000 35.18553 314 GLU B C 1
ATOM 4952 O O . GLU B 1 303 ? 103.08225 58.88519 37.03293 1.000 32.70551 314 GLU B O 1
ATOM 4958 N N . GLY B 1 304 ? 104.99567 57.70051 36.93926 1.000 34.77044 315 GLY B N 1
ATOM 4959 C CA . GLY B 1 304 ? 104.73346 57.04128 38.20650 1.000 33.65709 315 GLY B CA 1
ATOM 4960 C C . GLY B 1 304 ? 104.82218 57.98361 39.38860 1.000 32.32233 315 GLY B C 1
ATOM 4961 O O . GLY B 1 304 ? 104.12094 57.79974 40.38802 1.000 31.71743 315 GLY B O 1
ATOM 4962 N N . ARG B 1 305 ? 105.68483 58.99857 39.29600 1.000 33.43198 316 ARG B N 1
ATOM 4963 C CA . ARG B 1 305 ? 105.80014 59.98388 40.36611 1.000 34.48126 316 ARG B CA 1
ATOM 4964 C C . ARG B 1 305 ? 104.53862 60.83197 40.47730 1.000 34.28507 316 ARG B C 1
ATOM 4965 O O . ARG B 1 305 ? 104.08720 61.14184 41.58650 1.000 31.62385 316 ARG B O 1
ATOM 4973 N N . ARG B 1 306 ? 103.95083 61.20851 39.33936 1.000 33.55749 317 ARG B N 1
ATOM 4974 C CA . ARG B 1 306 ? 102.68748 61.93874 39.36326 1.000 32.69759 317 ARG B CA 1
ATOM 4975 C C . ARG B 1 306 ? 101.56256 61.07065 39.91035 1.000 32.67973 317 ARG B C 1
ATOM 4976 O O . ARG B 1 306 ? 100.70087 61.55534 40.65313 1.000 32.19727 317 ARG B O 1
ATOM 4984 N N . ALA B 1 307 ? 101.55151 59.78591 39.54755 1.000 31.40813 318 ALA B N 1
ATOM 4985 C CA . ALA B 1 307 ? 100.56646 58.86685 40.10625 1.000 31.56682 318 ALA B CA 1
ATOM 4986 C C . ALA B 1 307 ? 100.74725 58.71250 41.61031 1.000 31.34737 318 ALA B C 1
ATOM 4987 O O . ALA B 1 307 ? 99.76438 58.65123 42.35861 1.000 30.92335 318 ALA B O 1
ATOM 4989 N N . GLN B 1 308 ? 101.99850 58.64415 42.07120 1.000 30.86457 319 GLN B N 1
ATOM 4990 C CA . GLN B 1 308 ? 102.25420 58.51705 43.50212 1.000 32.45568 319 GLN B CA 1
ATOM 4991 C C . GLN B 1 308 ? 101.79299 59.75611 44.25970 1.000 31.24573 319 GLN B C 1
ATOM 4992 O O . GLN B 1 308 ? 101.18693 59.64740 45.33233 1.000 30.15947 319 GLN B O 1
ATOM 4998 N N . ASP B 1 309 ? 102.07231 60.94476 43.71838 1.000 30.81579 320 ASP B N 1
ATOM 4999 C CA . ASP B 1 309 ? 101.64240 62.17530 44.37476 1.000 31.72121 320 ASP B CA 1
ATOM 5000 C C . ASP B 1 309 ? 100.12797 62.33708 44.33598 1.000 31.54313 320 ASP B C 1
ATOM 5001 O O . ASP B 1 309 ? 99.54408 62.90711 45.26469 1.000 32.95841 320 ASP B O 1
ATOM 5006 N N . TYR B 1 310 ? 99.47882 61.85211 43.27528 1.000 29.67106 321 TYR B N 1
ATOM 5007 C CA . TYR B 1 310 ? 98.02258 61.91814 43.20219 1.000 31.03557 321 TYR B CA 1
ATOM 5008 C C . TYR B 1 310 ? 97.37694 61.04697 44.27258 1.000 30.34394 321 TYR B C 1
ATOM 5009 O O . TYR B 1 310 ? 96.49354 61.50366 45.00771 1.000 31.28855 321 TYR B O 1
ATOM 5018 N N . VAL B 1 311 ? 97.79874 59.78420 44.36616 1.000 30.77908 322 VAL B N 1
ATOM 5019 C CA . VAL B 1 311 ? 97.16836 58.84894 45.29581 1.000 30.76146 322 VAL B CA 1
ATOM 5020 C C . VAL B 1 311 ? 97.38691 59.29904 46.73540 1.000 30.71048 322 VAL B C 1
ATOM 5021 O O . VAL B 1 311 ? 96.45838 59.30226 47.55245 1.000 32.70183 322 VAL B O 1
ATOM 5025 N N . CYS B 1 312 ? 98.61895 59.69205 47.06628 1.000 31.30184 323 CYS B N 1
ATOM 5026 C CA . CYS B 1 312 ? 98.93137 60.08977 48.43401 1.000 34.49843 323 CYS B CA 1
ATOM 5027 C C . CYS B 1 312 ? 98.28790 61.41533 48.82077 1.000 34.42746 323 CYS B C 1
ATOM 5028 O O . CYS B 1 312 ? 98.15004 61.69537 50.01615 1.000 33.38492 323 CYS B O 1
ATOM 5031 N N . GLY B 1 313 ? 97.89395 62.23431 47.84583 1.000 33.78942 324 GLY B N 1
ATOM 5032 C CA . GLY B 1 313 ? 97.16988 63.45734 48.13837 1.000 32.59935 324 GLY B CA 1
ATOM 5033 C C . GLY B 1 313 ? 95.67451 63.29311 48.29091 1.000 35.02810 324 GLY B C 1
ATOM 5034 O O . GLY B 1 313 ? 95.00646 64.21819 48.76226 1.000 35.89960 324 GLY B O 1
ATOM 5035 N N . LEU B 1 314 ? 95.13790 62.13934 47.89693 1.000 33.87326 325 LEU B N 1
ATOM 5036 C CA . LEU B 1 314 ? 93.69574 61.92174 47.97568 1.000 34.71503 325 LEU B CA 1
ATOM 5037 C C . LEU B 1 314 ? 93.14081 61.91006 49.39805 1.000 36.77427 325 LEU B C 1
ATOM 5038 O O . LEU B 1 314 ? 92.06887 62.50487 49.60830 1.000 35.90253 325 LEU B O 1
ATOM 5043 N N . PRO B 1 315 ? 93.76885 61.26157 50.39311 1.000 35.52399 326 PRO B N 1
ATOM 5044 C CA . PRO B 1 315 ? 93.15876 61.24366 51.73688 1.000 36.61918 326 PRO B CA 1
ATOM 5045 C C . PRO B 1 315 ? 92.86730 62.61897 52.31452 1.000 39.53835 326 PRO B C 1
ATOM 5046 O O . PRO B 1 315 ? 91.80658 62.81102 52.92080 1.000 38.72623 326 PRO B O 1
ATOM 5050 N N . SER B 1 316 ? 93.77174 63.58598 52.14262 1.000 39.31321 327 SER B N 1
ATOM 5051 C CA . SER B 1 316 ? 93.52499 64.92142 52.67969 1.000 38.97741 327 SER B CA 1
ATOM 5052 C C . SER B 1 316 ? 92.35121 65.59615 51.98062 1.000 40.95644 327 SER B C 1
ATOM 5053 O O . SER B 1 316 ? 91.55526 66.29064 52.62351 1.000 41.40583 327 SER B O 1
ATOM 5056 N N . ARG B 1 317 ? 92.22735 65.40551 50.66600 1.000 37.40733 328 ARG B N 1
ATOM 5057 C CA . ARG B 1 317 ? 91.10510 65.98745 49.93728 1.000 40.37774 328 ARG B CA 1
ATOM 5058 C C . ARG B 1 317 ? 89.78456 65.34283 50.33934 1.000 41.13571 328 ARG B C 1
ATOM 5059 O O . ARG B 1 317 ? 88.74906 66.01719 50.38647 1.000 42.68303 328 ARG B O 1
ATOM 5067 N N . PHE B 1 318 ? 89.79800 64.04009 50.63196 1.000 40.35172 329 PHE B N 1
ATOM 5068 C CA . PHE B 1 318 ? 88.55851 63.35882 50.99074 1.000 40.54683 329 PHE B CA 1
ATOM 5069 C C . PHE B 1 318 ? 88.07692 63.78477 52.37125 1.000 42.61952 329 PHE B C 1
ATOM 5070 O O . PHE B 1 318 ? 86.86835 63.90404 52.60228 1.000 45.04825 329 PHE B O 1
ATOM 5078 N N . ARG B 1 319 ? 89.00712 64.01782 53.30069 1.000 42.23685 330 ARG B N 1
ATOM 5079 C CA . ARG B 1 319 ? 88.62281 64.44129 54.64324 1.000 44.21088 330 ARG B CA 1
ATOM 5080 C C . ARG B 1 319 ? 87.95414 65.80887 54.61387 1.000 45.97092 330 ARG B C 1
ATOM 5081 O O . ARG B 1 319 ? 87.02029 66.06894 55.38138 1.000 48.05034 330 ARG B O 1
ATOM 5089 N N . ARG B 1 320 ? 88.41990 66.69625 53.73108 1.000 44.18528 331 ARG B N 1
ATOM 5090 C CA . ARG B 1 320 ? 87.82410 68.02405 53.62559 1.000 47.17787 331 ARG B CA 1
ATOM 5091 C C . ARG B 1 320 ? 86.39691 67.94709 53.09873 1.000 48.16637 331 ARG B C 1
ATOM 5092 O O . ARG B 1 320 ? 85.53099 68.72364 53.51889 1.000 48.71173 331 ARG B O 1
ATOM 5100 N N . VAL B 1 321 ? 86.13408 67.01955 52.17612 1.000 46.59662 332 VAL B N 1
ATOM 5101 C CA . VAL B 1 321 ? 84.77136 66.81491 51.69647 1.000 47.73422 332 VAL B CA 1
ATOM 5102 C C . VAL B 1 321 ? 83.89403 66.26255 52.81296 1.000 49.43033 332 VAL B C 1
ATOM 5103 O O . VAL B 1 321 ? 82.71230 66.61120 52.92570 1.000 50.91923 332 VAL B O 1
ATOM 5107 N N . GLU B 1 322 ? 84.46053 65.40333 53.66346 1.000 46.10864 333 GLU B N 1
ATOM 5108 C CA . GLU B 1 322 ? 83.69142 64.82648 54.76015 1.000 50.00428 333 GLU B CA 1
ATOM 5109 C C . GLU B 1 322 ? 83.41042 65.84927 55.85385 1.000 50.24585 333 GLU B C 1
ATOM 5110 O O . GLU B 1 322 ? 82.36195 65.78150 56.50548 1.000 52.21732 333 GLU B O 1
ATOM 5116 N N . GLU B 1 323 ? 84.32585 66.79753 56.07326 1.000 53.04585 334 GLU B N 1
ATOM 5117 C CA . GLU B 1 323 ? 84.07559 67.84020 57.06393 1.000 54.09526 334 GLU B CA 1
ATOM 5118 C C . GLU B 1 323 ? 82.94342 68.75838 56.62158 1.000 56.29465 334 GLU B C 1
ATOM 5119 O O . GLU B 1 323 ? 82.10411 69.15550 57.43838 1.000 58.64816 334 GLU B O 1
ATOM 5125 N N . LYS B 1 324 ? 82.90439 69.10939 55.33335 1.000 53.07784 335 LYS B N 1
ATOM 5126 C CA . LYS B 1 324 ? 81.79980 69.91521 54.82480 1.000 55.27763 335 LYS B CA 1
ATOM 5127 C C . LYS B 1 324 ? 80.48681 69.14482 54.85315 1.000 57.13583 335 LYS B C 1
ATOM 5128 O O . LYS B 1 324 ? 79.42422 69.74142 55.06147 1.000 56.73258 335 LYS B O 1
ATOM 5134 N N . ALA B 1 325 ? 80.53710 67.82667 54.64649 1.000 55.43682 336 ALA B N 1
ATOM 5135 C CA . ALA B 1 325 ? 79.32705 67.01965 54.74822 1.000 56.54538 336 ALA B CA 1
ATOM 5136 C C . ALA B 1 325 ? 78.86036 66.89259 56.19180 1.000 57.61615 336 ALA B C 1
ATOM 5137 O O . ALA B 1 325 ? 77.66835 66.67947 56.44030 1.000 56.77282 336 ALA B O 1
ATOM 5139 N N . GLN B 1 326 ? 79.77794 67.02262 57.15284 1.000 57.92168 337 GLN B N 1
ATOM 5140 C CA . GLN B 1 326 ? 79.39397 66.92545 58.55618 1.000 61.33928 337 GLN B CA 1
ATOM 5141 C C . GLN B 1 326 ? 78.64982 68.17041 59.02135 1.000 59.01482 337 GLN B C 1
ATOM 5142 O O . GLN B 1 326 ? 77.86771 68.10313 59.97656 1.000 57.70084 337 GLN B O 1
ATOM 5148 N N . ALA B 1 327 ? 78.87389 69.30749 58.36364 1.000 55.18557 338 ALA B N 1
ATOM 5149 C CA . ALA B 1 327 ? 78.21072 70.54955 58.73900 1.000 52.29356 338 ALA B CA 1
ATOM 5150 C C . ALA B 1 327 ? 76.93292 70.78849 57.94518 1.000 50.23945 338 ALA B C 1
ATOM 5151 O O . ALA B 1 327 ? 75.94448 71.28302 58.49830 1.000 50.99061 338 ALA B O 1
ATOM 5153 N N . TRP B 1 328 ? 76.93041 70.44192 56.65626 1.000 49.70493 339 TRP B N 1
ATOM 5154 C CA . TRP B 1 328 ? 75.79642 70.69011 55.76933 1.000 50.75817 339 TRP B CA 1
ATOM 5155 C C . TRP B 1 328 ? 75.40045 69.37134 55.10134 1.000 53.44019 339 TRP B C 1
ATOM 5156 O O . TRP B 1 328 ? 75.54301 69.19589 53.88968 1.000 52.91989 339 TRP B O 1
ATOM 5167 N N . ALA B 1 329 ? 74.89967 68.44042 55.90686 1.000 55.42969 340 ALA B N 1
ATOM 5168 C CA . ALA B 1 329 ? 74.45031 67.15785 55.39151 1.000 58.37551 340 ALA B CA 1
ATOM 5169 C C . ALA B 1 329 ? 73.08040 67.29372 54.73871 1.000 60.73771 340 ALA B C 1
ATOM 5170 O O . ALA B 1 329 ? 72.25542 68.12066 55.13795 1.000 59.69614 340 ALA B O 1
ATOM 5172 N N . GLU B 1 330 ? 72.84574 66.46949 53.72170 1.000 61.37828 341 GLU B N 1
ATOM 5173 C CA . GLU B 1 330 ? 71.56117 66.47524 53.03765 1.000 63.93728 341 GLU B CA 1
ATOM 5174 C C . GLU B 1 330 ? 70.48857 65.84797 53.91898 1.000 65.65642 341 GLU B C 1
ATOM 5175 O O . GLU B 1 330 ? 70.74989 64.89918 54.66400 1.000 67.42262 341 GLU B O 1
ATOM 5181 N N . LYS B 1 331 ? 69.27596 66.39165 53.83701 1.000 63.54847 342 LYS B N 1
ATOM 5182 C CA . LYS B 1 331 ? 68.17041 65.86620 54.62535 1.000 62.20111 342 LYS B CA 1
ATOM 5183 C C . LYS B 1 331 ? 67.83845 64.44317 54.19549 1.000 59.88415 342 LYS B C 1
ATOM 5184 O O . LYS B 1 331 ? 67.82499 64.12153 53.00420 1.000 58.05027 342 LYS B O 1
ATOM 5190 N N . VAL B 1 332 ? 67.57401 63.58642 55.18114 1.000 57.49311 343 VAL B N 1
ATOM 5191 C CA . VAL B 1 332 ? 67.27621 62.18776 54.90325 1.000 54.75620 343 VAL B CA 1
ATOM 5192 C C . VAL B 1 332 ? 65.92853 62.08114 54.20517 1.000 53.69560 343 VAL B C 1
ATOM 5193 O O . VAL B 1 332 ? 64.91300 62.59436 54.69430 1.000 52.44418 343 VAL B O 1
ATOM 5197 N N . SER B 1 333 ? 65.91567 61.41717 53.05332 1.000 49.61768 344 SER B N 1
ATOM 5198 C CA . SER B 1 333 ? 64.68658 61.12391 52.33307 1.000 47.16931 344 SER B CA 1
ATOM 5199 C C . SER B 1 333 ? 64.29111 59.67498 52.57771 1.000 45.75773 344 SER B C 1
ATOM 5200 O O . SER B 1 333 ? 65.14527 58.78352 52.61301 1.000 45.19386 344 SER B O 1
ATOM 5203 N N . HIS B 1 334 ? 62.99336 59.44723 52.75035 1.000 43.89614 345 HIS B N 1
ATOM 5204 C CA . HIS B 1 334 ? 62.44752 58.11848 52.98703 1.000 40.69486 345 HIS B CA 1
ATOM 5205 C C . HIS B 1 334 ? 61.69808 57.66039 51.74362 1.000 41.24002 345 HIS B C 1
ATOM 5206 O O . HIS B 1 334 ? 60.85833 58.39490 51.21514 1.000 42.16780 345 HIS B O 1
ATOM 5213 N N . VAL B 1 335 ? 61.99775 56.45123 51.27905 1.000 39.64256 346 VAL B N 1
ATOM 5214 C CA . VAL B 1 335 ? 61.46630 55.96123 50.00999 1.000 38.28393 346 VAL B CA 1
ATOM 5215 C C . VAL B 1 335 ? 60.94080 54.53542 50.18878 1.000 36.88012 346 VAL B C 1
ATOM 5216 O O . VAL B 1 335 ? 61.41498 53.81151 51.07366 1.000 33.63487 346 VAL B O 1
ATOM 5220 N N . PRO B 1 336 ? 59.95998 54.10621 49.39754 1.000 36.08969 347 PRO B N 1
ATOM 5221 C CA . PRO B 1 336 ? 59.47897 52.72214 49.51565 1.000 35.42024 347 PRO B CA 1
ATOM 5222 C C . PRO B 1 336 ? 60.51637 51.72174 49.03462 1.000 33.49873 347 PRO B C 1
ATOM 5223 O O . PRO B 1 336 ? 61.30839 51.99460 48.12973 1.000 33.21839 347 PRO B O 1
ATOM 5227 N N . PHE B 1 337 ? 60.50453 50.54656 49.66218 1.000 31.66908 348 PHE B N 1
ATOM 5228 C CA . PHE B 1 337 ? 61.38714 49.44464 49.29723 1.000 30.23183 348 PHE B CA 1
ATOM 5229 C C . PHE B 1 337 ? 60.54423 48.19819 49.08295 1.000 30.90927 348 PHE B C 1
ATOM 5230 O O . PHE B 1 337 ? 59.88253 47.72880 50.01436 1.000 29.64487 348 PHE B O 1
ATOM 5238 N N . SER B 1 338 ? 60.57243 47.66152 47.86024 1.000 30.32194 349 SER B N 1
ATOM 5239 C CA . SER B 1 338 ? 59.86977 46.41369 47.58381 1.000 31.03346 349 SER B CA 1
ATOM 5240 C C . SER B 1 338 ? 60.43548 45.24647 48.38142 1.000 30.68812 349 SER B C 1
ATOM 5241 O O . SER B 1 338 ? 59.73594 44.24557 48.57172 1.000 30.27251 349 SER B O 1
ATOM 5244 N N . TRP B 1 339 ? 61.68570 45.34843 48.84243 1.000 30.16420 350 TRP B N 1
ATOM 5245 C CA . TRP B 1 339 ? 62.25882 44.29911 49.68022 1.000 29.27505 350 TRP B CA 1
ATOM 5246 C C . TRP B 1 339 ? 61.45009 44.10553 50.95748 1.000 30.90547 350 TRP B C 1
ATOM 5247 O O . TRP B 1 339 ? 61.28147 42.97513 51.43021 1.000 30.27055 350 TRP B O 1
ATOM 5258 N N . VAL B 1 340 ? 60.94363 45.19579 51.53138 1.000 31.01161 351 VAL B N 1
ATOM 5259 C CA . VAL B 1 340 ? 60.18726 45.13021 52.77674 1.000 30.77027 351 VAL B CA 1
ATOM 5260 C C . VAL B 1 340 ? 58.71716 45.41474 52.49742 1.000 33.07549 351 VAL B C 1
ATOM 5261 O O . VAL B 1 340 ? 58.06388 46.16129 53.23614 1.000 32.36776 351 VAL B O 1
ATOM 5265 N N . PHE B 1 341 ? 58.19704 44.82249 51.41976 1.000 32.33487 352 PHE B N 1
ATOM 5266 C CA . PHE B 1 341 ? 56.77288 44.86486 51.08047 1.000 32.54932 352 PHE B CA 1
ATOM 5267 C C . PHE B 1 341 ? 56.29248 46.27993 50.76743 1.000 34.37879 352 PHE B C 1
ATOM 5268 O O . PHE B 1 341 ? 55.14499 46.63340 51.05087 1.000 32.41342 352 PHE B O 1
ATOM 5276 N N . GLY B 1 342 ? 57.16029 47.10228 50.18257 1.000 33.81888 353 GLY B N 1
ATOM 5277 C CA . GLY B 1 342 ? 56.76724 48.42299 49.74197 1.000 32.33760 353 GLY B CA 1
ATOM 5278 C C . GLY B 1 342 ? 56.69865 49.47792 50.82282 1.000 34.34865 353 GLY B C 1
ATOM 5279 O O . GLY B 1 342 ? 56.29778 50.61212 50.52937 1.000 32.22868 353 GLY B O 1
ATOM 5280 N N . ARG B 1 343 ? 57.06649 49.15019 52.05826 1.000 32.39797 354 ARG B N 1
ATOM 5281 C CA . ARG B 1 343 ? 57.01650 50.13147 53.13074 1.000 34.11769 354 ARG B CA 1
ATOM 5282 C C . ARG B 1 343 ? 58.07489 51.20839 52.92536 1.000 33.60384 354 ARG B C 1
ATOM 5283 O O . ARG B 1 343 ? 59.13150 50.97308 52.33251 1.000 32.83846 354 ARG B O 1
ATOM 5291 N N . THR B 1 344 ? 57.77673 52.40349 53.42538 1.000 36.14375 355 THR B N 1
ATOM 5292 C CA . THR B 1 344 ? 58.67893 53.53536 53.28033 1.000 34.48433 355 THR B CA 1
ATOM 5293 C C . THR B 1 344 ? 59.77725 53.46032 54.33385 1.000 35.20541 355 THR B C 1
ATOM 5294 O O . THR B 1 344 ? 59.49610 53.36790 55.53302 1.000 35.87051 355 THR B O 1
ATOM 5298 N N . VAL B 1 345 ? 61.02721 53.49750 53.88344 1.000 34.69555 356 VAL B N 1
ATOM 5299 C CA . VAL B 1 345 ? 62.16954 53.37919 54.78032 1.000 34.92496 356 VAL B CA 1
ATOM 5300 C C . VAL B 1 345 ? 63.05129 54.61851 54.68672 1.000 37.31759 356 VAL B C 1
ATOM 5301 O O . VAL B 1 345 ? 63.62093 54.90865 53.63485 1.000 38.76082 356 VAL B O 1
#

Sequence (659 aa):
VRTHPMAPEKAEIFNSLHGWFEDNILPFLKPVEESWQPTDFLPDSTSDGFHQQVEELRRRTAELPDDYLVALVGAMVTEEALPTYQTMLNTADVVHDESGASPLPWAVWTRAWTAEENRHGEIVNKYLYLSGRVDMKQIEKTIQYLIGSGMDPGTDNNPYLGFIYTSYQERATAISHGSLGRLARQKGELRLAQICGTISADEKRHEAAYTRIVEKLFEMDPEGTMLALEDMMKKKIVMPSHLMHDGKDPDLFQHFSAVSQRLGIYTAREYTDVLEHLIARWGVDKIMGLRDEGRRAQDYVCGLPSRFRRVESHVPFSWVFGRTVRTHPMAPEKAEIFNSLHGWFEDNILPFLKPVEESWQPTDFLPDSTSDGFHQQVEELRRRTAELPDDYLVALVGAMVTEEALPTYQTMLNTADVVHDESGASPLPWAVWTRAWTAEENRHGEIVNKYLYLSGRVDMKQIEKTIQYLIGSGMDPGTDNNPYLGFIYTSYQERATAISHGSLGRLARQKGELRLAQICGTISADEKRHEAAYTRIVEKLFEMDPEGTMLALEDMMKKKIVMPSHLMHDGKDPDLFQHFSAVSQRLGIYTAREYTDVLEHLIARWGVDKIMGLRDEGRRAQDYVCGLPSRFRRVEEKAQAWAEKVSHVPFSWVFGRTV

Radius of gyration: 25.33 Å; Cα contacts (8 Å, |Δi|>4): 972; chains: 2; bounding box: 62×73×69 Å

Nearest PDB structures (foldseek):
  7t63-assembly1_A  TM=1.003E+00  e=1.069E-45  Thunbergia laurifolia
  7t63-assembly1_B  TM=9.980E-01  e=2.847E-43  Thunbergia laurifolia
  1oq4-assembly1_A  TM=9.889E-01  e=6.450E-33  Ricinus communis
  1oq9-assembly1_A-2  TM=9.790E-01  e=6.178E-33  Ricinus communis
  2uw1-assembly1_B  TM=9.900E-01  e=1.147E-31  Hedera helix

Secondary structure (DSSP, 8-state):
--SSPPPGGGHHHHHTTHHHHHHHTGGGSPPGGGS--GGGGS--TTSTTHHHHHHHHHHHHTT--HHHHHHHHHHHHHHHTHHHHHHHHTTSTTTS-SSSS--SHHHHHHHHHHHHHHHHHHHHHHHHHHHT-S-HHHHHHHHHHHHHH------TT-HHHHHHHHHHHHHHHHHHHHHHHHHHHHTT-HHHHHHHHHHHHHHHHHHHHHHHHHHHHHHH-HHHHHHHHHHHHHH----TTTT---SS-TTHHHHHHHHHHHTTSS-HHHHHHHHHHHHHHHTGGG--S--HHHHHHHHHHHHHHHHHHHH----EEGGGTTEE-/--SPPPGGGHHHHHT-HHHHHHHTGGGSPPGGGS--GGGGS--TTSTTHHHHHHHHHHHHTT--HHHHHHHHHHHHHHHTHHHHHHHHTTSTTTS-SSSS--SHHHHHHHHHHHHHHHHHHHHHHHHHHHT-S-HHHHHHHHHHHHHH------TT-HHHHHHHHHHHHHHHHHHHHHHHHHHHHTT-HHHHHHHHHHHHHHHHHHHHHHHHHHHHHHH-HHHHHHHHHHHHHH----TTTT---SS-TTHHHHHHHHHHHTTSS-HHHHHHHHHHHHHHHTGGG--S--HHHHHHHHHHHHHHHHHHHHHHHHHHSPPPPP--EEGGGTTEE-